Protein AF-A0A7W1TAT2-F1 (afdb_monomer)

Structure (mmCIF, N/CA/C/O backbone):
data_AF-A0A7W1TAT2-F1
#
_entry.id   AF-A0A7W1TAT2-F1
#
loop_
_atom_site.group_PDB
_atom_site.id
_atom_site.type_symbol
_atom_site.label_atom_id
_atom_site.label_alt_id
_atom_site.label_comp_id
_atom_site.label_asym_id
_atom_site.label_entity_id
_atom_site.label_seq_id
_atom_site.pdbx_PDB_ins_code
_atom_site.Cartn_x
_atom_site.Cartn_y
_atom_site.Cartn_z
_atom_site.occupancy
_atom_site.B_iso_or_equiv
_atom_site.auth_seq_id
_atom_site.auth_comp_id
_atom_site.auth_asym_id
_atom_site.auth_atom_id
_atom_site.pdbx_PDB_model_num
ATOM 1 N N . MET A 1 1 ? 82.961 26.215 -28.243 1.00 46.81 1 MET A N 1
ATOM 2 C CA . MET A 1 1 ? 81.617 26.726 -27.895 1.00 46.81 1 MET A CA 1
ATOM 3 C C . MET A 1 1 ? 80.618 25.646 -28.265 1.00 46.81 1 MET A C 1
ATOM 5 O O . MET A 1 1 ? 80.396 25.419 -29.445 1.00 46.81 1 MET A O 1
ATOM 9 N N . ASN A 1 2 ? 80.125 24.909 -27.269 1.00 43.66 2 ASN A N 1
ATOM 10 C CA . ASN A 1 2 ? 79.270 23.739 -27.467 1.00 43.66 2 ASN A CA 1
ATOM 11 C C . ASN A 1 2 ? 77.824 24.190 -27.689 1.00 43.66 2 ASN A C 1
ATOM 13 O O . ASN A 1 2 ? 77.113 24.482 -26.730 1.00 43.66 2 ASN A O 1
ATOM 17 N N . SER A 1 3 ? 77.380 24.245 -28.942 1.00 52.25 3 SER A N 1
ATOM 18 C CA . SER A 1 3 ? 75.957 24.292 -29.266 1.00 52.25 3 SER A CA 1
ATOM 19 C C . SER A 1 3 ? 75.403 22.867 -29.227 1.00 52.25 3 SER A C 1
ATOM 21 O O . SER A 1 3 ? 75.349 22.163 -30.233 1.00 52.25 3 SER A O 1
ATOM 23 N N . HIS A 1 4 ? 74.987 22.422 -28.040 1.00 51.59 4 HIS A N 1
ATOM 24 C CA . HIS A 1 4 ? 74.097 21.271 -27.934 1.00 51.59 4 HIS A CA 1
ATOM 25 C C . HIS A 1 4 ? 72.770 21.640 -28.606 1.00 51.59 4 HIS A C 1
ATOM 27 O O . HIS A 1 4 ? 71.932 22.333 -28.032 1.00 51.59 4 HIS A O 1
ATOM 33 N N . GLY A 1 5 ? 72.615 21.217 -29.861 1.00 53.75 5 GLY A N 1
ATOM 34 C CA . GLY A 1 5 ? 71.352 21.269 -30.579 1.00 53.75 5 GLY A CA 1
ATOM 35 C C . GLY A 1 5 ? 70.330 20.428 -29.828 1.00 53.75 5 GLY A C 1
ATOM 36 O O . GLY A 1 5 ? 70.405 19.202 -29.830 1.00 53.75 5 GLY A O 1
ATOM 37 N N . ALA A 1 6 ? 69.401 21.098 -29.152 1.00 59.50 6 ALA A N 1
ATOM 38 C CA . ALA A 1 6 ? 68.254 20.465 -28.532 1.00 59.50 6 ALA A CA 1
ATOM 39 C C . ALA A 1 6 ? 67.453 19.742 -29.623 1.00 59.50 6 ALA A C 1
ATOM 41 O O . ALA A 1 6 ? 66.832 20.385 -30.473 1.00 59.50 6 ALA A O 1
ATOM 42 N N . ALA A 1 7 ? 67.490 18.409 -29.616 1.00 58.31 7 ALA A N 1
ATOM 43 C CA . ALA A 1 7 ? 66.604 17.588 -30.422 1.00 58.31 7 ALA A CA 1
ATOM 44 C C . ALA A 1 7 ? 65.164 17.915 -30.004 1.00 58.31 7 ALA A C 1
ATOM 46 O O . ALA A 1 7 ? 64.683 17.480 -28.959 1.00 58.31 7 ALA A O 1
ATOM 47 N N . ARG A 1 8 ? 64.487 18.749 -30.797 1.00 57.47 8 ARG A N 1
ATOM 48 C CA . ARG A 1 8 ? 63.051 18.989 -30.668 1.00 57.47 8 ARG A CA 1
ATOM 49 C C . ARG A 1 8 ? 62.355 17.699 -31.088 1.00 57.47 8 ARG A C 1
ATOM 51 O O . ARG A 1 8 ? 62.122 17.482 -32.272 1.00 57.47 8 ARG A O 1
ATOM 58 N N . ALA A 1 9 ? 62.085 16.828 -30.120 1.00 60.72 9 ALA A N 1
ATOM 59 C CA . ALA A 1 9 ? 61.222 15.671 -30.291 1.00 60.72 9 ALA A CA 1
ATOM 60 C C . ALA A 1 9 ? 59.803 16.178 -30.587 1.00 60.72 9 ALA A C 1
ATOM 62 O O . ALA A 1 9 ? 59.032 16.494 -29.683 1.00 60.72 9 ALA A O 1
ATOM 63 N N . GLY A 1 10 ? 59.495 16.362 -31.871 1.00 59.34 10 GLY A N 1
ATOM 64 C CA . GLY A 1 10 ? 58.134 16.601 -32.323 1.00 59.34 10 GLY A CA 1
ATOM 65 C C . GLY A 1 10 ? 57.336 15.330 -32.085 1.00 59.34 10 GLY A C 1
ATOM 66 O O . GLY A 1 10 ? 57.624 14.312 -32.709 1.00 59.34 10 GLY A O 1
ATOM 67 N N . LEU A 1 11 ? 56.377 15.388 -31.162 1.00 64.25 11 LEU A N 1
ATOM 68 C CA . LEU A 1 11 ? 55.412 14.316 -30.938 1.00 64.25 11 LEU A CA 1
ATOM 69 C C . LEU A 1 11 ? 54.773 13.968 -32.286 1.00 64.25 11 LEU A C 1
ATOM 71 O O . LEU A 1 11 ? 54.294 14.858 -32.997 1.00 64.25 11 LEU A O 1
ATOM 75 N N . THR A 1 12 ? 54.823 12.700 -32.679 1.00 83.50 12 THR A N 1
ATOM 76 C CA . THR A 1 12 ? 54.305 12.308 -33.988 1.00 83.50 12 THR A CA 1
ATOM 77 C C . THR A 1 12 ? 52.782 12.428 -33.963 1.00 83.50 12 THR A C 1
ATOM 79 O O . THR A 1 12 ? 52.128 12.096 -32.976 1.00 83.50 12 THR A O 1
ATOM 82 N N . LEU A 1 13 ? 52.182 12.922 -35.048 1.00 82.19 13 LEU A N 1
ATOM 83 C CA . LEU A 1 13 ? 50.729 13.130 -35.147 1.00 82.19 13 LEU A CA 1
ATOM 84 C C . LEU A 1 13 ? 49.930 11.856 -34.795 1.00 82.19 13 LEU A C 1
ATOM 86 O O . LEU A 1 13 ? 48.841 11.938 -34.232 1.00 82.19 13 LEU A O 1
ATOM 90 N N . I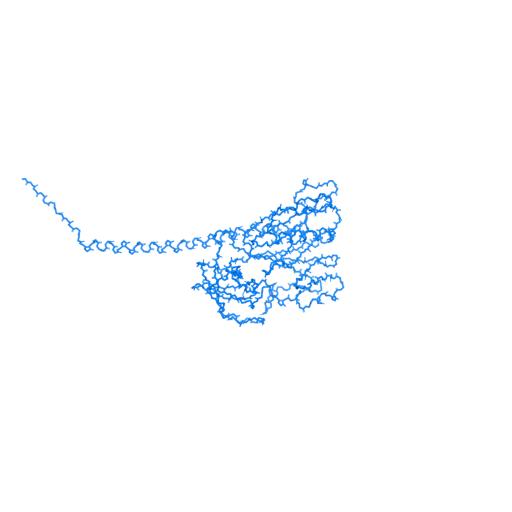LE A 1 14 ? 50.509 10.680 -35.059 1.00 87.50 14 ILE A N 1
ATOM 91 C CA . ILE A 1 14 ? 49.959 9.368 -34.701 1.00 87.50 14 ILE A CA 1
ATOM 92 C C . ILE A 1 14 ? 49.835 9.197 -33.179 1.00 87.50 14 ILE A C 1
ATOM 94 O O . ILE A 1 14 ? 48.790 8.755 -32.713 1.00 87.50 14 ILE A O 1
ATOM 98 N N . GLU A 1 15 ? 50.841 9.581 -32.391 1.00 88.31 15 GLU A N 1
ATOM 99 C CA . GLU A 1 15 ? 50.796 9.487 -30.922 1.00 88.31 15 GLU A CA 1
ATOM 100 C C . GLU A 1 15 ? 49.699 10.384 -30.333 1.00 88.31 15 GLU A C 1
ATOM 102 O O . GLU A 1 15 ? 49.003 9.981 -29.397 1.00 88.31 15 GLU A O 1
ATOM 107 N N . ILE A 1 16 ? 49.483 11.568 -30.921 1.00 90.25 16 ILE A N 1
ATOM 108 C CA . ILE A 1 16 ? 48.386 12.468 -30.532 1.00 90.25 16 ILE A CA 1
ATOM 109 C C . ILE A 1 16 ? 47.033 11.819 -30.843 1.00 90.25 16 ILE A C 1
ATOM 111 O O . ILE A 1 16 ? 46.158 11.785 -29.978 1.00 90.25 16 ILE A O 1
ATOM 115 N N . LEU A 1 17 ? 46.857 11.262 -32.045 1.00 91.75 17 LEU A N 1
ATOM 116 C CA . LEU A 1 17 ? 45.606 10.605 -32.435 1.00 91.75 17 LEU A CA 1
ATOM 117 C C . LEU A 1 17 ? 45.295 9.377 -31.572 1.00 91.75 17 LEU A C 1
ATOM 119 O O . LEU A 1 17 ? 44.155 9.210 -31.141 1.00 91.75 17 LEU A O 1
ATOM 123 N N . VAL A 1 18 ? 46.298 8.549 -31.272 1.00 94.88 18 VAL A N 1
ATOM 124 C CA . VAL A 1 18 ? 46.142 7.392 -30.379 1.00 94.88 18 VAL A CA 1
ATOM 125 C C . VAL A 1 18 ? 45.772 7.850 -28.968 1.00 94.88 18 VAL A C 1
ATOM 127 O O . VAL A 1 18 ? 44.863 7.282 -28.364 1.00 94.88 18 VAL A O 1
ATOM 130 N N . SER A 1 19 ? 46.397 8.917 -28.464 1.00 95.56 19 SER A N 1
ATOM 131 C CA . SER A 1 19 ? 46.071 9.481 -27.148 1.00 95.56 19 SER A CA 1
ATOM 132 C C . SER A 1 19 ? 44.627 9.993 -27.083 1.00 95.56 19 SER A C 1
ATOM 134 O O . SER A 1 19 ? 43.924 9.723 -26.110 1.00 95.56 19 SER A O 1
ATOM 136 N N . ILE A 1 20 ? 44.150 10.672 -28.133 1.00 95.56 20 ILE A N 1
ATOM 137 C CA . ILE A 1 20 ? 42.756 11.137 -28.233 1.00 95.56 20 ILE A CA 1
ATOM 138 C C . ILE A 1 20 ? 41.789 9.951 -28.293 1.00 95.56 20 ILE A C 1
ATOM 140 O O . ILE A 1 20 ? 40.764 9.962 -27.611 1.00 95.56 20 ILE A O 1
ATOM 144 N N . LEU A 1 21 ? 42.112 8.911 -29.067 1.00 97.25 21 LEU A N 1
ATOM 145 C CA . LEU A 1 21 ? 41.277 7.717 -29.176 1.00 97.25 21 LEU A CA 1
ATOM 146 C C . LEU A 1 21 ? 41.153 7.001 -27.825 1.00 97.25 21 LEU A C 1
ATOM 148 O O . LEU A 1 21 ? 40.035 6.729 -27.389 1.00 97.25 21 LEU A O 1
ATOM 152 N N . ILE A 1 22 ? 42.266 6.782 -27.121 1.00 96.75 22 ILE A N 1
ATOM 153 C CA . ILE A 1 22 ? 42.261 6.182 -25.779 1.00 96.75 22 ILE A CA 1
ATOM 154 C C . ILE A 1 22 ? 41.432 7.038 -24.816 1.00 96.75 22 ILE A C 1
ATOM 156 O O . ILE A 1 22 ? 40.552 6.513 -24.134 1.00 96.75 22 ILE A O 1
ATOM 160 N N . LEU A 1 23 ? 41.651 8.357 -24.801 1.00 96.44 23 LEU A N 1
ATOM 161 C CA . LEU A 1 23 ? 40.901 9.268 -23.938 1.00 96.44 23 LEU A CA 1
ATOM 162 C C . LEU A 1 23 ? 39.397 9.225 -24.239 1.00 96.44 23 LEU A C 1
ATOM 164 O O . LEU A 1 23 ? 38.592 9.220 -23.309 1.00 96.44 23 LEU A O 1
ATOM 168 N N . SER A 1 24 ? 39.004 9.154 -25.513 1.00 96.88 24 SER A N 1
ATOM 169 C CA . SER A 1 24 ? 37.595 9.100 -25.912 1.00 96.88 24 SER A CA 1
ATOM 170 C C . SER A 1 24 ? 36.910 7.814 -25.441 1.00 96.88 24 SER A C 1
ATOM 172 O O . SER A 1 24 ? 35.825 7.875 -24.864 1.00 96.88 24 SER A O 1
ATOM 174 N N . VAL A 1 25 ? 37.571 6.660 -25.588 1.00 97.44 25 VAL A N 1
ATOM 175 C CA . VAL A 1 25 ? 37.043 5.361 -25.150 1.00 97.44 25 VAL A CA 1
ATOM 176 C C . VAL A 1 25 ? 36.912 5.317 -23.632 1.00 97.44 25 VAL A C 1
ATOM 178 O O . VAL A 1 25 ? 35.864 4.924 -23.123 1.00 97.44 25 VAL A O 1
ATOM 181 N N . VAL A 1 26 ? 37.936 5.772 -22.902 1.00 97.00 26 VAL A N 1
ATOM 182 C CA . VAL A 1 26 ? 37.894 5.843 -21.433 1.00 97.00 26 VAL A CA 1
ATOM 183 C C . VAL A 1 26 ? 36.784 6.787 -20.973 1.00 97.00 26 VAL A C 1
ATOM 185 O O . VAL A 1 26 ? 36.031 6.443 -20.065 1.00 97.00 26 VAL A O 1
ATOM 188 N N . SER A 1 27 ? 36.620 7.937 -21.631 1.00 97.31 27 SER A N 1
ATOM 189 C CA . SER A 1 27 ? 35.570 8.906 -21.294 1.00 97.31 27 SER A CA 1
ATOM 190 C C . SER A 1 27 ? 34.168 8.326 -21.506 1.00 97.31 27 SER A C 1
ATOM 192 O O . SER A 1 27 ? 33.318 8.440 -20.624 1.00 97.31 27 SER A O 1
ATOM 194 N N . ILE A 1 28 ? 33.928 7.644 -22.633 1.00 96.38 28 ILE A N 1
ATOM 195 C CA . ILE A 1 28 ? 32.647 6.973 -22.916 1.00 96.38 28 ILE A CA 1
ATOM 196 C C . ILE A 1 28 ? 32.389 5.853 -21.903 1.00 96.38 28 ILE A C 1
ATOM 198 O O . ILE A 1 28 ? 31.283 5.752 -21.370 1.00 96.38 28 ILE A O 1
ATOM 202 N N . ALA A 1 29 ? 33.404 5.045 -21.588 1.00 96.69 29 ALA A N 1
ATOM 203 C CA . ALA A 1 29 ? 33.290 3.978 -20.599 1.00 96.69 29 ALA A CA 1
ATOM 204 C C . ALA A 1 29 ? 32.962 4.527 -19.199 1.00 96.69 29 ALA A C 1
ATOM 206 O O . ALA A 1 29 ? 32.062 4.010 -18.538 1.00 96.69 29 ALA A O 1
ATOM 207 N N . MET A 1 30 ? 33.627 5.604 -18.763 1.00 96.88 30 MET A N 1
ATOM 208 C CA . MET A 1 30 ? 33.340 6.251 -17.477 1.00 96.88 30 MET A CA 1
ATOM 209 C C . MET A 1 30 ? 31.914 6.802 -17.422 1.00 96.88 30 MET A C 1
ATOM 211 O O . MET A 1 30 ? 31.222 6.581 -16.430 1.00 96.88 30 MET A O 1
ATOM 215 N N . ILE A 1 31 ? 31.442 7.462 -18.485 1.00 96.00 31 ILE A N 1
ATOM 216 C CA . ILE A 1 31 ? 30.057 7.950 -18.564 1.00 96.00 31 ILE A CA 1
ATOM 217 C C . ILE A 1 31 ? 29.070 6.778 -18.471 1.00 96.00 31 ILE A C 1
ATOM 219 O O . ILE A 1 31 ? 28.114 6.850 -17.699 1.00 96.00 31 ILE A O 1
ATOM 223 N N . GLY A 1 32 ? 29.326 5.680 -19.188 1.00 93.56 32 GLY A N 1
ATOM 224 C CA . GLY A 1 32 ? 28.494 4.477 -19.132 1.00 93.56 32 GLY A CA 1
ATOM 225 C C . GLY A 1 32 ? 28.401 3.885 -17.722 1.00 93.56 32 GLY A C 1
ATOM 226 O O . GLY A 1 32 ? 27.304 3.605 -17.237 1.00 93.56 32 GLY A O 1
ATOM 227 N N . ILE A 1 33 ? 29.532 3.767 -17.021 1.00 93.94 33 ILE A N 1
ATOM 228 C CA . ILE A 1 33 ? 29.571 3.259 -15.641 1.00 93.94 33 ILE A CA 1
ATOM 229 C C . ILE A 1 33 ? 28.827 4.201 -14.686 1.00 93.94 33 ILE A C 1
ATOM 231 O O . ILE A 1 33 ? 28.075 3.731 -13.833 1.00 93.94 33 ILE A O 1
ATOM 235 N N . LEU A 1 34 ? 28.987 5.520 -14.827 1.00 94.44 34 LEU A N 1
ATOM 236 C CA . LEU A 1 34 ? 28.292 6.501 -13.987 1.00 94.44 34 LEU A CA 1
ATOM 237 C C . LEU A 1 34 ? 26.773 6.464 -14.183 1.00 94.44 34 LEU A C 1
ATOM 239 O O . LEU A 1 34 ? 26.033 6.588 -13.204 1.00 94.44 34 LEU A O 1
ATOM 243 N N . MET A 1 35 ? 26.301 6.256 -15.417 1.00 89.62 35 MET A N 1
ATOM 244 C CA . MET A 1 35 ? 24.874 6.101 -15.711 1.00 89.62 35 MET A CA 1
ATOM 245 C C . MET A 1 35 ? 24.299 4.851 -15.034 1.00 89.62 35 MET A C 1
ATOM 247 O O . MET A 1 35 ? 23.315 4.957 -14.301 1.00 89.62 35 MET A O 1
ATOM 251 N N . VAL A 1 36 ? 24.955 3.696 -15.194 1.00 88.94 36 VAL A N 1
ATOM 252 C CA . VAL A 1 36 ? 24.525 2.433 -14.567 1.00 88.94 36 VAL A CA 1
ATOM 253 C C . VAL A 1 36 ? 24.592 2.517 -13.039 1.00 88.94 36 VAL A C 1
ATOM 255 O O . VAL A 1 36 ? 23.657 2.111 -12.352 1.00 88.94 36 VAL A O 1
ATOM 258 N N . SER A 1 37 ? 25.664 3.092 -12.488 1.00 90.00 37 SER A N 1
ATOM 259 C CA . SER A 1 37 ? 25.834 3.270 -11.041 1.00 90.00 37 SER A CA 1
ATOM 260 C C . SER A 1 37 ? 24.750 4.175 -10.447 1.00 90.00 37 SER A C 1
ATOM 262 O O . SER A 1 37 ? 24.156 3.840 -9.425 1.00 90.00 37 SER A O 1
ATOM 264 N N . SER A 1 38 ? 24.413 5.277 -11.127 1.00 87.56 38 SER A N 1
ATOM 265 C CA . SER A 1 38 ? 23.339 6.184 -10.700 1.00 87.56 38 SER A CA 1
ATOM 266 C C . SER A 1 38 ? 21.972 5.499 -10.694 1.00 87.56 38 SER A C 1
ATOM 268 O O . SER A 1 38 ? 21.155 5.745 -9.805 1.00 87.56 38 SER A O 1
ATOM 270 N N . GLU A 1 39 ? 21.711 4.635 -11.674 1.00 83.00 39 GLU A N 1
ATOM 271 C CA . GLU A 1 39 ? 20.479 3.856 -11.740 1.00 83.00 39 GLU A CA 1
ATOM 272 C C . GLU A 1 39 ? 20.402 2.841 -10.595 1.00 83.00 39 GLU A C 1
ATOM 274 O O . GLU A 1 39 ? 19.410 2.818 -9.868 1.00 83.00 39 GLU A O 1
ATOM 279 N N . LEU A 1 40 ? 21.462 2.057 -10.375 1.00 85.25 40 LEU A N 1
ATOM 280 C CA . LEU A 1 40 ? 21.546 1.104 -9.264 1.00 85.25 40 LEU A CA 1
ATOM 281 C C . LEU A 1 40 ? 21.419 1.795 -7.903 1.00 85.25 40 LEU A C 1
ATOM 283 O O . LEU A 1 40 ? 20.706 1.299 -7.032 1.00 85.25 40 LEU A O 1
ATOM 287 N N . PHE A 1 41 ? 22.044 2.960 -7.736 1.00 86.62 41 PHE A N 1
ATOM 288 C CA . PHE A 1 41 ? 21.925 3.763 -6.524 1.00 86.62 41 PHE A CA 1
ATOM 289 C C . PHE A 1 41 ? 20.477 4.199 -6.279 1.00 86.62 41 PHE A C 1
ATOM 291 O O . PHE A 1 41 ? 19.946 3.983 -5.194 1.00 86.62 41 PHE A O 1
ATOM 298 N N . ARG A 1 42 ? 19.791 4.736 -7.300 1.00 80.69 42 ARG A N 1
ATOM 299 C CA . ARG A 1 42 ? 18.374 5.124 -7.185 1.00 80.69 42 ARG A CA 1
ATOM 300 C C . ARG A 1 42 ? 17.470 3.934 -6.857 1.00 80.69 42 ARG A C 1
ATOM 302 O O . ARG A 1 42 ? 16.559 4.088 -6.048 1.00 80.69 42 ARG A O 1
ATOM 309 N N . ARG A 1 43 ? 17.730 2.757 -7.442 1.00 78.25 43 ARG A N 1
ATOM 310 C CA . ARG A 1 43 ? 17.021 1.506 -7.106 1.00 78.25 43 ARG A CA 1
ATOM 311 C C . ARG A 1 43 ? 17.211 1.138 -5.633 1.00 78.25 43 ARG A C 1
ATOM 313 O O . ARG A 1 43 ? 16.240 0.809 -4.955 1.00 78.25 43 ARG A O 1
ATOM 320 N N . GLY A 1 44 ? 18.453 1.200 -5.155 1.00 83.31 44 GLY A N 1
ATOM 321 C CA . GLY A 1 44 ? 18.807 0.896 -3.770 1.00 83.31 44 GLY A CA 1
ATOM 322 C C . GLY A 1 44 ? 18.146 1.851 -2.778 1.00 83.31 44 GLY A C 1
ATOM 323 O O . GLY A 1 44 ? 17.509 1.396 -1.832 1.00 83.31 44 GLY A O 1
ATOM 324 N N . GLU A 1 45 ? 18.222 3.158 -3.034 1.00 84.56 45 GLU A N 1
ATOM 325 C CA . GLU A 1 45 ? 17.610 4.192 -2.190 1.00 84.56 45 GLU A CA 1
ATOM 326 C C . GLU A 1 45 ? 16.085 4.070 -2.134 1.00 84.56 45 GLU A C 1
ATOM 328 O O . GLU A 1 45 ? 15.509 4.130 -1.052 1.00 84.56 45 GLU A O 1
ATOM 333 N N . PHE A 1 46 ? 15.425 3.821 -3.271 1.00 82.12 46 PHE A N 1
ATOM 334 C CA . PHE A 1 46 ? 13.984 3.557 -3.301 1.00 82.12 46 PHE A CA 1
ATOM 335 C C . PHE A 1 46 ? 13.612 2.353 -2.428 1.00 82.12 46 PHE A C 1
ATOM 337 O O . PHE A 1 46 ? 12.721 2.447 -1.586 1.00 82.12 46 PHE A O 1
ATOM 344 N N . SER A 1 47 ? 14.313 1.226 -2.600 1.00 81.81 47 SER A N 1
ATOM 345 C CA . SER A 1 47 ? 14.015 0.005 -1.847 1.00 81.81 47 SER A CA 1
ATOM 346 C C . SER A 1 47 ? 14.268 0.176 -0.353 1.00 81.81 47 SER A C 1
ATOM 348 O O . SER A 1 47 ? 13.531 -0.388 0.452 1.00 81.81 47 SER A O 1
ATOM 350 N N . ARG A 1 48 ? 15.312 0.922 0.018 1.00 86.25 48 ARG A N 1
ATOM 351 C CA . ARG A 1 48 ? 15.628 1.222 1.413 1.00 86.25 48 ARG A CA 1
ATOM 352 C C . ARG A 1 48 ? 14.569 2.128 2.033 1.00 86.25 48 ARG A C 1
ATOM 354 O O . ARG A 1 48 ? 14.012 1.761 3.058 1.00 86.25 48 ARG A O 1
ATOM 361 N N . SER A 1 49 ? 14.236 3.236 1.369 1.00 85.31 49 SER A N 1
ATOM 362 C CA . SER A 1 49 ? 13.195 4.173 1.812 1.00 85.31 49 SER A CA 1
ATOM 363 C C . SER A 1 49 ? 11.852 3.464 2.002 1.00 85.31 49 SER A C 1
ATOM 365 O O . SER A 1 49 ? 11.211 3.620 3.035 1.00 85.31 49 SER A O 1
ATOM 367 N N . ALA A 1 50 ? 11.464 2.596 1.057 1.00 84.50 50 ALA A N 1
ATOM 368 C CA . ALA A 1 50 ? 10.248 1.791 1.165 1.00 84.50 50 ALA A CA 1
ATOM 369 C C . ALA A 1 50 ? 10.245 0.820 2.339 1.00 84.50 50 ALA A C 1
ATOM 371 O O . ALA A 1 50 ? 9.189 0.595 2.925 1.00 84.50 50 ALA A O 1
ATOM 372 N N . ASN A 1 51 ? 11.394 0.244 2.680 1.00 89.69 51 ASN A N 1
ATOM 373 C CA . ASN A 1 51 ? 11.499 -0.675 3.804 1.00 89.69 51 ASN A CA 1
ATOM 374 C C . ASN A 1 51 ? 11.468 0.076 5.142 1.00 89.69 51 ASN A C 1
ATOM 376 O O . ASN A 1 51 ? 10.699 -0.290 6.024 1.00 89.69 51 ASN A O 1
ATOM 380 N N . ASP A 1 52 ? 12.225 1.169 5.261 1.00 90.44 52 ASP A N 1
ATOM 381 C CA . ASP A 1 52 ? 12.244 2.005 6.466 1.00 90.44 52 ASP A CA 1
ATOM 382 C C . ASP A 1 52 ? 10.839 2.577 6.754 1.00 90.44 52 ASP A C 1
ATOM 384 O O . ASP A 1 52 ? 10.354 2.514 7.887 1.00 90.44 52 ASP A O 1
ATOM 388 N N . GLU A 1 53 ? 10.138 3.040 5.712 1.00 90.94 53 GLU A N 1
ATOM 389 C CA . GLU A 1 53 ? 8.742 3.481 5.791 1.00 90.94 53 GLU A CA 1
ATOM 390 C C . GLU A 1 53 ? 7.804 2.330 6.191 1.00 90.94 53 GLU A C 1
ATOM 392 O O . GLU A 1 53 ? 6.976 2.481 7.091 1.00 90.94 53 GLU A O 1
ATOM 397 N N . ALA A 1 54 ? 7.963 1.150 5.582 1.00 92.06 54 ALA A N 1
ATOM 398 C CA . ALA A 1 54 ? 7.164 -0.023 5.922 1.00 92.06 54 ALA A CA 1
ATOM 399 C C . ALA A 1 54 ? 7.337 -0.445 7.383 1.00 92.06 54 ALA A C 1
ATOM 401 O O . ALA A 1 54 ? 6.350 -0.781 8.031 1.00 92.06 54 ALA A O 1
ATOM 402 N N . ILE A 1 55 ? 8.559 -0.417 7.920 1.00 94.19 55 ILE A N 1
ATOM 403 C CA . ILE A 1 55 ? 8.827 -0.757 9.322 1.00 94.19 55 ILE A CA 1
ATOM 404 C C . ILE A 1 55 ? 8.111 0.226 10.252 1.00 94.19 55 ILE A C 1
ATOM 406 O O . ILE A 1 55 ? 7.460 -0.211 11.203 1.00 94.19 55 ILE A O 1
ATOM 410 N N . ALA A 1 56 ? 8.180 1.528 9.966 1.00 94.00 56 ALA A N 1
ATOM 411 C CA . ALA A 1 56 ? 7.505 2.549 10.764 1.00 94.00 56 ALA A CA 1
ATOM 412 C C . ALA A 1 56 ? 5.975 2.387 10.728 1.00 94.00 56 ALA A C 1
ATOM 414 O O . ALA A 1 56 ? 5.328 2.352 11.777 1.00 94.00 56 ALA A O 1
ATOM 415 N N . VAL A 1 57 ? 5.402 2.214 9.532 1.00 94.81 57 VAL A N 1
ATOM 416 C CA . VAL A 1 57 ? 3.959 2.002 9.329 1.00 94.81 57 VAL A CA 1
ATOM 417 C C . VAL A 1 57 ? 3.482 0.730 10.023 1.00 94.81 57 VAL A C 1
ATOM 419 O O . VAL A 1 57 ? 2.482 0.751 10.739 1.00 94.81 57 VAL A O 1
ATOM 422 N N . MET A 1 58 ? 4.198 -0.380 9.835 1.00 95.88 58 MET A N 1
ATOM 423 C CA . MET A 1 58 ? 3.836 -1.656 10.445 1.00 95.88 58 MET A CA 1
ATOM 424 C C . MET A 1 58 ? 3.989 -1.626 11.958 1.00 95.88 58 MET A C 1
ATOM 426 O O . MET A 1 58 ? 3.165 -2.228 12.632 1.00 95.88 58 MET A O 1
ATOM 430 N N . GLY A 1 59 ? 4.988 -0.920 12.495 1.00 96.38 59 GLY A N 1
ATOM 431 C CA . GLY A 1 59 ? 5.138 -0.713 13.934 1.00 96.38 59 GLY A CA 1
ATOM 432 C C . GLY A 1 59 ? 3.954 0.048 14.528 1.00 96.38 59 GLY A C 1
ATOM 433 O O . GLY A 1 59 ? 3.355 -0.418 15.492 1.00 96.38 59 GLY A O 1
ATOM 434 N N . ALA A 1 60 ? 3.552 1.158 13.903 1.00 95.44 60 ALA A N 1
ATOM 435 C CA . ALA A 1 60 ? 2.410 1.950 14.358 1.00 95.44 60 ALA A CA 1
ATOM 436 C C . ALA A 1 60 ? 1.081 1.173 14.279 1.00 95.44 60 ALA A C 1
ATOM 438 O O . ALA A 1 60 ? 0.287 1.204 15.219 1.00 95.44 60 ALA A O 1
ATOM 439 N N . LEU A 1 61 ? 0.852 0.434 13.187 1.00 95.62 61 LEU A N 1
ATOM 440 C CA . LEU A 1 61 ? -0.307 -0.455 13.055 1.00 95.62 61 LEU A CA 1
ATOM 441 C C . LEU A 1 61 ? -0.284 -1.574 14.098 1.00 95.62 61 LEU A C 1
ATOM 443 O O . LEU A 1 61 ? -1.310 -1.893 14.688 1.00 95.62 61 LEU A O 1
ATOM 447 N N . ASP A 1 62 ? 0.876 -2.185 14.321 1.00 96.19 62 ASP A N 1
ATOM 448 C CA . ASP A 1 62 ? 1.041 -3.263 15.288 1.00 96.19 62 ASP A CA 1
ATOM 449 C C . ASP A 1 62 ? 0.758 -2.803 16.723 1.00 96.19 62 ASP A C 1
ATOM 451 O O . ASP A 1 62 ? 0.109 -3.520 17.485 1.00 96.19 62 ASP A O 1
ATOM 455 N N . ASP A 1 63 ? 1.197 -1.598 17.080 1.00 95.69 63 ASP A N 1
ATOM 456 C CA . ASP A 1 63 ? 0.956 -1.015 18.398 1.00 95.69 63 ASP A CA 1
ATOM 457 C C . ASP A 1 63 ? -0.532 -0.768 18.667 1.00 95.69 63 ASP A C 1
ATOM 459 O O . ASP A 1 63 ? -0.997 -1.060 19.771 1.00 95.69 63 ASP A O 1
ATOM 463 N N . ASP A 1 64 ? -1.293 -0.306 17.671 1.00 95.38 64 ASP A N 1
ATOM 464 C CA . ASP A 1 64 ? -2.748 -0.166 17.788 1.00 95.38 64 ASP A CA 1
ATOM 465 C C . ASP A 1 64 ? -3.444 -1.534 17.834 1.00 95.38 64 ASP A C 1
ATOM 467 O O . ASP A 1 64 ? -4.287 -1.779 18.697 1.00 95.38 64 ASP A O 1
ATOM 471 N N . VAL A 1 65 ? -3.062 -2.465 16.953 1.00 93.75 65 VAL A N 1
ATOM 472 C CA . VAL A 1 65 ? -3.696 -3.790 16.853 1.00 93.75 65 VAL A CA 1
ATOM 473 C C . VAL A 1 65 ? -3.497 -4.620 18.121 1.00 93.75 65 VAL A C 1
ATOM 475 O O . VAL A 1 65 ? -4.422 -5.293 18.574 1.00 93.75 65 VAL A O 1
ATOM 478 N N . LYS A 1 66 ? -2.314 -4.560 18.741 1.00 94.31 66 LYS A N 1
ATOM 479 C CA . LYS A 1 66 ? -2.051 -5.223 20.032 1.00 94.31 66 LYS A CA 1
ATOM 480 C C . LYS A 1 66 ? -2.906 -4.680 21.170 1.00 94.31 66 LYS A C 1
ATOM 482 O O . LYS A 1 66 ? -3.079 -5.361 22.177 1.00 94.31 66 LYS A O 1
ATOM 487 N N . ARG A 1 67 ? -3.388 -3.449 21.029 1.00 94.38 67 ARG A N 1
ATOM 488 C CA . ARG A 1 67 ? -4.179 -2.7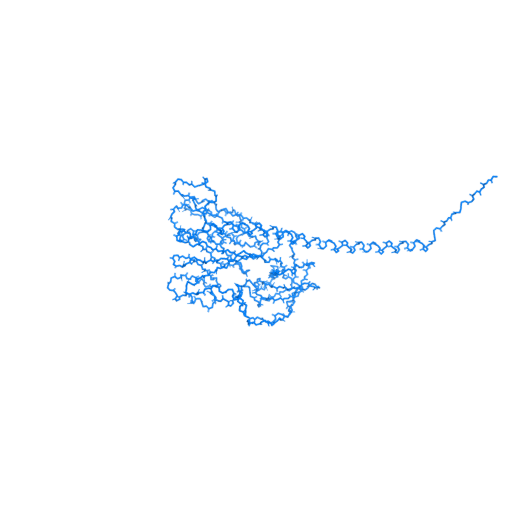36 22.028 1.00 94.38 67 ARG A CA 1
ATOM 489 C C . ARG A 1 67 ? -5.674 -2.816 21.749 1.00 94.38 67 ARG A C 1
ATOM 491 O O . ARG A 1 67 ? -6.428 -2.129 22.423 1.00 94.38 67 ARG A O 1
ATOM 498 N N . ILE A 1 68 ? -6.124 -3.626 20.793 1.00 91.31 68 ILE A N 1
ATOM 499 C CA . ILE A 1 68 ? -7.559 -3.785 20.546 1.00 91.31 68 ILE A CA 1
ATOM 500 C C . ILE A 1 68 ? -8.244 -4.301 21.813 1.00 91.31 68 ILE A C 1
ATOM 502 O O . ILE A 1 68 ? -7.795 -5.263 22.434 1.00 91.31 68 ILE A O 1
ATOM 506 N N . ILE A 1 69 ? -9.352 -3.664 22.179 1.00 87.81 69 ILE A N 1
ATOM 507 C CA . ILE A 1 69 ? -10.214 -4.117 23.268 1.00 87.81 69 ILE A CA 1
ATOM 508 C C . ILE A 1 69 ? -11.168 -5.186 22.716 1.00 87.81 69 ILE A C 1
ATOM 510 O O . ILE A 1 69 ? -11.818 -4.933 21.696 1.00 87.81 69 ILE A O 1
ATOM 514 N N . PRO A 1 70 ? -11.298 -6.356 23.366 1.00 85.00 70 PRO A N 1
ATOM 515 C CA . PRO A 1 70 ? -12.289 -7.348 22.985 1.00 85.00 70 PRO A CA 1
ATOM 516 C C . PRO A 1 70 ? -13.725 -6.838 23.069 1.00 85.00 70 PRO A C 1
ATOM 518 O O . PRO A 1 70 ? -14.063 -6.029 23.933 1.00 85.00 70 PRO A O 1
ATOM 521 N N . VAL A 1 71 ? -14.611 -7.349 22.210 1.00 75.38 71 VAL A N 1
ATOM 522 C CA . VAL A 1 71 ? -16.037 -6.962 22.221 1.00 75.38 71 VAL A CA 1
ATOM 523 C C . VAL A 1 71 ? -16.692 -7.272 23.576 1.00 75.38 71 VAL A C 1
ATOM 525 O O . VAL A 1 71 ? -17.503 -6.482 24.054 1.00 75.38 71 VAL A O 1
ATOM 528 N N . VAL A 1 72 ? -16.289 -8.366 24.238 1.00 78.56 72 VAL A N 1
ATOM 529 C CA . VAL A 1 72 ? -16.768 -8.741 25.586 1.00 78.56 72 VAL A CA 1
ATOM 530 C C . VAL A 1 72 ? -16.422 -7.704 26.659 1.00 78.56 72 VAL A C 1
ATOM 532 O O . VAL A 1 72 ? -17.185 -7.528 27.604 1.00 78.56 72 VAL A O 1
ATOM 535 N N . ASP A 1 73 ? -15.338 -6.950 26.461 1.00 82.31 73 ASP A N 1
ATOM 536 C CA . ASP A 1 73 ? -14.893 -5.871 27.347 1.00 82.31 73 ASP A CA 1
ATOM 537 C C . ASP A 1 73 ? -15.442 -4.498 26.908 1.00 82.31 73 ASP A C 1
ATOM 539 O O . ASP A 1 73 ? -14.994 -3.440 27.366 1.00 82.31 73 ASP A O 1
ATOM 543 N N . GLY A 1 74 ? -16.420 -4.481 25.998 1.00 74.94 74 GLY A N 1
ATOM 544 C CA . GLY A 1 74 ? -16.985 -3.268 25.405 1.00 74.94 74 GLY A CA 1
ATOM 545 C C . GLY A 1 74 ? -16.068 -2.622 24.365 1.00 74.94 74 GLY A C 1
ATOM 546 O O . GLY A 1 74 ? -16.075 -1.398 24.214 1.00 74.94 74 GLY A O 1
ATOM 547 N N . GLY A 1 75 ? -15.224 -3.421 23.717 1.00 76.81 75 GLY A N 1
ATOM 548 C CA . GLY A 1 75 ? -14.449 -3.025 22.552 1.00 76.81 75 GLY A CA 1
ATOM 549 C C . GLY A 1 75 ? -15.260 -3.042 21.257 1.00 76.81 75 GLY A C 1
ATOM 550 O O . GLY A 1 75 ? -16.433 -3.411 21.230 1.00 76.81 75 GLY A O 1
ATOM 551 N N . TRP A 1 76 ? -14.616 -2.620 20.173 1.00 79.06 76 TRP A N 1
ATOM 552 C CA . TRP A 1 76 ? -15.229 -2.458 18.858 1.00 79.06 76 TRP A CA 1
ATOM 553 C C . TRP A 1 76 ? -14.194 -2.716 17.767 1.00 79.06 76 TRP A C 1
ATOM 555 O O . TRP A 1 76 ? -13.028 -2.341 17.920 1.00 79.06 76 TRP A O 1
ATOM 565 N N . LEU A 1 77 ? -14.624 -3.341 16.671 1.00 78.56 77 LEU A N 1
ATOM 566 C CA . LEU A 1 77 ? -13.811 -3.597 15.487 1.00 78.56 77 LEU A CA 1
ATOM 567 C C . LEU A 1 77 ? -14.674 -3.429 14.235 1.00 78.56 77 LEU A C 1
ATOM 569 O O . LEU A 1 77 ? -15.747 -4.019 14.113 1.00 78.56 77 LEU A O 1
ATOM 573 N N . TYR A 1 78 ? -14.160 -2.665 13.283 1.00 76.00 78 TYR A N 1
ATOM 574 C CA . TYR A 1 78 ? -14.799 -2.359 12.016 1.00 76.00 78 TYR A CA 1
ATOM 575 C C . TYR A 1 78 ? -13.818 -2.561 10.870 1.00 76.00 78 TYR A C 1
ATOM 577 O O . TYR A 1 78 ? -12.697 -2.059 10.904 1.00 76.00 78 TYR A O 1
ATOM 585 N N . ALA A 1 79 ? -14.250 -3.270 9.834 1.00 76.12 79 ALA A N 1
ATOM 586 C CA . ALA A 1 79 ? -13.510 -3.394 8.590 1.00 76.12 79 ALA A CA 1
ATOM 587 C C . ALA A 1 79 ? -14.491 -3.249 7.426 1.00 76.12 79 ALA A C 1
ATOM 589 O O . ALA A 1 79 ? -15.390 -4.072 7.249 1.00 76.12 79 ALA A O 1
ATOM 590 N N . GLY A 1 80 ? -14.322 -2.194 6.636 1.00 67.88 80 GLY A N 1
ATOM 591 C CA . GLY A 1 80 ? -15.205 -1.873 5.518 1.00 67.88 80 GLY A CA 1
ATOM 592 C C . GLY A 1 80 ? -14.422 -1.542 4.258 1.00 67.88 80 GLY A C 1
ATOM 593 O O . GLY A 1 80 ? -13.252 -1.170 4.326 1.00 67.88 80 GLY A O 1
ATOM 594 N N . LEU A 1 81 ? -15.066 -1.676 3.102 1.00 66.19 81 LEU A N 1
ATOM 595 C CA . LEU A 1 81 ? -14.532 -1.142 1.853 1.00 66.19 81 LEU A CA 1
ATOM 596 C C . LEU A 1 81 ? -14.646 0.386 1.869 1.00 66.19 81 LEU A C 1
ATOM 598 O O . LEU A 1 81 ? -15.673 0.931 2.269 1.00 66.19 81 LEU A O 1
ATOM 602 N N . SER A 1 82 ? -13.591 1.068 1.431 1.00 66.81 82 SER A N 1
ATOM 603 C CA . SER A 1 82 ? -13.671 2.488 1.101 1.00 66.81 82 SER A CA 1
ATOM 604 C C . SER A 1 82 ? -14.548 2.653 -0.140 1.00 66.81 82 SER A C 1
ATOM 606 O O . SER A 1 82 ? -14.575 1.792 -1.018 1.00 66.81 82 SER A O 1
ATOM 608 N N . THR A 1 83 ? -15.228 3.790 -0.245 1.00 63.09 83 THR A N 1
ATOM 609 C CA . THR A 1 83 ? -15.966 4.190 -1.451 1.00 63.09 83 THR A CA 1
ATOM 610 C C . THR A 1 83 ? -15.046 4.466 -2.648 1.00 63.09 83 THR A C 1
ATOM 612 O O . THR A 1 83 ? -15.522 4.621 -3.772 1.00 63.09 83 THR A O 1
ATOM 615 N N . THR A 1 84 ? -13.726 4.507 -2.438 1.00 63.59 84 THR A N 1
ATOM 616 C CA . THR A 1 84 ? -12.746 4.689 -3.511 1.00 63.59 84 THR A CA 1
ATOM 617 C C . THR A 1 84 ? -12.593 3.420 -4.368 1.00 63.59 84 THR A C 1
ATOM 619 O O . THR A 1 84 ? -12.497 2.311 -3.839 1.00 63.59 84 THR A O 1
ATOM 622 N N . PRO A 1 85 ? -12.486 3.545 -5.706 1.00 60.19 85 PRO A N 1
ATOM 623 C CA . PRO A 1 85 ? -12.426 2.402 -6.627 1.00 60.19 85 PRO A CA 1
ATOM 624 C C . PRO A 1 85 ? -11.111 1.599 -6.564 1.00 60.19 85 PRO A C 1
ATOM 626 O O . PRO A 1 85 ? -10.931 0.650 -7.322 1.00 60.19 85 PRO A O 1
ATOM 629 N N . ASN A 1 86 ? -10.190 1.944 -5.659 1.00 69.56 86 ASN A N 1
ATOM 630 C CA . ASN A 1 86 ? -8.830 1.396 -5.614 1.00 69.56 86 ASN A CA 1
ATOM 631 C C . ASN A 1 86 ? -8.711 0.101 -4.793 1.00 69.56 86 ASN A C 1
ATOM 633 O O . ASN A 1 86 ? -7.604 -0.408 -4.613 1.00 69.56 86 ASN A O 1
ATOM 637 N N . GLY A 1 87 ? -9.829 -0.413 -4.270 1.00 70.62 87 GLY A N 1
ATOM 638 C CA . GLY A 1 87 ? -9.852 -1.585 -3.390 1.00 70.62 87 GLY A CA 1
ATOM 639 C C . GLY A 1 87 ? -9.375 -1.300 -1.962 1.00 70.62 87 GLY A C 1
ATOM 640 O O . GLY A 1 87 ? -9.170 -2.239 -1.191 1.00 70.62 87 GLY A O 1
ATOM 641 N N . ASN A 1 88 ? -9.201 -0.023 -1.608 1.00 81.12 88 ASN A N 1
ATOM 642 C CA . ASN A 1 88 ? -8.844 0.400 -0.261 1.00 81.12 88 ASN A CA 1
ATOM 643 C C . ASN A 1 88 ? -9.952 0.057 0.732 1.00 81.12 88 ASN A C 1
ATOM 645 O O . ASN A 1 88 ? -11.140 0.084 0.414 1.00 81.12 88 ASN A O 1
ATOM 649 N N . CYS A 1 89 ? -9.551 -0.211 1.964 1.00 83.19 89 CYS A N 1
ATOM 650 C CA . CYS A 1 89 ? -10.457 -0.447 3.072 1.00 83.19 89 CYS A CA 1
ATOM 651 C C . CYS A 1 89 ? -10.271 0.606 4.166 1.00 83.19 89 CYS A C 1
ATOM 653 O O . CYS A 1 89 ? -9.278 1.331 4.209 1.00 83.19 89 CYS A O 1
ATOM 655 N N . ILE A 1 90 ? -11.220 0.618 5.090 1.00 80.12 90 ILE A N 1
ATOM 656 C CA . ILE A 1 90 ? -11.155 1.331 6.358 1.00 80.12 90 ILE A CA 1
ATOM 657 C C . ILE A 1 90 ? -11.082 0.275 7.462 1.00 80.12 90 ILE A C 1
ATOM 659 O O . ILE A 1 90 ? -11.835 -0.700 7.438 1.00 80.12 90 ILE A O 1
ATOM 663 N N . LEU A 1 91 ? -10.181 0.469 8.421 1.00 85.44 91 LEU A N 1
ATOM 664 C CA . LEU A 1 91 ? -10.074 -0.332 9.637 1.00 85.44 91 LEU A CA 1
ATOM 665 C C . LEU A 1 91 ? -10.330 0.570 10.841 1.00 85.44 91 LEU A C 1
ATOM 667 O O . LEU A 1 91 ? -9.529 1.456 11.104 1.00 85.44 91 LEU A O 1
ATOM 671 N N . GLY A 1 92 ? -11.414 0.339 11.569 1.00 84.38 92 GLY A N 1
ATOM 672 C CA . GLY A 1 92 ? -11.727 1.012 12.825 1.00 84.38 92 GLY A CA 1
ATOM 673 C C . GLY A 1 92 ? -11.591 0.054 14.003 1.00 84.38 92 GLY A C 1
ATOM 674 O O . GLY A 1 92 ? -11.932 -1.119 13.881 1.00 84.38 92 GLY A O 1
ATOM 675 N N . MET A 1 93 ? -11.095 0.521 15.144 1.00 86.38 93 MET A N 1
ATOM 676 C CA . MET A 1 93 ? -11.029 -0.285 16.364 1.00 86.38 93 MET A CA 1
ATOM 677 C C . MET A 1 93 ? -11.046 0.580 17.625 1.00 86.38 93 MET A C 1
ATOM 679 O O . MET A 1 93 ? -10.610 1.731 17.606 1.00 86.38 93 MET A O 1
ATOM 683 N N . ALA A 1 94 ? -11.524 0.015 18.733 1.00 86.62 94 ALA A N 1
ATOM 684 C CA . ALA A 1 94 ? -11.382 0.615 20.055 1.00 86.62 94 ALA A CA 1
ATOM 685 C C . ALA A 1 94 ? -10.097 0.126 20.739 1.00 86.62 94 ALA A C 1
ATOM 687 O O . ALA A 1 94 ? -9.845 -1.079 20.801 1.00 86.62 94 ALA A O 1
ATOM 688 N N . ILE A 1 95 ? -9.324 1.059 21.295 1.00 92.25 95 ILE A N 1
ATOM 689 C CA . ILE A 1 95 ? -8.090 0.797 22.046 1.00 92.25 95 ILE A CA 1
ATOM 690 C C . ILE A 1 95 ? -8.107 1.537 23.396 1.00 92.25 95 ILE A C 1
ATOM 692 O O . ILE A 1 95 ? -8.796 2.553 23.527 1.00 92.25 95 ILE A O 1
ATOM 696 N N . PRO A 1 96 ? -7.358 1.092 24.422 1.00 91.44 96 PRO A N 1
ATOM 697 C CA . PRO A 1 96 ? -7.078 1.906 25.595 1.00 91.44 96 PRO A CA 1
ATOM 698 C C . PRO A 1 96 ? -6.340 3.182 25.199 1.00 91.44 96 PRO A C 1
ATOM 700 O O . PRO A 1 96 ? -5.514 3.169 24.282 1.00 91.44 96 PRO A O 1
ATOM 703 N N . ASN A 1 97 ? -6.598 4.272 25.915 1.00 90.44 97 ASN A N 1
ATOM 704 C CA . ASN A 1 97 ? -5.852 5.504 25.702 1.00 90.44 97 ASN A CA 1
ATOM 705 C C . ASN A 1 97 ? -4.364 5.285 26.048 1.00 90.44 97 ASN A C 1
ATOM 707 O O . ASN A 1 97 ? -4.062 4.894 27.179 1.00 90.44 97 ASN A O 1
ATOM 711 N N . PRO A 1 98 ? -3.427 5.483 25.096 1.00 89.25 98 PRO A N 1
ATOM 712 C CA . PRO A 1 98 ? -1.999 5.338 25.352 1.00 89.25 98 PRO A CA 1
ATOM 713 C C . PRO A 1 98 ? -1.466 6.371 26.351 1.00 89.25 98 PRO A C 1
ATOM 715 O O . PRO A 1 98 ? -0.430 6.108 26.960 1.00 89.25 98 PRO A O 1
ATOM 718 N N . ASP A 1 99 ? -2.143 7.512 26.511 1.00 88.81 99 ASP A N 1
ATOM 719 C CA . ASP A 1 99 ? -1.787 8.553 27.467 1.00 88.81 99 ASP A CA 1
ATOM 720 C C . ASP A 1 99 ? -2.662 8.453 28.732 1.00 88.81 99 ASP A C 1
ATOM 722 O O . ASP A 1 99 ? -3.824 8.875 28.729 1.00 88.81 99 ASP A O 1
ATOM 726 N N . PRO A 1 100 ? -2.126 7.920 29.847 1.00 84.44 100 PRO A N 1
ATOM 727 C CA . PRO A 1 100 ? -2.882 7.796 31.085 1.00 84.44 100 PRO A CA 1
ATOM 728 C C . PRO A 1 100 ? -3.167 9.149 31.749 1.00 84.44 100 PRO A C 1
ATOM 730 O O . PRO A 1 100 ? -4.046 9.219 32.605 1.00 84.44 100 PRO A O 1
ATOM 733 N N . SER A 1 101 ? -2.452 10.221 31.382 1.00 87.56 101 SER A N 1
ATOM 734 C CA . SER A 1 101 ? -2.621 11.537 32.008 1.00 87.56 101 SER A CA 1
ATOM 735 C C . SER A 1 101 ? -3.956 12.200 31.658 1.00 87.56 101 SER A C 1
ATOM 737 O O . SER A 1 101 ? -4.476 12.989 32.447 1.00 87.56 101 SER A O 1
ATOM 739 N N . GLY A 1 102 ? -4.547 11.834 30.515 1.00 80.94 102 GLY A N 1
ATOM 740 C CA . GLY A 1 102 ? -5.862 12.307 30.082 1.00 80.94 102 GLY A CA 1
ATOM 741 C C . GLY A 1 102 ? -7.043 11.563 30.713 1.00 80.94 102 GLY A C 1
ATOM 742 O O . GLY A 1 102 ? -8.188 11.955 30.490 1.00 80.94 102 GLY A O 1
ATOM 743 N N . ILE A 1 103 ? -6.800 10.494 31.482 1.00 84.25 103 ILE A N 1
ATOM 744 C CA . ILE A 1 103 ? -7.862 9.668 32.065 1.00 84.25 103 ILE A CA 1
ATOM 745 C C . ILE A 1 103 ? -8.408 10.349 33.321 1.00 84.25 103 ILE A C 1
ATOM 747 O O . ILE A 1 103 ? -7.718 10.527 34.323 1.00 84.25 103 ILE A O 1
ATOM 751 N N . THR A 1 104 ? -9.685 10.716 33.277 1.00 83.75 104 THR A N 1
ATOM 752 C CA . THR A 1 104 ? -10.366 11.346 34.419 1.00 83.75 104 THR A CA 1
ATOM 753 C C . THR A 1 104 ? -10.650 10.340 35.541 1.00 83.75 104 THR A C 1
ATOM 755 O O . THR A 1 104 ? -10.684 9.129 35.320 1.00 83.75 104 THR A O 1
ATOM 758 N N . SER A 1 105 ? -10.957 10.833 36.746 1.00 81.94 105 SER A N 1
ATOM 759 C CA . SER A 1 105 ? -11.326 9.993 37.900 1.00 81.94 105 SER A CA 1
ATOM 760 C C . SER A 1 105 ? -12.564 9.115 37.673 1.00 81.94 105 SER A C 1
ATOM 762 O O . SER A 1 105 ? -12.746 8.124 38.374 1.00 81.94 105 SER A O 1
ATOM 764 N N . THR A 1 106 ? -13.405 9.449 36.691 1.00 80.25 106 THR A N 1
ATOM 765 C CA . THR A 1 106 ? -14.583 8.663 36.297 1.00 80.25 106 THR A CA 1
ATOM 766 C C . THR A 1 106 ? -14.287 7.643 35.192 1.00 80.25 106 THR A C 1
ATOM 768 O O . THR A 1 106 ? -15.202 6.974 34.721 1.00 80.25 106 THR A O 1
ATOM 771 N N . GLY A 1 107 ? -13.030 7.517 34.750 1.00 76.62 107 GLY A N 1
ATOM 772 C CA . GLY A 1 107 ? -12.626 6.635 33.649 1.00 76.62 107 GLY A CA 1
ATOM 773 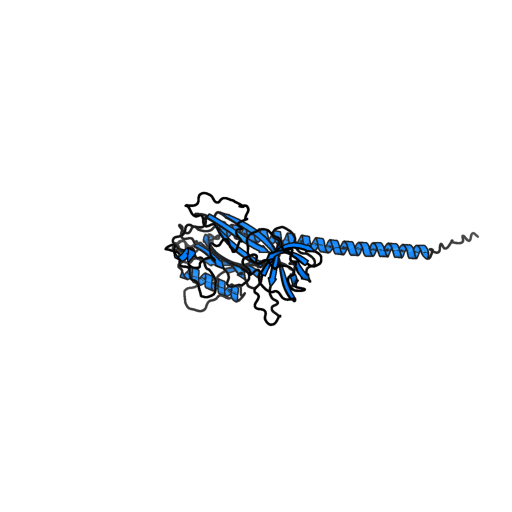C C . GLY A 1 107 ? -12.919 7.190 32.250 1.00 76.62 107 GLY A C 1
ATOM 774 O O . GLY A 1 107 ? -12.653 6.514 31.253 1.00 76.62 107 GLY A O 1
ATOM 775 N N . THR A 1 108 ? -13.441 8.419 32.147 1.00 79.81 108 THR A N 1
ATOM 776 C CA . THR A 1 108 ? -13.581 9.132 30.862 1.00 79.81 108 THR A CA 1
ATOM 777 C C . THR A 1 108 ? -12.211 9.286 30.215 1.00 79.81 108 THR A C 1
ATOM 779 O O . THR A 1 108 ? -11.225 9.476 30.933 1.00 79.81 108 THR A O 1
ATOM 782 N N . ASN A 1 109 ? -12.153 9.192 28.884 1.00 79.00 109 ASN A N 1
ATOM 783 C CA . ASN A 1 109 ? -10.918 9.167 28.096 1.00 79.00 109 ASN A CA 1
ATOM 784 C C . ASN A 1 109 ? -10.005 7.966 28.382 1.00 79.00 109 ASN A C 1
ATOM 786 O O . ASN A 1 109 ? -8.873 7.942 27.914 1.00 79.00 109 ASN A O 1
ATOM 790 N N . GLY A 1 110 ? -10.482 6.931 29.083 1.00 82.94 110 GLY A N 1
ATOM 791 C CA . GLY A 1 110 ? -9.753 5.665 29.222 1.00 82.94 110 GLY A CA 1
ATOM 792 C C . GLY A 1 110 ? -9.665 4.856 27.922 1.00 82.94 110 GLY A C 1
ATOM 793 O O . GLY A 1 110 ? -8.855 3.935 27.821 1.00 82.94 110 GLY A O 1
ATOM 794 N N . ARG A 1 111 ? -10.488 5.189 26.920 1.00 85.94 111 ARG A N 1
ATOM 795 C CA . ARG A 1 111 ? -10.570 4.504 25.625 1.00 85.94 111 ARG A CA 1
ATOM 796 C C . ARG A 1 111 ? -10.566 5.513 24.483 1.00 85.94 111 ARG A C 1
ATOM 798 O O . ARG A 1 111 ? -11.138 6.596 24.608 1.00 85.94 111 ARG A O 1
ATOM 805 N N . LEU A 1 112 ? -9.967 5.115 23.369 1.00 85.31 112 LEU A N 1
ATOM 806 C CA . LEU A 1 112 ? -9.984 5.826 22.099 1.00 85.31 112 LEU A CA 1
ATOM 807 C C . LEU A 1 112 ? -10.592 4.928 21.026 1.00 85.31 112 LEU A C 1
ATOM 809 O O . LEU A 1 112 ? -10.440 3.706 21.067 1.00 85.31 112 LEU A O 1
ATOM 813 N N . VAL A 1 113 ? -11.220 5.545 20.033 1.00 83.94 113 VAL A N 1
ATOM 814 C CA . VAL A 1 113 ? -11.480 4.890 18.753 1.00 83.94 113 VAL A CA 1
ATOM 815 C C . VAL A 1 113 ? -10.438 5.374 17.768 1.00 83.94 113 VAL A C 1
ATOM 817 O O . VAL A 1 113 ? -10.221 6.580 17.633 1.00 83.94 113 VAL A O 1
ATOM 820 N N . VAL A 1 114 ? -9.793 4.433 17.093 1.00 89.19 114 VAL A N 1
ATOM 821 C CA . VAL A 1 114 ? -8.812 4.711 16.051 1.00 89.19 114 VAL A CA 1
ATOM 822 C C . VAL A 1 114 ? -9.298 4.148 14.730 1.00 89.19 114 VAL A C 1
ATOM 824 O O . VAL A 1 114 ? -9.917 3.085 14.688 1.00 89.19 114 VAL A O 1
ATOM 827 N N . ALA A 1 115 ? -9.026 4.870 13.652 1.00 88.56 115 ALA A N 1
ATOM 828 C CA . ALA A 1 115 ? -9.354 4.460 12.303 1.00 88.56 115 ALA A CA 1
ATOM 829 C C . ALA A 1 115 ? -8.161 4.645 11.370 1.00 88.56 115 ALA A C 1
ATOM 831 O O . ALA A 1 115 ? -7.457 5.650 11.429 1.00 88.56 115 ALA A O 1
ATOM 832 N N . TRP A 1 116 ? -7.972 3.672 10.491 1.00 92.75 116 TRP A N 1
ATOM 833 C CA . TRP A 1 116 ? -6.911 3.616 9.502 1.00 92.75 116 TRP A CA 1
ATOM 834 C C . TRP A 1 116 ? -7.518 3.494 8.114 1.00 92.75 116 TRP A C 1
ATOM 836 O O . TRP A 1 116 ? -8.366 2.630 7.879 1.00 92.75 116 TRP A O 1
ATOM 846 N N . PHE A 1 117 ? -7.081 4.348 7.198 1.00 89.06 117 PHE A N 1
ATOM 847 C CA . PHE A 1 117 ? -7.522 4.333 5.807 1.00 89.06 117 PHE A CA 1
ATOM 848 C C . PHE A 1 117 ? -6.513 5.053 4.913 1.00 89.06 117 PHE A C 1
ATOM 850 O O . PHE A 1 117 ? -5.607 5.735 5.392 1.00 89.06 117 PHE A O 1
ATOM 857 N N . VAL A 1 118 ? -6.676 4.892 3.602 1.00 88.81 118 VAL A N 1
ATOM 858 C CA . VAL A 1 118 ? -5.913 5.635 2.596 1.00 88.81 118 VAL A CA 1
ATOM 859 C C . VAL A 1 118 ? -6.794 6.742 2.029 1.00 88.81 118 VAL A C 1
ATOM 861 O O . VAL A 1 118 ? -7.924 6.470 1.620 1.00 88.81 118 VAL A O 1
ATOM 864 N N . ASP A 1 119 ? -6.295 7.976 2.040 1.00 86.06 119 ASP A N 1
ATOM 865 C CA . ASP A 1 119 ? -6.999 9.133 1.481 1.00 86.06 119 ASP A CA 1
ATOM 866 C C . ASP A 1 119 ? -6.873 9.215 -0.056 1.00 86.06 119 ASP A C 1
ATOM 868 O O . ASP A 1 119 ? -6.216 8.396 -0.707 1.00 86.06 119 ASP A O 1
ATOM 872 N N . ALA A 1 120 ? -7.513 10.217 -0.664 1.00 82.62 120 ALA A N 1
ATOM 873 C CA . ALA A 1 120 ? -7.478 10.429 -2.112 1.00 82.62 120 ALA A CA 1
ATOM 874 C C . ALA A 1 120 ? -6.085 10.816 -2.652 1.00 82.62 120 ALA A C 1
ATOM 876 O O . ALA A 1 120 ? -5.838 10.729 -3.857 1.00 82.62 120 ALA A O 1
ATOM 877 N N . GLN A 1 121 ? -5.172 11.251 -1.782 1.00 85.44 121 GLN A N 1
ATOM 878 C CA . GLN A 1 121 ? -3.800 11.632 -2.110 1.00 85.44 121 GLN A CA 1
ATOM 879 C C . GLN A 1 121 ? -2.810 10.473 -1.910 1.00 85.44 121 GLN A C 1
ATOM 881 O O . GLN A 1 121 ? -1.600 10.672 -2.043 1.00 85.44 121 GLN A O 1
ATOM 886 N N . ASP A 1 122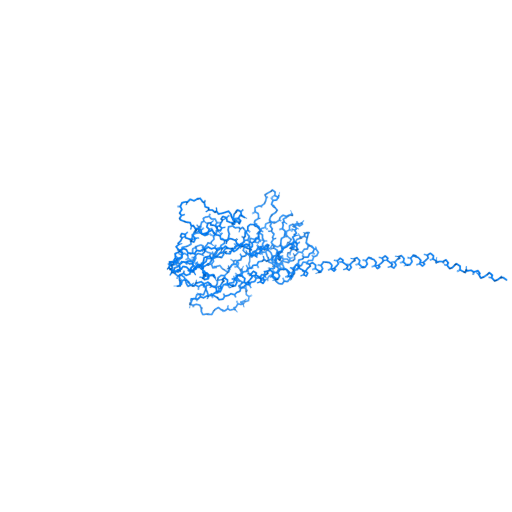 ? -3.312 9.262 -1.655 1.00 89.00 122 ASP A N 1
ATOM 887 C CA . ASP A 1 122 ? -2.527 8.070 -1.343 1.00 89.00 122 ASP A CA 1
ATOM 888 C C . ASP A 1 122 ? -1.698 8.219 -0.057 1.00 89.00 122 ASP A C 1
ATOM 890 O O . ASP A 1 122 ? -0.598 7.675 0.055 1.00 89.00 122 ASP A O 1
ATOM 894 N N . ASN A 1 123 ? -2.193 8.961 0.931 1.00 91.00 123 ASN A N 1
ATOM 895 C CA . ASN A 1 123 ? -1.615 8.972 2.268 1.00 91.00 123 ASN A CA 1
ATOM 896 C C . ASN A 1 123 ? -2.299 7.919 3.132 1.00 91.00 123 ASN A C 1
ATOM 898 O O . ASN A 1 123 ? -3.524 7.819 3.151 1.00 91.00 123 ASN A O 1
ATOM 902 N N . LEU A 1 124 ? -1.509 7.162 3.896 1.00 92.81 124 LEU A N 1
ATOM 903 C CA . LEU A 1 124 ? -2.056 6.357 4.982 1.00 92.81 124 LEU A CA 1
ATOM 904 C C . LEU A 1 124 ? -2.317 7.283 6.165 1.00 92.81 124 LEU A C 1
ATOM 906 O O . LEU A 1 124 ? -1.380 7.843 6.744 1.00 92.81 124 LEU A O 1
ATOM 910 N N . VAL A 1 125 ? -3.586 7.427 6.517 1.00 92.12 125 VAL A N 1
ATOM 911 C CA . VAL A 1 125 ? -4.038 8.298 7.593 1.00 92.12 125 VAL A CA 1
ATOM 912 C C . VAL A 1 125 ? -4.484 7.444 8.767 1.00 92.12 125 VAL A C 1
ATOM 914 O O . VAL A 1 125 ? -5.203 6.455 8.612 1.00 92.12 125 VAL A O 1
ATOM 917 N N . ARG A 1 126 ? -4.054 7.860 9.955 1.00 92.81 126 ARG A N 1
ATOM 918 C CA . ARG A 1 126 ? -4.552 7.377 11.235 1.00 92.81 126 ARG A CA 1
ATOM 919 C C . ARG A 1 126 ? -5.353 8.494 11.880 1.00 92.81 126 ARG A C 1
ATOM 921 O O . ARG A 1 126 ? -4.830 9.577 12.128 1.00 92.81 126 ARG A O 1
ATOM 928 N N . VAL A 1 127 ? -6.613 8.225 12.167 1.00 88.50 127 VAL A N 1
ATOM 929 C CA . VAL A 1 127 ? -7.507 9.136 12.873 1.00 88.50 127 VAL A CA 1
ATOM 930 C C . VAL A 1 127 ? -7.776 8.579 14.258 1.00 88.50 127 VAL A C 1
ATOM 932 O O . VAL A 1 127 ? -7.999 7.380 14.395 1.00 88.50 127 VAL A O 1
ATOM 935 N N . GLN A 1 128 ? -7.771 9.431 15.280 1.00 87.31 128 GLN A N 1
ATOM 936 C CA . GLN A 1 128 ? -8.170 9.039 16.628 1.00 87.31 128 GLN A CA 1
ATOM 937 C C . GLN A 1 128 ? -9.197 9.995 17.228 1.00 87.31 128 GLN A C 1
ATOM 939 O O . GLN A 1 128 ? -9.169 11.204 16.973 1.00 87.31 128 GLN A O 1
ATOM 944 N N . ARG A 1 129 ? -10.089 9.436 18.047 1.00 81.44 129 ARG A N 1
ATOM 945 C CA . ARG A 1 129 ? -11.129 10.167 18.770 1.00 81.44 129 ARG A CA 1
ATOM 946 C C . ARG A 1 129 ? -11.304 9.614 20.180 1.00 81.44 129 ARG A C 1
ATOM 948 O O . ARG A 1 129 ? -11.305 8.402 20.390 1.00 81.44 129 ARG A O 1
ATOM 955 N N . GLU A 1 130 ? -11.465 10.518 21.138 1.00 78.06 130 GLU A N 1
ATOM 956 C CA . GLU A 1 130 ? -11.708 10.179 22.540 1.00 78.06 130 GLU A CA 1
ATOM 957 C C . GLU A 1 130 ? -13.131 9.655 22.756 1.00 78.06 130 GLU A C 1
ATOM 959 O O . GLU A 1 130 ? -14.095 10.197 22.203 1.00 78.06 130 GLU A O 1
ATOM 964 N N . LEU A 1 131 ? -13.273 8.615 23.586 1.00 68.88 131 LEU A N 1
ATOM 965 C CA . LEU A 1 131 ? -14.581 8.147 24.036 1.00 68.88 131 LEU A CA 1
ATOM 966 C C . LEU A 1 131 ? -14.985 8.891 25.317 1.00 68.88 131 LEU A C 1
ATOM 968 O O . LEU A 1 131 ? -14.428 8.667 26.395 1.00 68.88 131 LEU A O 1
ATOM 972 N N . THR A 1 132 ? -15.983 9.767 25.203 1.00 61.88 132 THR A N 1
ATOM 973 C CA . THR A 1 132 ? -16.437 10.641 26.300 1.00 61.88 132 THR A CA 1
ATOM 974 C C . THR A 1 132 ? -17.324 9.941 27.331 1.00 61.88 132 THR A C 1
ATOM 976 O O . THR A 1 132 ? -17.658 10.537 28.350 1.00 61.88 132 THR A O 1
ATOM 979 N N . THR A 1 133 ? -17.722 8.684 27.112 1.00 59.09 133 THR A N 1
ATOM 980 C CA . THR A 1 133 ? -18.574 7.936 28.051 1.00 59.09 133 THR A CA 1
ATOM 981 C C . THR A 1 133 ? -17.846 6.695 28.556 1.00 59.09 133 THR A C 1
ATOM 983 O O . THR A 1 133 ? -17.573 5.766 27.798 1.00 59.09 133 THR A O 1
ATOM 986 N N . ALA A 1 134 ? -17.517 6.676 29.849 1.00 54.72 134 ALA A N 1
ATOM 987 C CA . ALA A 1 134 ? -16.897 5.525 30.492 1.00 54.72 134 ALA A CA 1
ATOM 988 C C . ALA A 1 134 ? -17.872 4.333 30.532 1.00 54.72 134 ALA A C 1
ATOM 990 O O . ALA A 1 134 ? -19.030 4.477 30.921 1.00 54.72 134 ALA A O 1
ATOM 991 N N . GLY A 1 135 ? -17.407 3.145 30.134 1.00 50.88 135 GLY A N 1
ATOM 992 C CA . GLY A 1 135 ? -18.106 1.875 30.375 1.00 50.88 135 GLY A CA 1
ATOM 993 C C . GLY A 1 135 ? -19.338 1.578 29.513 1.00 50.88 135 GLY A C 1
ATOM 994 O O . GLY A 1 135 ? -19.902 0.498 29.648 1.00 50.88 135 GLY A O 1
ATOM 995 N N . THR A 1 136 ? -19.743 2.473 28.608 1.00 51.19 136 THR A N 1
ATOM 996 C CA . THR A 1 136 ? -20.737 2.136 27.576 1.00 51.19 136 THR A CA 1
ATOM 997 C C . THR A 1 136 ? -19.968 1.778 26.304 1.00 51.19 136 THR A C 1
ATOM 999 O O . THR A 1 136 ? -19.097 2.564 25.918 1.00 51.19 136 THR A O 1
ATOM 1002 N N . PRO A 1 137 ? -20.229 0.626 25.651 1.00 54.47 137 PRO A N 1
ATOM 1003 C CA . PRO A 1 137 ? -19.751 0.403 24.289 1.00 54.47 137 PRO A CA 1
ATOM 1004 C C . PRO A 1 137 ? -20.081 1.642 23.450 1.00 54.47 137 PRO A C 1
ATOM 1006 O O . PRO A 1 137 ? -21.124 2.256 23.715 1.00 54.47 137 PRO A O 1
ATOM 1009 N N . PRO A 1 138 ? -19.230 2.055 22.494 1.00 53.28 138 PRO A N 1
ATOM 1010 C CA . PRO A 1 138 ? -19.590 3.140 21.595 1.00 53.28 138 PRO A CA 1
ATOM 1011 C C . PRO A 1 138 ? -20.995 2.858 21.057 1.00 53.28 138 PRO A C 1
ATOM 1013 O O . PRO A 1 138 ? -21.252 1.836 20.433 1.00 53.28 138 PRO A O 1
ATOM 1016 N N . GLY A 1 139 ? -21.958 3.711 21.410 1.00 50.97 139 GLY A N 1
ATOM 1017 C CA . GLY A 1 139 ? -23.282 3.602 20.820 1.00 50.97 139 GLY A CA 1
ATOM 1018 C C . GLY A 1 139 ? -23.143 3.816 19.316 1.00 50.97 139 GLY A C 1
ATOM 1019 O O . GLY A 1 139 ? -22.239 4.534 18.878 1.00 50.97 139 GLY A O 1
ATOM 1020 N N . PHE A 1 140 ? -24.071 3.267 18.530 1.00 51.47 140 PHE A N 1
ATOM 1021 C CA . PHE A 1 140 ? -24.132 3.461 17.074 1.00 51.47 140 PHE A CA 1
ATOM 1022 C C . PHE A 1 140 ? -23.931 4.925 16.632 1.00 51.47 140 PHE A C 1
ATOM 1024 O O . PHE A 1 140 ? -23.474 5.177 15.524 1.00 51.47 140 PHE A O 1
ATOM 1031 N N . THR A 1 141 ? -24.240 5.900 17.491 1.00 56.56 141 THR A N 1
ATOM 1032 C CA . THR A 1 141 ? -24.039 7.332 17.247 1.00 56.56 141 THR A CA 1
ATOM 1033 C C . THR A 1 141 ? -22.571 7.749 17.141 1.00 56.56 141 THR A C 1
ATOM 1035 O O . THR A 1 141 ? -22.242 8.515 16.241 1.00 56.56 141 THR A O 1
ATOM 1038 N N . VAL A 1 142 ? -21.679 7.259 18.009 1.00 59.66 142 VAL A N 1
ATOM 1039 C CA . VAL A 1 142 ? -20.246 7.613 17.962 1.00 59.66 142 VAL A CA 1
ATOM 1040 C C . VAL A 1 142 ? -19.573 6.935 16.771 1.00 59.66 142 VAL A C 1
ATOM 1042 O O . VAL A 1 142 ? -18.769 7.558 16.083 1.00 59.66 142 VAL A O 1
ATOM 1045 N N . GLU A 1 143 ? -19.956 5.690 16.485 1.00 58.72 143 GLU A N 1
ATOM 1046 C CA . GLU A 1 143 ? -19.457 4.923 15.339 1.00 58.72 143 GLU A CA 1
ATOM 1047 C C . GLU A 1 143 ? -19.891 5.550 14.011 1.00 58.72 143 GLU A C 1
ATOM 1049 O O . GLU A 1 143 ? -19.054 5.808 13.150 1.00 58.72 143 GLU A O 1
ATOM 1054 N N . ALA A 1 144 ? -21.182 5.868 13.862 1.00 62.03 144 ALA A N 1
ATOM 1055 C CA . ALA A 1 144 ? -21.702 6.525 12.667 1.00 62.03 144 ALA A CA 1
ATOM 1056 C C . ALA A 1 144 ? -21.066 7.904 12.460 1.00 62.03 144 ALA A C 1
ATOM 1058 O O . ALA A 1 144 ? -20.767 8.281 11.332 1.00 62.03 144 ALA A O 1
ATOM 1059 N N . GLN A 1 145 ? -20.817 8.651 13.538 1.00 63.81 145 GLN A N 1
ATOM 1060 C CA . GLN A 1 145 ? -20.173 9.955 13.433 1.00 63.81 145 GLN A CA 1
ATOM 1061 C C . GLN A 1 145 ? -18.694 9.835 13.054 1.00 63.81 145 GLN A C 1
ATOM 1063 O O . GLN A 1 145 ? -18.236 10.617 12.233 1.00 63.81 145 GLN A O 1
ATOM 1068 N N . LEU A 1 146 ? -17.965 8.839 13.572 1.00 66.44 146 LEU A N 1
ATOM 1069 C CA . LEU A 1 146 ? -16.595 8.567 13.134 1.00 66.44 146 LEU A CA 1
ATOM 1070 C C . LEU A 1 146 ? -16.548 8.148 11.661 1.00 66.44 146 LEU A C 1
ATOM 1072 O O . LEU A 1 146 ? -15.675 8.607 10.936 1.00 66.44 146 LEU A O 1
ATOM 1076 N N . LEU A 1 147 ? -17.477 7.307 11.204 1.00 66.50 147 LEU A N 1
ATOM 1077 C CA . LEU A 1 147 ? -17.563 6.932 9.791 1.00 66.50 147 LEU A CA 1
ATOM 1078 C C . LEU A 1 147 ? -17.878 8.143 8.905 1.00 66.50 147 LEU A C 1
ATOM 1080 O O . LEU A 1 147 ? -17.223 8.317 7.885 1.00 66.50 147 LEU A O 1
ATOM 1084 N N . ASN A 1 148 ? -18.774 9.033 9.340 1.00 68.75 148 ASN A N 1
ATOM 1085 C CA . ASN A 1 148 ? -19.034 10.298 8.647 1.00 68.75 148 ASN A CA 1
ATOM 1086 C C . ASN A 1 148 ? -17.795 11.211 8.620 1.00 68.75 148 ASN A C 1
ATOM 1088 O O . ASN A 1 148 ? -17.520 11.841 7.600 1.00 68.75 148 ASN A O 1
ATOM 1092 N N . ASP A 1 149 ? -17.037 11.280 9.720 1.00 65.50 149 ASP A N 1
ATOM 1093 C CA . ASP A 1 149 ? -15.784 12.039 9.790 1.00 65.50 149 ASP A CA 1
ATOM 1094 C C . ASP A 1 149 ? -14.735 11.443 8.832 1.00 65.50 149 ASP A C 1
ATOM 1096 O O . ASP A 1 149 ? -14.053 12.179 8.120 1.00 65.50 149 ASP A O 1
ATOM 1100 N N . ILE A 1 150 ? -14.627 10.111 8.769 1.00 67.00 150 ILE A N 1
ATOM 1101 C CA . ILE A 1 150 ? -13.736 9.398 7.843 1.00 67.00 150 ILE A CA 1
ATOM 1102 C C . ILE A 1 150 ? -14.143 9.667 6.394 1.00 67.00 150 ILE A C 1
ATOM 1104 O O . ILE A 1 150 ? -13.289 10.044 5.596 1.00 67.00 150 ILE A O 1
ATOM 1108 N N . ASP A 1 151 ? -15.425 9.537 6.054 1.00 66.25 151 ASP A N 1
ATOM 1109 C CA . ASP A 1 151 ? -15.931 9.805 4.705 1.00 66.25 151 ASP A CA 1
ATOM 1110 C C . ASP A 1 151 ? -15.673 11.258 4.289 1.00 66.25 151 ASP A C 1
ATOM 1112 O O . ASP A 1 151 ? -15.279 11.523 3.147 1.00 66.25 151 ASP A O 1
ATOM 1116 N N . ALA A 1 152 ? -15.812 12.203 5.224 1.00 64.69 152 ALA A N 1
ATOM 1117 C CA . ALA A 1 152 ? -15.463 13.597 4.997 1.00 64.69 152 ALA A CA 1
ATOM 1118 C C . ALA A 1 152 ? -13.963 13.773 4.710 1.00 64.69 152 ALA A C 1
ATOM 1120 O O . ALA A 1 152 ? -13.616 14.478 3.760 1.00 64.69 152 ALA A O 1
ATOM 1121 N N . VAL A 1 153 ? -13.067 13.118 5.459 1.00 61.88 153 VAL A N 1
ATOM 1122 C CA . VAL A 1 153 ? -11.612 13.184 5.210 1.00 61.88 153 VAL A CA 1
ATOM 1123 C C . VAL A 1 153 ? -11.240 12.515 3.884 1.00 61.88 153 VAL A C 1
ATOM 1125 O O . VAL A 1 153 ? -10.487 13.100 3.107 1.00 61.88 153 VAL A O 1
ATOM 1128 N N . ILE A 1 154 ? -11.803 11.341 3.581 1.00 63.47 154 ILE A N 1
ATOM 1129 C CA . ILE A 1 154 ? -11.574 10.621 2.317 1.00 63.47 154 ILE A CA 1
ATOM 1130 C C . ILE A 1 154 ? -11.989 11.485 1.121 1.00 63.47 154 ILE A C 1
ATOM 1132 O O . ILE A 1 154 ? -11.248 11.574 0.144 1.00 63.47 154 ILE A O 1
ATOM 1136 N N . THR A 1 155 ? -13.157 12.131 1.198 1.00 63.94 155 THR A N 1
ATOM 1137 C CA . THR A 1 155 ? -13.727 12.893 0.076 1.00 63.94 155 THR A CA 1
ATOM 1138 C C . THR A 1 155 ? -13.068 14.261 -0.094 1.00 63.94 155 THR A C 1
ATOM 1140 O O . THR A 1 155 ? -12.850 14.706 -1.219 1.00 63.94 155 THR A O 1
ATOM 1143 N N . SER A 1 156 ? -12.760 14.951 1.007 1.00 56.97 156 SER A N 1
ATOM 1144 C CA . SER A 1 156 ? -12.234 16.321 0.958 1.00 56.97 156 SER A CA 1
ATOM 1145 C C . SER A 1 156 ? -10.709 16.399 0.863 1.00 56.97 156 SER A C 1
ATOM 1147 O O . SER A 1 156 ? -10.188 17.437 0.456 1.00 56.97 156 SER A O 1
ATOM 1149 N N . GLY A 1 157 ? -9.977 15.352 1.272 1.00 52.66 157 GLY A N 1
ATOM 1150 C CA . GLY A 1 157 ? -8.521 15.410 1.465 1.00 52.66 157 GLY A CA 1
ATOM 1151 C C . GLY A 1 157 ? -8.079 16.445 2.514 1.00 52.66 157 GLY A C 1
ATOM 1152 O O . GLY A 1 157 ? -6.887 16.719 2.653 1.00 52.66 157 GLY A O 1
ATOM 1153 N N . ALA A 1 158 ? -9.022 17.059 3.239 1.00 49.84 158 ALA A N 1
ATOM 1154 C CA . ALA A 1 158 ? -8.756 18.119 4.196 1.00 49.84 158 ALA A CA 1
ATOM 1155 C C . ALA A 1 158 ? -8.511 17.515 5.581 1.00 49.84 158 ALA A C 1
ATOM 1157 O O . ALA A 1 158 ? -9.423 17.260 6.367 1.00 49.84 158 ALA A O 1
ATOM 1158 N N . ILE A 1 159 ? -7.237 17.307 5.892 1.00 49.62 159 ILE A N 1
ATOM 1159 C CA . ILE A 1 159 ? -6.781 16.964 7.237 1.00 49.62 159 ILE A CA 1
ATOM 1160 C C . ILE A 1 159 ? -6.819 18.251 8.073 1.00 49.62 159 ILE A C 1
ATOM 1162 O O . ILE A 1 159 ? -5.952 19.110 7.935 1.00 49.62 159 ILE A O 1
ATOM 1166 N N . GLY A 1 160 ? -7.838 18.406 8.924 1.00 41.41 160 GLY A N 1
ATOM 1167 C CA . GLY A 1 160 ? -7.853 19.442 9.967 1.00 41.41 160 GLY A CA 1
ATOM 1168 C C . GLY A 1 160 ? -8.924 20.533 9.870 1.00 41.41 160 GLY A C 1
ATOM 1169 O O . GLY A 1 160 ? -8.926 21.429 10.711 1.00 41.41 160 GLY A O 1
ATOM 1170 N N . THR A 1 161 ? -9.872 20.476 8.933 1.00 40.12 161 THR A N 1
ATOM 1171 C CA . THR A 1 161 ? -11.087 21.303 9.048 1.00 40.12 161 THR A CA 1
ATOM 1172 C C . THR A 1 161 ? -12.103 20.571 9.910 1.00 40.12 161 THR A C 1
ATOM 1174 O O . THR A 1 161 ? -12.766 19.645 9.448 1.00 40.12 161 THR A O 1
ATOM 1177 N N . SER A 1 162 ? -12.194 20.963 11.181 1.00 38.78 162 SER A N 1
ATOM 1178 C CA . SER A 1 162 ? -13.230 20.494 12.095 1.00 38.78 162 SER A CA 1
ATOM 1179 C C . SER A 1 162 ? -14.605 20.610 11.432 1.00 38.78 162 SER A C 1
ATOM 1181 O O . SER A 1 162 ? -15.076 21.706 11.122 1.00 38.78 162 SER A O 1
ATOM 1183 N N . MET A 1 163 ? -15.286 19.482 11.227 1.00 37.44 163 MET A N 1
ATOM 1184 C CA . MET A 1 163 ? -16.721 19.498 10.957 1.00 37.44 163 MET A CA 1
ATOM 1185 C C . MET A 1 163 ? -17.449 19.846 12.256 1.00 37.44 163 MET A C 1
ATOM 1187 O O . MET A 1 163 ? -18.000 18.998 12.947 1.00 37.44 163 MET A O 1
ATOM 1191 N N . ALA A 1 164 ? -17.412 21.124 12.617 1.00 43.25 164 ALA A N 1
ATOM 1192 C CA . ALA A 1 164 ? -18.195 21.690 13.695 1.00 43.25 164 ALA A CA 1
ATOM 1193 C C . ALA A 1 164 ? -19.214 22.658 13.099 1.00 43.25 164 ALA A C 1
ATOM 1195 O O . ALA A 1 164 ? -19.011 23.863 13.121 1.00 43.25 164 ALA A O 1
ATOM 1196 N N . THR A 1 165 ? -20.328 22.139 12.583 1.00 38.34 165 THR A N 1
ATOM 1197 C CA . THR A 1 165 ? -21.583 22.903 12.529 1.00 38.34 165 THR A CA 1
ATOM 1198 C C . THR A 1 165 ? -22.762 21.947 12.688 1.00 38.34 165 THR A C 1
ATOM 1200 O O . THR A 1 165 ? -23.302 21.438 11.716 1.00 38.34 165 THR A O 1
ATOM 1203 N N . ASN A 1 166 ? -23.120 21.640 13.940 1.00 36.56 166 ASN A N 1
ATOM 1204 C CA . ASN A 1 166 ? -24.480 21.830 14.468 1.00 36.56 166 ASN A CA 1
ATOM 1205 C C . ASN A 1 166 ? -24.647 21.162 15.848 1.00 36.56 166 ASN A C 1
ATOM 1207 O O . ASN A 1 166 ? -24.855 19.961 15.968 1.00 36.56 166 ASN A O 1
ATOM 1211 N N . ALA A 1 167 ? -24.584 22.002 16.886 1.00 41.28 167 ALA A N 1
ATOM 1212 C CA . ALA A 1 167 ? -25.324 21.895 18.148 1.00 41.28 167 ALA A CA 1
ATOM 1213 C C . ALA A 1 167 ? -25.350 20.537 18.886 1.00 41.28 167 ALA A C 1
ATOM 1215 O O . ALA A 1 167 ? -26.408 19.943 19.079 1.00 41.28 167 ALA A O 1
ATOM 1216 N N . THR A 1 168 ? -24.211 20.076 19.402 1.00 39.09 168 THR A N 1
ATOM 1217 C CA . THR A 1 168 ? -24.143 19.146 20.555 1.00 39.09 168 THR A CA 1
ATOM 1218 C C . THR A 1 168 ? -22.760 19.288 21.237 1.00 39.09 168 THR A C 1
ATOM 1220 O O . THR A 1 168 ? -21.897 19.933 20.640 1.00 39.09 168 THR A O 1
ATOM 1223 N N . PRO A 1 169 ? -22.568 18.850 22.507 1.00 40.00 169 PRO A N 1
ATOM 1224 C CA . PRO A 1 169 ? -21.507 19.326 23.420 1.00 40.00 169 PRO A CA 1
ATOM 1225 C C . PRO A 1 169 ? -20.090 19.123 22.854 1.00 40.00 169 PRO A C 1
ATOM 1227 O O . PRO A 1 169 ? -19.939 18.339 21.920 1.00 40.00 169 PRO A O 1
ATOM 1230 N N . PRO A 1 170 ? -19.057 19.821 23.380 1.00 42.50 170 PRO A N 1
ATOM 1231 C CA . PRO A 1 170 ? -17.771 19.965 22.705 1.00 42.50 170 PRO A CA 1
ATOM 1232 C C . PRO A 1 170 ? -17.130 18.596 22.506 1.00 42.50 170 PRO A C 1
ATOM 1234 O O . PRO A 1 170 ? -16.627 17.978 23.440 1.00 42.50 170 PRO A O 1
ATOM 1237 N N . VAL A 1 171 ? -17.182 18.112 21.272 1.00 47.62 171 VAL A N 1
ATOM 1238 C CA . VAL A 1 171 ? -16.443 16.932 20.857 1.00 47.62 171 VAL A CA 1
ATOM 1239 C C . VAL A 1 171 ? -14.997 17.382 20.670 1.00 47.62 171 VAL A C 1
ATOM 1241 O O . VAL A 1 171 ? -14.737 18.289 19.876 1.00 47.62 171 VAL A O 1
ATOM 1244 N N . THR A 1 172 ? -14.066 16.791 21.422 1.00 54.06 172 THR A N 1
ATOM 1245 C CA . THR A 1 172 ? -12.621 17.002 21.252 1.00 54.06 172 THR A CA 1
ATOM 1246 C C . THR A 1 172 ? -12.250 16.771 19.779 1.00 54.06 172 THR A C 1
ATOM 1248 O O . THR A 1 172 ? -12.729 15.792 19.197 1.00 54.06 172 THR A O 1
ATOM 1251 N N . PRO A 1 173 ? -11.456 17.654 19.139 1.00 53.19 173 PRO A N 1
ATOM 1252 C CA . PRO A 1 173 ? -11.185 17.563 17.711 1.00 53.19 173 PRO A CA 1
ATOM 1253 C C . PRO A 1 173 ? -10.565 16.214 17.348 1.00 53.19 173 PRO A C 1
ATOM 1255 O O . PRO A 1 173 ? -9.578 15.783 17.940 1.00 53.19 173 PRO A O 1
ATOM 1258 N N . THR A 1 174 ? -11.149 15.577 16.339 1.00 64.31 174 THR A N 1
ATOM 1259 C CA . THR A 1 174 ? -10.615 14.401 15.662 1.00 64.31 174 THR A CA 1
ATOM 1260 C C . THR A 1 174 ? -9.177 14.681 15.217 1.00 64.31 174 THR A C 1
ATOM 1262 O O . THR A 1 174 ? -8.941 15.521 14.346 1.00 64.31 174 THR A O 1
ATOM 1265 N N . GLN A 1 175 ? -8.200 14.006 15.828 1.00 75.31 175 GLN A N 1
ATOM 1266 C CA . GLN A 1 175 ? -6.796 14.171 15.464 1.00 75.31 175 GLN A CA 1
ATOM 1267 C C . GLN A 1 175 ? -6.487 13.217 14.312 1.00 75.31 175 GLN A C 1
ATOM 1269 O O . GLN A 1 175 ? -6.395 12.004 14.499 1.00 75.31 175 GLN A O 1
ATOM 1274 N N . ALA A 1 176 ? -6.351 13.776 13.114 1.00 81.81 176 ALA A N 1
ATOM 1275 C CA . ALA A 1 176 ? -5.906 13.056 11.933 1.00 81.81 176 ALA A CA 1
ATOM 1276 C C . ALA A 1 176 ? -4.389 13.220 11.770 1.00 81.81 176 ALA A C 1
ATOM 1278 O O . ALA A 1 176 ? -3.868 14.335 11.752 1.00 81.81 176 ALA A O 1
ATOM 1279 N N . GLN A 1 177 ? -3.682 12.100 11.659 1.00 89.94 177 GLN A N 1
ATOM 1280 C CA . GLN A 1 177 ? -2.241 12.038 11.470 1.00 89.94 177 GLN A CA 1
ATOM 1281 C C . GLN A 1 177 ? -1.935 11.312 10.162 1.00 89.94 177 GLN A C 1
ATOM 1283 O O . GLN A 1 177 ? -2.330 10.160 9.973 1.00 89.94 177 GLN A O 1
ATOM 1288 N N . ILE A 1 178 ? -1.177 11.964 9.280 1.00 90.62 178 ILE A N 1
ATOM 1289 C CA . ILE A 1 178 ? -0.542 11.274 8.156 1.00 90.62 178 ILE A CA 1
ATOM 1290 C C . ILE A 1 178 ? 0.559 10.394 8.737 1.00 90.62 178 ILE A C 1
ATOM 1292 O O . ILE A 1 178 ? 1.531 10.898 9.301 1.00 90.62 178 ILE A O 1
ATOM 1296 N N . VAL A 1 179 ? 0.397 9.082 8.613 1.00 93.00 179 VAL A N 1
ATOM 1297 C CA . VAL A 1 179 ? 1.427 8.120 9.016 1.00 93.00 179 VAL A CA 1
ATOM 1298 C C . VAL A 1 179 ? 2.481 8.017 7.929 1.00 93.00 179 VAL A C 1
ATOM 1300 O O . VAL A 1 179 ? 3.668 7.947 8.224 1.00 93.00 179 VAL A O 1
ATOM 1303 N N . THR A 1 180 ? 2.039 8.025 6.671 1.00 93.06 180 THR A N 1
ATOM 1304 C CA . THR A 1 180 ? 2.904 7.772 5.523 1.00 93.06 180 THR A CA 1
ATOM 1305 C C . THR A 1 180 ? 2.308 8.349 4.250 1.00 93.06 180 THR A C 1
ATOM 1307 O O . THR A 1 180 ? 1.085 8.421 4.117 1.00 93.06 180 THR A O 1
ATOM 1310 N N . THR A 1 181 ? 3.157 8.717 3.294 1.00 91.81 181 THR A N 1
ATOM 1311 C CA . THR A 1 181 ? 2.727 9.239 1.987 1.00 91.81 181 THR A CA 1
ATOM 1312 C C . THR A 1 181 ? 3.043 8.230 0.894 1.00 91.81 181 THR A C 1
ATOM 1314 O O . THR A 1 181 ? 4.106 7.620 0.906 1.00 91.81 181 THR A O 1
ATOM 1317 N N . GLY A 1 182 ? 2.168 8.069 -0.096 1.00 89.69 182 GLY A N 1
ATOM 1318 C CA . GLY A 1 182 ? 2.372 7.074 -1.149 1.00 89.69 182 GLY A CA 1
ATOM 1319 C C . GLY A 1 182 ? 2.082 5.640 -0.691 1.00 89.69 182 GLY A C 1
ATOM 1320 O O . GLY A 1 182 ? 2.730 4.699 -1.161 1.00 89.69 182 GLY A O 1
ATOM 1321 N N . CYS A 1 183 ? 1.108 5.480 0.205 1.00 92.56 183 CYS A N 1
ATOM 1322 C CA . CYS A 1 183 ? 0.420 4.225 0.458 1.00 92.56 183 CYS A CA 1
ATOM 1323 C C . CYS A 1 183 ? -0.677 4.062 -0.589 1.00 92.56 183 CYS A C 1
ATOM 1325 O O . CYS A 1 183 ? -1.729 4.686 -0.522 1.00 92.56 183 CYS A O 1
ATOM 1327 N N . LEU A 1 184 ? -0.410 3.237 -1.592 1.00 91.56 184 LEU A N 1
ATOM 1328 C CA . LEU A 1 184 ? -1.317 3.057 -2.718 1.00 91.56 184 LEU A CA 1
ATOM 1329 C C . LEU A 1 184 ? -2.498 2.142 -2.383 1.00 91.56 184 LEU A C 1
ATOM 1331 O O . LEU A 1 184 ? -3.532 2.231 -3.046 1.00 91.56 184 LEU A O 1
ATOM 1335 N N . HIS A 1 185 ? -2.312 1.234 -1.419 1.00 91.75 185 HIS A N 1
ATOM 1336 C CA . HIS A 1 185 ? -3.306 0.246 -1.001 1.00 91.75 185 HIS A CA 1
ATOM 1337 C C . HIS A 1 185 ? -3.255 0.015 0.504 1.00 91.75 185 HIS A C 1
ATOM 1339 O O . HIS A 1 185 ? -2.168 -0.200 1.042 1.00 91.75 185 HIS A O 1
ATOM 1345 N N . PHE A 1 186 ? -4.415 -0.078 1.148 1.00 92.00 186 PHE A N 1
ATOM 1346 C CA . PHE A 1 186 ? -4.565 -0.567 2.519 1.00 92.00 186 PHE A CA 1
ATOM 1347 C C . PHE A 1 186 ? -5.767 -1.509 2.614 1.00 92.00 186 PHE A C 1
ATOM 1349 O O . PHE A 1 186 ? -6.878 -1.143 2.240 1.00 92.00 186 PHE A O 1
ATOM 1356 N N . SER A 1 187 ? -5.568 -2.720 3.141 1.00 87.62 187 SER A N 1
ATOM 1357 C CA . SER A 1 187 ? -6.668 -3.660 3.392 1.00 87.62 187 SER A CA 1
ATOM 1358 C C . SER A 1 187 ? -6.423 -4.540 4.620 1.00 87.62 187 SER A C 1
ATOM 1360 O O . SER A 1 187 ? -5.437 -5.290 4.624 1.00 87.62 187 SER A O 1
ATOM 1362 N N . PRO A 1 188 ? -7.323 -4.536 5.616 1.00 85.94 188 PRO A N 1
ATOM 1363 C CA . PRO A 1 188 ? -7.405 -5.575 6.626 1.00 85.94 188 PRO A CA 1
ATOM 1364 C C . PRO A 1 188 ? -8.181 -6.790 6.092 1.00 85.94 188 PRO A C 1
ATOM 1366 O O . PRO A 1 188 ? -9.149 -6.665 5.341 1.00 85.94 188 PRO A O 1
ATOM 1369 N N . TRP A 1 189 ? -7.770 -7.974 6.526 1.00 82.38 189 TRP A N 1
ATOM 1370 C CA . TRP A 1 189 ? -8.443 -9.245 6.297 1.00 82.38 189 TRP A CA 1
ATOM 1371 C C . TRP A 1 189 ? -8.623 -9.937 7.641 1.00 82.38 189 TRP A C 1
ATOM 1373 O O . TRP A 1 189 ? -7.653 -10.108 8.379 1.00 82.38 189 TRP A O 1
ATOM 1383 N N . LEU A 1 190 ? -9.851 -10.324 7.967 1.00 78.38 190 LEU A N 1
ATOM 1384 C CA . LEU A 1 190 ? -10.193 -10.921 9.255 1.00 78.38 190 LEU A CA 1
ATOM 1385 C C . LEU A 1 190 ? -10.325 -12.438 9.103 1.00 78.38 190 LEU A C 1
ATOM 1387 O O . LEU A 1 190 ? -10.991 -12.916 8.188 1.00 78.38 190 LEU A O 1
ATOM 1391 N N . SER A 1 191 ? -9.692 -13.190 10.002 1.00 75.31 191 SER A N 1
ATOM 1392 C CA . SER A 1 191 ? -9.953 -14.618 10.170 1.00 75.31 191 SER A CA 1
ATOM 1393 C C . SER A 1 191 ? -11.153 -14.791 11.093 1.00 75.31 191 SER A C 1
ATOM 1395 O O . SER A 1 191 ? -11.072 -14.548 12.300 1.00 75.31 191 SER A O 1
ATOM 1397 N N . LEU A 1 192 ? -12.269 -15.212 10.511 1.00 64.44 192 LEU A N 1
ATOM 1398 C CA . LEU A 1 192 ? -13.428 -15.667 11.259 1.00 64.44 192 LEU A CA 1
ATOM 1399 C C . LEU A 1 192 ? -13.193 -17.146 11.592 1.00 64.44 192 LEU A C 1
ATOM 1401 O O . LEU A 1 192 ? -13.385 -18.017 10.744 1.00 64.44 192 LEU A O 1
ATOM 1405 N N . ASP A 1 193 ? -12.715 -17.428 12.805 1.00 54.78 193 ASP A N 1
ATOM 1406 C CA . ASP A 1 193 ? -12.714 -18.797 13.324 1.00 54.78 193 ASP A CA 1
ATOM 1407 C C . ASP A 1 193 ? -14.174 -19.229 13.505 1.00 54.78 193 ASP A C 1
ATOM 1409 O O . ASP A 1 193 ? -14.896 -18.689 14.342 1.00 54.78 193 ASP A O 1
ATOM 1413 N N . ASP A 1 194 ? -14.604 -20.224 12.737 1.00 47.31 194 ASP A N 1
ATOM 1414 C CA . ASP A 1 194 ? -15.796 -20.998 13.060 1.00 47.31 194 ASP A CA 1
ATOM 1415 C C . ASP A 1 194 ? -15.408 -21.995 14.169 1.00 47.31 194 ASP A C 1
ATOM 1417 O O . ASP A 1 194 ? -14.592 -22.886 13.912 1.00 47.31 194 ASP A O 1
ATOM 1421 N N . PRO A 1 195 ? -15.948 -21.885 15.399 1.00 40.50 195 PRO A N 1
ATOM 1422 C CA . PRO A 1 195 ? -15.609 -22.793 16.496 1.00 40.50 195 PRO A CA 1
ATOM 1423 C C . PRO A 1 195 ? -16.002 -24.255 16.218 1.00 40.50 195 PRO A C 1
ATOM 1425 O O . PRO A 1 195 ? -15.564 -25.146 16.944 1.00 40.50 195 PRO A O 1
ATOM 1428 N N . THR A 1 196 ? -16.788 -24.531 15.169 1.00 39.28 196 THR A N 1
ATOM 1429 C CA . THR A 1 196 ? -17.113 -25.893 14.715 1.00 39.28 196 THR A CA 1
ATOM 1430 C C . THR A 1 196 ? -16.135 -26.450 13.679 1.00 39.28 196 THR A C 1
ATOM 1432 O O . THR A 1 196 ? -16.186 -27.643 13.373 1.00 39.28 196 THR A O 1
ATOM 1435 N N . ARG A 1 197 ? -15.214 -25.631 13.149 1.00 37.75 197 ARG A N 1
ATOM 1436 C CA . ARG A 1 197 ? -14.208 -26.065 12.175 1.00 37.75 197 ARG A CA 1
ATOM 1437 C C . ARG A 1 197 ? -12.896 -26.366 12.894 1.00 37.75 197 ARG A C 1
ATOM 1439 O O . ARG A 1 197 ? -12.170 -25.447 13.276 1.00 37.75 197 ARG A O 1
ATOM 1446 N N . PRO A 1 198 ? -12.555 -27.652 13.090 1.00 28.97 198 PRO A N 1
ATOM 1447 C CA . PRO A 1 198 ? -11.295 -28.011 13.703 1.00 28.97 198 PRO A CA 1
ATOM 1448 C C . PRO A 1 198 ? -10.176 -27.583 12.760 1.00 28.97 198 PRO A C 1
ATOM 1450 O O . PRO A 1 198 ? -10.116 -28.010 11.609 1.00 28.97 198 PRO A O 1
ATOM 1453 N N . THR A 1 199 ? -9.265 -26.775 13.290 1.00 30.88 199 THR A N 1
ATOM 1454 C CA . THR A 1 199 ? -8.009 -26.339 12.675 1.00 30.88 199 THR A CA 1
ATOM 1455 C C . THR A 1 199 ? -8.162 -25.426 11.457 1.00 30.88 199 THR A C 1
ATOM 1457 O O . THR A 1 199 ? -8.596 -25.834 10.382 1.00 30.88 199 THR A O 1
ATOM 1460 N N . PHE A 1 200 ? -7.647 -24.200 11.591 1.00 33.53 200 PHE A N 1
ATOM 1461 C CA . PHE A 1 200 ? -7.044 -23.477 10.476 1.00 33.53 200 PHE A CA 1
ATOM 1462 C C . PHE A 1 200 ? -5.962 -24.378 9.873 1.00 33.53 200 PHE A C 1
ATOM 1464 O O . PHE A 1 200 ? -4.788 -24.331 10.249 1.00 33.53 200 PHE A O 1
ATOM 1471 N N . LYS A 1 201 ? -6.349 -25.262 8.951 1.00 27.30 201 LYS A N 1
ATOM 1472 C CA . LYS A 1 201 ? -5.379 -25.879 8.069 1.00 27.30 201 LYS A CA 1
ATOM 1473 C C . LYS A 1 201 ? -4.769 -24.722 7.291 1.00 27.30 201 LYS A C 1
ATOM 1475 O O . LYS A 1 201 ? -5.413 -24.118 6.439 1.00 27.30 201 LYS A O 1
ATOM 1480 N N . ARG A 1 202 ? -3.489 -24.451 7.562 1.00 31.22 202 ARG A N 1
ATOM 1481 C CA . ARG A 1 202 ? -2.538 -23.991 6.544 1.00 31.22 202 ARG A CA 1
ATOM 1482 C C . ARG A 1 202 ? -2.504 -25.039 5.426 1.00 31.22 202 ARG A C 1
ATOM 1484 O O . ARG A 1 202 ? -1.512 -25.730 5.237 1.00 31.22 202 ARG A O 1
ATOM 1491 N N . THR A 1 203 ? -3.602 -25.228 4.719 1.00 29.67 203 THR A N 1
ATOM 1492 C CA . THR A 1 203 ? -3.581 -25.872 3.423 1.00 29.67 203 THR A CA 1
ATOM 1493 C C . THR A 1 203 ? -3.503 -24.731 2.436 1.00 29.67 203 THR A C 1
ATOM 1495 O O . THR A 1 203 ? -4.513 -24.157 2.056 1.00 29.67 203 THR A O 1
ATOM 1498 N N . HIS A 1 204 ? -2.272 -24.435 2.012 1.00 33.56 204 HIS A N 1
ATOM 1499 C CA . HIS A 1 204 ? -2.037 -24.467 0.575 1.00 33.56 204 HIS A CA 1
ATOM 1500 C C . HIS A 1 204 ? -2.599 -25.811 0.097 1.00 33.56 204 HIS A C 1
ATOM 1502 O O . HIS A 1 204 ? -1.924 -26.836 0.165 1.00 33.56 204 HIS A O 1
ATOM 1508 N N . ASP A 1 205 ? -3.884 -25.857 -0.234 1.00 33.66 205 ASP A N 1
ATOM 1509 C CA . ASP A 1 205 ? -4.368 -26.907 -1.102 1.00 33.66 205 ASP A CA 1
ATOM 1510 C C . ASP A 1 205 ? -3.739 -26.677 -2.481 1.00 33.66 205 ASP A C 1
ATOM 1512 O O . ASP A 1 205 ? -3.242 -25.590 -2.790 1.00 33.66 205 ASP A O 1
ATOM 1516 N N . ALA A 1 206 ? -3.713 -27.709 -3.320 1.00 38.72 206 ALA A N 1
ATOM 1517 C CA . ALA A 1 206 ? -3.136 -27.640 -4.665 1.00 38.72 206 ALA A CA 1
ATOM 1518 C C . ALA A 1 206 ? -3.774 -26.548 -5.562 1.00 38.72 206 ALA A C 1
ATOM 1520 O O . ALA A 1 206 ? -3.275 -26.293 -6.655 1.00 38.72 206 ALA A O 1
ATOM 1521 N N . ASN A 1 207 ? -4.835 -25.889 -5.073 1.00 39.56 207 ASN A N 1
ATOM 1522 C CA . ASN A 1 207 ? -5.588 -24.826 -5.726 1.00 39.56 207 ASN A CA 1
ATOM 1523 C C . ASN A 1 207 ? -5.357 -23.426 -5.115 1.00 39.56 207 ASN A C 1
ATOM 1525 O O . ASN A 1 207 ? -5.837 -22.450 -5.681 1.00 39.56 207 ASN A O 1
ATOM 1529 N N . GLY A 1 208 ? -4.591 -23.298 -4.023 1.00 37.09 208 GLY A N 1
ATOM 1530 C CA . GLY A 1 208 ? -4.057 -22.025 -3.539 1.00 37.09 208 GLY A CA 1
ATOM 1531 C C . GLY A 1 208 ? -5.106 -20.991 -3.129 1.00 37.09 208 GLY A C 1
ATOM 1532 O O . GLY A 1 208 ? -5.074 -19.877 -3.653 1.00 37.09 208 GLY A O 1
ATOM 1533 N N . ILE A 1 209 ? -5.990 -21.320 -2.176 1.00 38.75 209 ILE A N 1
ATOM 1534 C CA . ILE A 1 209 ? -6.898 -20.324 -1.578 1.00 38.75 209 ILE A CA 1
ATOM 1535 C C . ILE A 1 209 ? -6.065 -19.224 -0.906 1.00 38.75 209 ILE A C 1
ATOM 1537 O O . ILE A 1 209 ? -5.554 -19.356 0.208 1.00 38.75 209 ILE A O 1
ATOM 1541 N N . ASN A 1 210 ? -5.909 -18.118 -1.623 1.00 45.19 210 ASN A N 1
ATOM 1542 C CA . ASN A 1 210 ? -5.249 -16.923 -1.141 1.00 45.19 210 ASN A CA 1
ATOM 1543 C C . ASN A 1 210 ? -6.253 -16.133 -0.309 1.00 45.19 210 ASN A C 1
ATOM 1545 O O . ASN A 1 210 ? -7.393 -15.963 -0.724 1.00 45.19 210 ASN A O 1
ATOM 1549 N N . TRP A 1 211 ? -5.799 -15.527 0.791 1.00 41.97 211 TRP A N 1
ATOM 1550 C CA . TRP A 1 211 ? -6.558 -14.492 1.512 1.00 41.97 211 TRP A CA 1
ATOM 1551 C C . TRP A 1 211 ? -7.104 -13.392 0.588 1.00 41.97 211 TRP A C 1
ATOM 1553 O O . TRP A 1 211 ? -7.952 -12.629 1.001 1.00 41.97 211 TRP A O 1
ATOM 1563 N N . GLU A 1 212 ? -6.575 -13.280 -0.629 1.00 42.38 212 GLU A N 1
ATOM 1564 C CA . GLU A 1 212 ? -6.840 -12.242 -1.618 1.00 42.38 212 GLU A CA 1
ATOM 1565 C C . GLU A 1 212 ? -7.664 -12.736 -2.813 1.00 42.38 212 GLU A C 1
ATOM 1567 O O . GLU A 1 212 ? -7.805 -11.996 -3.789 1.00 42.38 212 GLU A O 1
ATOM 1572 N N . ASP A 1 213 ? -8.137 -13.984 -2.786 1.00 38.75 213 ASP A N 1
ATOM 1573 C CA . ASP A 1 213 ? -8.941 -14.538 -3.866 1.00 38.75 213 ASP A CA 1
ATOM 1574 C C . ASP A 1 213 ? -10.335 -13.882 -3.851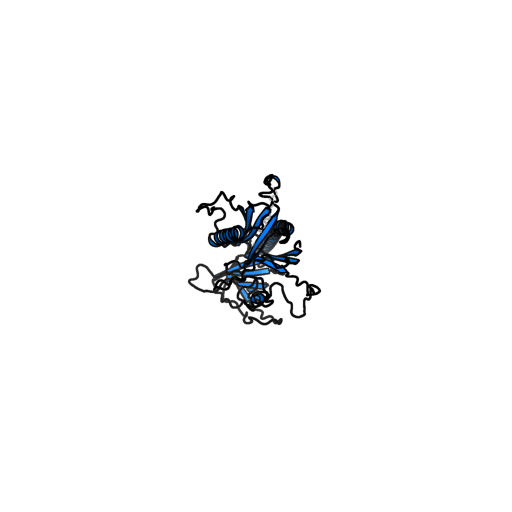 1.00 38.75 213 ASP A C 1
ATOM 1576 O O . ASP A 1 213 ? -11.071 -14.041 -2.879 1.00 38.75 213 ASP A O 1
ATOM 1580 N N . PRO A 1 214 ? -10.750 -13.136 -4.888 1.00 38.34 214 PRO A N 1
ATOM 1581 C CA . PRO A 1 214 ? -12.108 -12.597 -4.946 1.00 38.34 214 PRO A CA 1
ATOM 1582 C C . PRO A 1 214 ? -13.187 -13.696 -4.958 1.00 38.34 214 PRO A C 1
ATOM 1584 O O . PRO A 1 214 ? -14.343 -13.386 -4.692 1.00 38.34 214 PRO A O 1
ATOM 1587 N N . SER A 1 215 ? -12.816 -14.954 -5.239 1.00 34.53 215 SER A N 1
ATOM 1588 C CA . SER A 1 215 ? -13.685 -16.133 -5.166 1.00 34.53 215 SER A CA 1
ATOM 1589 C C . SER A 1 215 ? -13.673 -16.855 -3.812 1.00 34.53 215 SER A C 1
ATOM 1591 O O . SER A 1 215 ? -14.485 -17.761 -3.614 1.00 34.53 215 SER A O 1
ATOM 1593 N N . CYS A 1 216 ? -12.812 -16.465 -2.852 1.00 35.47 216 CYS A N 1
ATOM 1594 C CA . CYS A 1 216 ? -12.954 -16.912 -1.460 1.00 35.47 216 CYS A CA 1
ATOM 1595 C C . CYS A 1 216 ? -14.072 -16.101 -0.803 1.00 35.47 216 CYS A C 1
ATOM 1597 O O . CYS A 1 216 ? -13.910 -15.101 -0.104 1.00 35.47 216 CYS A O 1
ATOM 1599 N N . ASP A 1 217 ? -15.259 -16.531 -1.187 1.00 35.78 217 ASP A N 1
ATOM 1600 C CA . ASP A 1 217 ? -16.460 -15.750 -1.185 1.00 35.78 217 ASP A CA 1
ATOM 1601 C C . ASP A 1 217 ? -17.178 -15.821 0.161 1.00 35.78 217 ASP A C 1
ATOM 1603 O O . ASP A 1 217 ? -18.255 -16.395 0.305 1.00 35.78 217 ASP A O 1
ATOM 1607 N N . PHE A 1 218 ? -16.543 -15.268 1.192 1.00 38.75 218 PHE A N 1
ATOM 1608 C CA . PHE A 1 218 ? -17.207 -15.058 2.477 1.00 38.75 218 PHE A CA 1
ATOM 1609 C C . PHE A 1 218 ? -18.099 -13.802 2.470 1.00 38.75 218 PHE A C 1
ATOM 1611 O O . PHE A 1 218 ? -18.869 -13.621 3.407 1.00 38.75 218 PHE A O 1
ATOM 1618 N N . LEU A 1 219 ? -18.030 -12.936 1.443 1.00 37.03 219 LEU A N 1
ATOM 1619 C CA . LEU A 1 219 ? -18.722 -11.632 1.430 1.00 37.03 219 LEU A CA 1
ATOM 1620 C C . LEU A 1 219 ? -19.333 -11.178 0.081 1.00 37.03 219 LEU A C 1
ATOM 1622 O O . LEU A 1 219 ? -20.053 -10.184 0.081 1.00 37.03 219 LEU A O 1
ATOM 1626 N N . ASN A 1 220 ? -19.104 -11.855 -1.047 1.00 33.53 220 ASN A N 1
ATOM 1627 C CA . ASN A 1 220 ? -19.509 -11.420 -2.400 1.00 33.53 220 ASN A CA 1
ATOM 1628 C C . ASN A 1 220 ? -20.417 -12.399 -3.193 1.00 33.53 220 ASN A C 1
ATOM 1630 O O . ASN A 1 220 ? -20.883 -12.037 -4.272 1.00 33.53 220 ASN A O 1
ATOM 1634 N N . GLY A 1 221 ? -20.742 -13.586 -2.673 1.00 28.62 221 GLY A N 1
ATOM 1635 C CA . GLY A 1 221 ? -21.373 -14.660 -3.463 1.00 28.62 221 GLY A CA 1
ATOM 1636 C C . GLY A 1 221 ? -22.860 -14.797 -3.257 1.00 28.62 221 GLY A C 1
ATOM 1637 O O . GLY A 1 221 ? -23.565 -15.453 -4.020 1.00 28.62 221 GLY A O 1
ATOM 1638 N N . ASN A 1 222 ? -23.352 -14.156 -2.212 1.00 31.80 222 ASN A N 1
ATOM 1639 C CA . ASN A 1 222 ? -24.757 -13.948 -1.991 1.00 31.80 222 ASN A CA 1
ATOM 1640 C C . ASN A 1 222 ? -24.858 -12.805 -0.976 1.00 31.80 222 ASN A C 1
ATOM 1642 O O . ASN A 1 222 ? -24.494 -13.023 0.182 1.00 31.80 222 ASN A O 1
ATOM 1646 N N . PRO A 1 223 ? -25.381 -11.616 -1.325 1.00 35.94 223 PRO A N 1
ATOM 1647 C CA . PRO A 1 223 ? -25.789 -10.645 -0.307 1.00 35.94 223 PRO A CA 1
ATOM 1648 C C . PRO A 1 223 ? -26.779 -11.258 0.709 1.00 35.94 223 PRO A C 1
ATOM 1650 O O . PRO A 1 223 ? -26.952 -10.716 1.796 1.00 35.94 223 PRO A O 1
ATOM 1653 N N . ASN A 1 224 ? -27.353 -12.435 0.404 1.00 30.67 224 ASN A N 1
ATOM 1654 C CA . ASN A 1 224 ? -28.188 -13.227 1.302 1.00 30.67 224 ASN A CA 1
ATOM 1655 C C . ASN A 1 224 ? -27.485 -14.420 1.996 1.00 30.67 224 ASN A C 1
ATOM 1657 O O . ASN A 1 224 ? -28.131 -15.135 2.755 1.00 30.67 224 ASN A O 1
ATOM 1661 N N . GLY A 1 225 ? -26.190 -14.672 1.766 1.00 30.25 225 GLY A N 1
ATOM 1662 C CA . GLY A 1 225 ? -25.480 -15.858 2.285 1.00 30.25 225 GLY A CA 1
ATOM 1663 C C . GLY A 1 225 ? -25.150 -15.787 3.778 1.00 30.25 225 GLY A C 1
ATOM 1664 O O . GLY A 1 225 ? -25.113 -16.810 4.453 1.00 30.25 225 GLY A O 1
ATOM 1665 N N . PHE A 1 226 ? -24.999 -14.571 4.305 1.00 33.41 226 PHE A N 1
ATOM 1666 C CA . PHE A 1 226 ? -25.034 -14.301 5.745 1.00 33.41 226 PHE A CA 1
ATOM 1667 C C . PHE A 1 226 ? -26.423 -13.860 6.234 1.00 33.41 226 PHE A C 1
ATOM 1669 O O . PHE A 1 226 ? -26.674 -13.897 7.435 1.00 33.41 226 PHE A O 1
ATOM 1676 N N . ALA A 1 227 ? -27.351 -13.510 5.331 1.00 27.55 227 ALA A N 1
ATOM 1677 C CA . ALA A 1 227 ? -28.688 -13.030 5.697 1.00 27.55 227 ALA A CA 1
ATOM 1678 C C . ALA A 1 227 ? -29.609 -14.119 6.276 1.00 27.55 227 ALA A C 1
ATOM 1680 O O . ALA A 1 227 ? -30.662 -13.799 6.818 1.00 27.55 227 ALA A O 1
ATOM 1681 N N . THR A 1 228 ? -29.232 -15.399 6.197 1.00 30.19 228 THR A N 1
ATOM 1682 C CA . THR A 1 228 ? -29.974 -16.488 6.855 1.00 30.19 228 THR A CA 1
ATOM 1683 C C . THR A 1 228 ? -29.373 -16.921 8.191 1.00 30.19 228 THR A C 1
ATOM 1685 O O . THR A 1 228 ? -29.948 -17.785 8.848 1.00 30.19 228 THR A O 1
ATOM 1688 N N . SER A 1 229 ? -28.251 -16.331 8.626 1.00 28.94 229 SER A N 1
ATOM 1689 C CA . SER A 1 229 ? -27.826 -16.433 10.024 1.00 28.94 229 SER A CA 1
ATOM 1690 C C . SER A 1 229 ? -28.556 -15.347 10.820 1.00 28.94 229 SER A C 1
ATOM 1692 O O . SER A 1 229 ? -28.364 -14.160 10.538 1.00 28.94 229 SER A O 1
ATOM 1694 N N . PRO A 1 230 ? -29.425 -15.699 11.782 1.00 26.30 230 PRO A N 1
ATOM 1695 C CA . PRO A 1 230 ? -30.162 -14.712 12.554 1.00 26.30 230 PRO A CA 1
ATOM 1696 C C . PRO A 1 230 ? -29.179 -13.900 13.411 1.00 26.30 230 PRO A C 1
ATOM 1698 O O . PRO A 1 230 ? -28.688 -14.393 14.421 1.00 26.30 230 PRO A O 1
ATOM 1701 N N . GLY A 1 231 ? -28.880 -12.659 13.008 1.00 28.70 231 GLY A N 1
ATOM 1702 C CA . GLY A 1 231 ? -28.146 -11.712 13.857 1.00 28.70 231 GLY A CA 1
ATOM 1703 C C . GLY A 1 231 ? -27.206 -10.716 13.175 1.00 28.70 231 GLY A C 1
ATOM 1704 O O . GLY A 1 231 ? -26.692 -9.850 13.876 1.00 28.70 231 GLY A O 1
ATOM 1705 N N . ILE A 1 232 ? -26.971 -10.786 11.858 1.00 35.72 232 ILE A N 1
ATOM 1706 C CA . ILE A 1 232 ? -26.039 -9.864 11.180 1.00 35.72 232 ILE A CA 1
ATOM 1707 C C . ILE A 1 232 ? -26.819 -8.891 10.287 1.00 35.72 232 ILE A C 1
ATOM 1709 O O . ILE A 1 232 ? -27.238 -9.277 9.195 1.00 35.72 232 ILE A O 1
ATOM 1713 N N . PRO A 1 233 ? -27.032 -7.633 10.709 1.00 32.00 233 PRO A N 1
ATOM 1714 C CA . PRO A 1 233 ? -27.610 -6.624 9.836 1.00 32.00 233 PRO A CA 1
ATOM 1715 C C . PRO A 1 233 ? -26.585 -6.222 8.766 1.00 32.00 233 PRO A C 1
ATOM 1717 O O . PRO A 1 233 ? -25.693 -5.412 9.009 1.00 32.00 233 PRO A O 1
ATOM 1720 N N . THR A 1 234 ? -26.711 -6.777 7.561 1.00 36.28 234 THR A N 1
ATOM 1721 C CA . THR A 1 234 ? -26.080 -6.213 6.365 1.00 36.28 234 THR A CA 1
ATOM 1722 C C . THR A 1 234 ? -26.948 -5.057 5.870 1.00 36.28 234 THR A C 1
ATOM 1724 O O . THR A 1 234 ? -28.125 -5.226 5.560 1.00 36.28 234 THR A O 1
ATOM 1727 N N . THR A 1 235 ? -26.391 -3.849 5.799 1.00 32.81 235 THR A N 1
ATOM 1728 C CA . THR A 1 235 ? -27.037 -2.743 5.082 1.00 32.81 235 THR A CA 1
ATOM 1729 C C . THR A 1 235 ? -26.444 -2.686 3.682 1.00 32.81 235 THR A C 1
ATOM 1731 O O . THR A 1 235 ? -25.396 -2.097 3.446 1.00 32.81 235 THR A O 1
ATOM 1734 N N . SER A 1 236 ? -27.093 -3.350 2.726 1.00 31.70 236 SER A N 1
ATOM 1735 C CA . SER A 1 236 ? -26.778 -3.144 1.316 1.00 31.70 236 SER A CA 1
ATOM 1736 C C . SER A 1 236 ? -27.392 -1.815 0.876 1.00 31.70 236 SER A C 1
ATOM 1738 O O . SER A 1 236 ? -28.575 -1.755 0.532 1.00 31.70 236 SER A O 1
ATOM 1740 N N . ALA A 1 237 ? -26.612 -0.735 0.887 1.00 31.25 237 ALA A N 1
ATOM 1741 C CA . ALA A 1 237 ? -26.965 0.428 0.084 1.00 31.25 237 ALA A CA 1
ATOM 1742 C C . ALA A 1 237 ? -26.889 0.011 -1.394 1.00 31.25 237 ALA A C 1
ATOM 1744 O O . ALA A 1 237 ? -25.921 -0.627 -1.820 1.00 31.25 237 ALA A O 1
ATOM 1745 N N . ALA A 1 238 ? -27.937 0.309 -2.163 1.00 28.83 238 ALA A N 1
ATOM 1746 C CA . ALA A 1 238 ? -28.003 0.030 -3.594 1.00 28.83 238 ALA A CA 1
ATOM 1747 C C . ALA A 1 238 ? -26.796 0.680 -4.299 1.00 28.83 238 ALA A C 1
ATOM 1749 O O . ALA A 1 238 ? -26.766 1.893 -4.481 1.00 28.83 238 ALA A O 1
ATOM 1750 N N . GLY A 1 239 ? -25.769 -0.118 -4.616 1.00 32.31 239 GLY A N 1
ATOM 1751 C CA . GLY A 1 239 ? -24.478 0.400 -5.090 1.00 32.31 239 GLY A CA 1
ATOM 1752 C C . GLY A 1 239 ? -23.231 -0.444 -4.785 1.00 32.31 239 GLY A C 1
ATOM 1753 O O . GLY A 1 239 ? -22.154 -0.075 -5.235 1.00 32.31 239 GLY A O 1
ATOM 1754 N N . GLY A 1 240 ? -23.339 -1.581 -4.087 1.00 32.34 240 GLY A N 1
ATOM 1755 C CA . GLY A 1 240 ? -22.275 -2.604 -4.078 1.00 32.34 240 GLY A CA 1
ATOM 1756 C C . GLY A 1 240 ? -21.108 -2.384 -3.105 1.00 32.34 240 GLY A C 1
ATOM 1757 O O . GLY A 1 240 ? -20.048 -2.974 -3.297 1.00 32.34 240 GLY A O 1
ATOM 1758 N N . VAL A 1 241 ? -21.286 -1.584 -2.051 1.00 36.50 241 VAL A N 1
ATOM 1759 C CA . VAL A 1 241 ? -20.327 -1.505 -0.936 1.00 36.50 241 VAL A CA 1
ATOM 1760 C C . VAL A 1 241 ? -20.814 -2.425 0.186 1.00 36.50 241 VAL A C 1
ATOM 1762 O O . VAL A 1 241 ? -21.772 -2.108 0.887 1.00 36.50 241 VAL A O 1
ATOM 1765 N N . THR A 1 242 ? -20.190 -3.596 0.329 1.00 43.16 242 THR A N 1
ATOM 1766 C CA . THR A 1 242 ? -20.493 -4.537 1.417 1.00 43.16 242 THR A CA 1
ATOM 1767 C C . THR A 1 242 ? -19.744 -4.111 2.679 1.00 43.16 242 THR A C 1
ATOM 1769 O O . THR A 1 242 ? -18.525 -4.267 2.775 1.00 43.16 242 THR A O 1
ATOM 1772 N N . THR A 1 243 ? -20.472 -3.575 3.656 1.00 41.72 243 THR A N 1
ATOM 1773 C CA . THR A 1 243 ? -19.939 -3.185 4.969 1.00 41.72 243 THR A CA 1
ATOM 1774 C C . THR A 1 243 ? -20.186 -4.301 5.984 1.00 41.72 243 THR A C 1
ATOM 1776 O O . THR A 1 243 ? -21.302 -4.808 6.076 1.00 41.72 243 THR A O 1
ATOM 1779 N N . THR A 1 244 ? -19.164 -4.697 6.752 1.00 46.59 244 THR A N 1
ATOM 1780 C CA . THR A 1 244 ? -19.313 -5.677 7.843 1.00 46.59 244 THR A CA 1
ATOM 1781 C C . THR A 1 244 ? -19.025 -4.998 9.175 1.00 46.59 244 THR A C 1
ATOM 1783 O O . THR A 1 244 ? -17.871 -4.741 9.515 1.00 46.59 244 THR A O 1
ATOM 1786 N N . THR A 1 245 ? -20.076 -4.717 9.940 1.00 44.75 245 THR A N 1
ATOM 1787 C CA . THR A 1 245 ? -19.954 -4.214 11.313 1.00 44.75 245 THR A CA 1
ATOM 1788 C C . THR A 1 245 ? -20.176 -5.379 12.273 1.00 44.75 245 THR A C 1
ATOM 1790 O O . THR A 1 245 ? -21.238 -5.999 12.269 1.00 44.75 245 THR A O 1
ATOM 1793 N N . LEU A 1 246 ? -19.168 -5.710 13.082 1.00 47.31 246 LEU A N 1
ATOM 1794 C CA . LEU A 1 246 ? -19.263 -6.755 14.102 1.00 47.31 246 LEU A CA 1
ATOM 1795 C C . LEU A 1 246 ? -19.880 -6.150 15.371 1.00 47.31 246 LEU A C 1
ATOM 1797 O O . LEU A 1 246 ? -19.160 -5.660 16.236 1.00 47.31 246 LEU A O 1
ATOM 1801 N N . THR A 1 247 ? -21.210 -6.165 15.486 1.00 43.59 247 THR A N 1
ATOM 1802 C CA . THR A 1 247 ? -21.915 -5.748 16.710 1.00 43.59 247 THR A CA 1
ATOM 1803 C C . THR A 1 247 ? -22.563 -6.942 17.414 1.00 43.59 247 THR A C 1
ATOM 1805 O O . THR A 1 247 ? -23.270 -7.752 16.820 1.00 43.59 247 THR A O 1
ATOM 1808 N N . GLY A 1 248 ? -22.301 -7.063 18.716 1.00 43.41 248 GLY A N 1
ATOM 1809 C CA . GLY A 1 248 ? -23.184 -7.700 19.700 1.00 43.41 248 GLY A CA 1
ATOM 1810 C C . GLY A 1 248 ? -23.346 -9.227 19.729 1.00 43.41 248 GLY A C 1
ATOM 1811 O O . GLY A 1 248 ? -23.757 -9.719 20.774 1.00 43.41 248 GLY A O 1
ATOM 1812 N N . VAL A 1 249 ? -23.057 -9.994 18.666 1.00 44.53 249 VAL A N 1
ATOM 1813 C CA . VAL A 1 249 ? -23.373 -11.451 18.658 1.00 44.53 249 VAL A CA 1
ATOM 1814 C C . VAL A 1 249 ? -22.292 -12.345 18.032 1.00 44.53 249 VAL A C 1
ATOM 1816 O O . VAL A 1 249 ? -22.287 -13.554 18.256 1.00 44.53 249 VAL A O 1
ATOM 1819 N N . MET A 1 250 ? -21.342 -11.793 17.274 1.00 53.56 250 MET A N 1
ATOM 1820 C CA . MET A 1 250 ? -20.297 -12.601 16.634 1.00 53.56 250 MET A CA 1
ATOM 1821 C C . MET A 1 250 ? -19.042 -12.722 17.508 1.00 53.56 250 MET A C 1
ATOM 1823 O O . MET A 1 250 ? -18.641 -11.731 18.126 1.00 53.56 250 MET A O 1
ATOM 1827 N N . PRO A 1 251 ? -18.391 -13.902 17.546 1.00 66.31 251 PRO A N 1
ATOM 1828 C CA . PRO A 1 251 ? -17.098 -14.032 18.197 1.00 66.31 251 PRO A CA 1
ATOM 1829 C C . PRO A 1 251 ? -16.100 -13.088 17.525 1.00 66.31 251 PRO A C 1
ATOM 1831 O O . PRO A 1 251 ? -16.081 -12.944 16.299 1.00 66.31 251 PRO A O 1
ATOM 1834 N N . MET A 1 252 ? -15.270 -12.440 18.338 1.00 71.56 252 MET A N 1
ATOM 1835 C CA . MET A 1 252 ? -14.175 -11.622 17.835 1.00 71.56 252 MET A CA 1
ATOM 1836 C C . MET A 1 252 ? -13.291 -12.460 16.893 1.00 71.56 252 MET A C 1
ATOM 1838 O O . MET A 1 252 ? -12.992 -13.612 17.230 1.0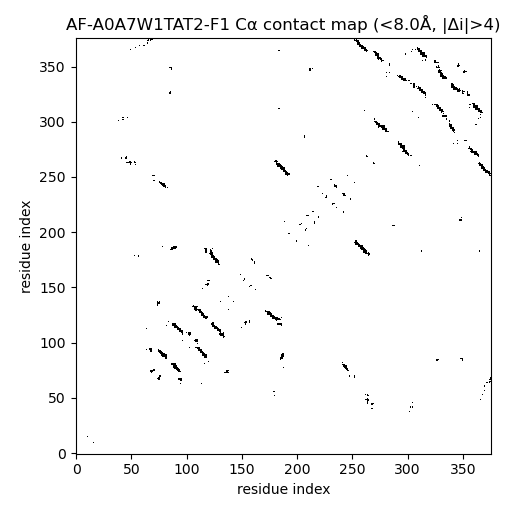0 71.56 252 MET A O 1
ATOM 1842 N N . PRO A 1 253 ? -12.878 -11.927 15.723 1.00 76.56 253 PRO A N 1
ATOM 1843 C CA . PRO A 1 253 ? -12.020 -12.662 14.802 1.00 76.56 253 PRO A CA 1
ATOM 1844 C C . PRO A 1 253 ? -10.761 -13.155 15.515 1.00 76.56 253 PRO A C 1
ATOM 1846 O O . PRO A 1 253 ? -10.216 -12.475 16.378 1.00 76.56 253 PRO A O 1
ATOM 1849 N N . ALA A 1 254 ? -10.271 -14.336 15.156 1.00 78.94 254 ALA A N 1
ATOM 1850 C CA . ALA A 1 254 ? -9.125 -14.939 15.833 1.00 78.94 254 ALA A CA 1
ATOM 1851 C C . ALA A 1 254 ? -7.803 -14.263 15.476 1.00 78.94 254 ALA A C 1
ATOM 1853 O O . ALA A 1 254 ? -6.866 -14.206 16.275 1.00 78.94 254 ALA A O 1
ATOM 1854 N N . ALA A 1 255 ? -7.720 -13.790 14.238 1.00 83.19 255 ALA A N 1
ATOM 1855 C CA . ALA A 1 255 ? -6.546 -13.154 13.690 1.00 83.19 255 ALA A CA 1
ATOM 1856 C C . ALA A 1 255 ? -6.943 -12.134 12.627 1.00 83.19 255 ALA A C 1
ATOM 1858 O O . ALA A 1 255 ? -8.023 -12.194 12.040 1.00 83.19 255 ALA A O 1
ATOM 1859 N N . MET A 1 256 ? -6.026 -11.222 12.347 1.00 84.50 256 MET A N 1
ATOM 1860 C CA . MET A 1 256 ? -6.132 -10.244 11.285 1.00 84.50 256 MET A CA 1
ATOM 1861 C C . MET A 1 256 ? -4.832 -10.215 10.485 1.00 84.50 256 MET A C 1
ATOM 1863 O O . MET A 1 256 ? -3.736 -10.238 11.050 1.00 84.50 256 MET A O 1
ATOM 1867 N N . ARG A 1 257 ? -4.955 -10.137 9.160 1.00 86.81 257 ARG A N 1
ATOM 1868 C CA . ARG A 1 257 ? -3.870 -9.788 8.246 1.00 86.81 257 ARG A CA 1
ATOM 1869 C C . ARG A 1 257 ? -4.116 -8.388 7.704 1.00 86.81 257 ARG A C 1
ATOM 1871 O O . ARG A 1 257 ? -5.071 -8.177 6.970 1.00 86.81 257 ARG A O 1
ATOM 1878 N N . ILE A 1 258 ? -3.237 -7.446 7.998 1.00 89.56 258 ILE A N 1
ATOM 1879 C CA . ILE A 1 258 ? -3.238 -6.123 7.373 1.00 89.56 258 ILE A CA 1
ATOM 1880 C C . ILE A 1 258 ? -2.248 -6.150 6.220 1.00 89.56 258 ILE A C 1
ATOM 1882 O O . ILE A 1 258 ? -1.128 -6.628 6.370 1.00 89.56 258 ILE A O 1
ATOM 1886 N N . THR A 1 259 ? -2.667 -5.665 5.058 1.00 91.56 259 THR A N 1
ATOM 1887 C CA . THR A 1 259 ? -1.824 -5.548 3.869 1.00 91.56 259 THR A CA 1
ATOM 1888 C C . THR A 1 259 ? -1.751 -4.095 3.445 1.00 91.56 259 THR A C 1
ATOM 1890 O O . THR A 1 259 ? -2.789 -3.450 3.310 1.00 91.56 259 THR A O 1
ATOM 1893 N N . VAL A 1 260 ? -0.538 -3.609 3.196 1.00 93.31 260 VAL A N 1
ATOM 1894 C CA . VAL A 1 260 ? -0.289 -2.270 2.652 1.00 93.31 260 VAL A CA 1
ATOM 1895 C C . VAL A 1 260 ? 0.584 -2.370 1.410 1.00 93.31 260 VAL A C 1
ATOM 1897 O O . VAL A 1 260 ? 1.423 -3.267 1.318 1.00 93.31 260 VAL A O 1
ATOM 1900 N N . VAL A 1 261 ? 0.395 -1.467 0.452 1.00 93.25 261 VAL A N 1
ATOM 1901 C CA . VAL A 1 261 ? 1.283 -1.336 -0.709 1.00 93.25 261 VAL A CA 1
ATOM 1902 C C . VAL A 1 261 ? 1.918 0.043 -0.675 1.00 93.25 261 VAL A C 1
ATOM 1904 O O . VAL A 1 261 ? 1.231 1.047 -0.854 1.00 93.25 261 VAL A O 1
ATOM 1907 N N . LEU A 1 262 ? 3.229 0.086 -0.446 1.00 92.75 262 LEU A N 1
ATOM 1908 C CA . LEU A 1 262 ? 3.969 1.332 -0.260 1.00 92.75 262 LEU A CA 1
ATOM 1909 C C . LEU A 1 262 ? 4.858 1.615 -1.464 1.00 92.75 262 LEU A C 1
ATOM 1911 O O . LEU A 1 262 ? 5.489 0.714 -2.023 1.00 92.75 262 LEU A O 1
ATOM 1915 N N . THR A 1 263 ? 4.919 2.890 -1.833 1.00 90.75 263 THR A N 1
ATOM 1916 C CA . THR A 1 263 ? 5.848 3.409 -2.845 1.00 90.75 263 THR A CA 1
ATOM 1917 C C . THR A 1 263 ? 7.18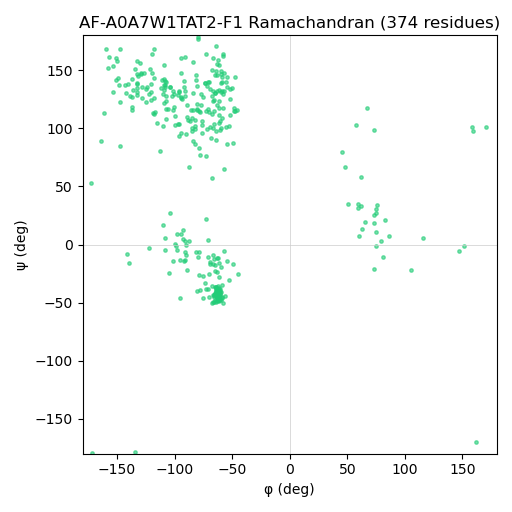3 3.868 -2.255 1.00 90.75 263 THR A C 1
ATOM 1919 O O . THR A 1 263 ? 8.030 4.349 -2.994 1.00 90.75 263 THR A O 1
ATOM 1922 N N . GLY A 1 264 ? 7.390 3.780 -0.940 1.00 80.38 264 GLY A N 1
ATOM 1923 C CA . GLY A 1 264 ? 8.602 4.284 -0.291 1.00 80.38 264 GLY A CA 1
ATOM 1924 C C . GLY A 1 264 ? 8.716 5.794 -0.183 1.00 80.38 264 GLY A C 1
ATOM 1925 O O . GLY A 1 264 ? 9.840 6.294 -0.116 1.00 80.38 264 GLY A O 1
ATOM 1926 N N . GLY A 1 265 ? 7.566 6.477 -0.184 1.00 68.88 265 GLY A N 1
ATOM 1927 C CA . GLY A 1 265 ? 7.389 7.846 0.286 1.00 68.88 265 GLY A CA 1
ATOM 1928 C C . GLY A 1 265 ? 8.463 8.817 -0.186 1.00 68.88 265 GLY A C 1
ATOM 1929 O O . GLY A 1 265 ? 9.378 9.160 0.555 1.00 68.88 265 GLY A O 1
ATOM 1930 N N . GLY A 1 266 ? 8.375 9.298 -1.428 1.00 71.50 266 GLY A N 1
ATOM 1931 C CA . GLY A 1 266 ? 9.247 10.390 -1.858 1.00 71.50 266 GLY A CA 1
ATOM 1932 C C . GLY A 1 266 ? 9.380 10.586 -3.361 1.00 71.50 266 GLY A C 1
ATOM 1933 O O . GLY A 1 266 ? 8.701 9.967 -4.177 1.00 71.50 266 GLY A O 1
ATOM 1934 N N . ARG A 1 267 ? 10.335 11.447 -3.733 1.00 74.62 267 ARG A N 1
ATOM 1935 C CA . ARG A 1 267 ? 10.693 11.769 -5.131 1.00 74.62 267 ARG A CA 1
ATOM 1936 C C . ARG A 1 267 ? 11.216 10.579 -5.943 1.00 74.62 267 ARG A C 1
ATOM 1938 O O . ARG A 1 267 ? 11.396 10.702 -7.149 1.00 74.62 267 ARG A O 1
ATOM 1945 N N . PHE A 1 268 ? 11.520 9.468 -5.275 1.00 74.81 268 PHE A N 1
ATOM 1946 C CA . PHE A 1 268 ? 12.066 8.262 -5.890 1.00 74.81 268 PHE A CA 1
ATOM 1947 C C . PHE A 1 268 ? 11.003 7.199 -6.176 1.00 74.81 268 PHE A C 1
ATOM 1949 O O . PHE A 1 268 ? 11.335 6.196 -6.801 1.00 74.81 268 PHE A O 1
ATOM 1956 N N . ALA A 1 269 ? 9.747 7.418 -5.767 1.00 84.19 269 ALA A N 1
ATOM 1957 C CA . ALA A 1 269 ? 8.639 6.541 -6.118 1.00 84.19 269 ALA A CA 1
ATOM 1958 C C . ALA A 1 269 ? 8.506 6.454 -7.653 1.00 84.19 269 ALA A C 1
ATOM 1960 O O . ALA A 1 269 ? 8.257 7.484 -8.292 1.00 84.19 269 ALA A O 1
ATOM 1961 N N . PRO A 1 270 ? 8.676 5.268 -8.270 1.00 84.94 270 PRO A N 1
ATOM 1962 C CA . PRO A 1 270 ? 8.600 5.132 -9.707 1.00 84.94 270 PRO A CA 1
ATOM 1963 C C . PRO A 1 270 ? 7.171 5.415 -10.156 1.00 84.94 270 PRO A C 1
ATOM 1965 O O . PRO A 1 270 ? 6.210 4.786 -9.708 1.00 84.94 270 PRO A O 1
ATOM 1968 N N . LYS A 1 271 ? 7.058 6.389 -11.053 1.00 90.69 271 LYS A N 1
ATOM 1969 C CA . LYS A 1 271 ? 5.821 6.766 -11.726 1.00 90.69 271 LYS A CA 1
ATOM 1970 C C . LYS A 1 271 ? 6.072 6.709 -13.219 1.00 90.69 271 LYS A C 1
ATOM 1972 O O . LYS A 1 271 ? 7.097 7.190 -13.700 1.00 90.69 271 LYS A O 1
ATOM 1977 N N . GLY A 1 272 ? 5.145 6.097 -13.931 1.00 93.88 272 GLY A N 1
ATOM 1978 C CA . GLY A 1 272 ? 5.191 5.950 -15.371 1.00 93.88 272 GLY A CA 1
ATOM 1979 C C . GLY A 1 272 ? 3.867 6.267 -16.012 1.00 93.88 272 GLY A C 1
ATOM 1980 O O . GLY A 1 272 ? 2.895 6.594 -15.343 1.00 93.88 272 GLY A O 1
ATOM 1981 N N . ILE A 1 273 ? 3.840 6.116 -17.323 1.00 95.31 273 ILE A N 1
ATOM 1982 C CA . ILE A 1 273 ? 2.621 6.180 -18.116 1.00 95.31 273 ILE A CA 1
ATOM 1983 C C . ILE A 1 273 ? 2.540 4.953 -19.007 1.00 95.31 273 ILE A C 1
ATOM 1985 O O . ILE A 1 273 ? 3.567 4.449 -19.482 1.00 95.31 273 ILE A O 1
ATOM 1989 N N . LEU A 1 274 ? 1.327 4.484 -19.268 1.00 95.12 274 LEU A N 1
ATOM 1990 C CA . LEU A 1 274 ? 1.107 3.469 -20.282 1.00 95.12 274 LEU A CA 1
ATOM 1991 C C . LEU A 1 274 ? 1.451 4.021 -21.663 1.00 95.12 274 LEU A C 1
ATOM 1993 O O . LEU A 1 274 ? 0.993 5.087 -22.071 1.00 95.12 274 LEU A O 1
ATOM 1997 N N . THR A 1 275 ? 2.248 3.270 -22.417 1.00 95.31 275 THR A N 1
ATOM 1998 C CA . THR A 1 275 ? 2.617 3.627 -23.800 1.00 95.31 275 THR A CA 1
ATOM 1999 C C . THR A 1 275 ? 1.664 3.054 -24.843 1.00 95.31 275 THR A C 1
ATOM 2001 O O . THR A 1 275 ? 1.673 3.496 -25.993 1.00 95.31 275 THR A O 1
ATOM 2004 N N . GLY A 1 276 ? 0.819 2.110 -24.439 1.00 92.06 276 GLY A N 1
ATOM 2005 C CA . GLY A 1 276 ? -0.164 1.430 -25.270 1.00 92.06 276 GLY A CA 1
ATOM 2006 C C . GLY A 1 276 ? -1.082 0.549 -24.418 1.00 92.06 276 GLY A C 1
ATOM 2007 O O . GLY A 1 276 ? -0.910 0.501 -23.197 1.00 92.06 276 GLY A O 1
ATOM 2008 N N . PRO A 1 277 ? -2.043 -0.149 -25.046 1.00 88.94 277 PRO A N 1
ATOM 2009 C CA . PRO A 1 277 ? -2.937 -1.055 -24.337 1.00 88.94 277 PRO A CA 1
ATOM 2010 C C . PRO A 1 277 ? -2.159 -2.209 -23.695 1.00 88.94 277 PRO A C 1
ATOM 2012 O O . PRO A 1 277 ? -1.084 -2.593 -24.163 1.00 88.94 277 PRO A O 1
ATOM 2015 N N . ILE A 1 278 ? -2.733 -2.798 -22.646 1.00 89.38 278 ILE A N 1
ATOM 2016 C CA . ILE A 1 278 ? -2.205 -4.023 -22.038 1.00 89.38 278 ILE A CA 1
ATOM 2017 C C . ILE A 1 278 ? -2.228 -5.148 -23.080 1.00 89.38 278 ILE A C 1
ATOM 2019 O O . ILE A 1 278 ? -3.271 -5.475 -23.647 1.00 89.38 278 ILE A O 1
ATOM 2023 N N . ILE A 1 279 ? -1.068 -5.752 -23.332 1.00 84.12 279 ILE A N 1
ATOM 2024 C CA . ILE A 1 279 ? -0.880 -6.767 -24.371 1.00 84.12 279 ILE A CA 1
ATOM 2025 C C . ILE A 1 279 ? -1.071 -8.146 -23.734 1.00 84.12 279 ILE A C 1
ATOM 2027 O O . ILE A 1 279 ? -0.373 -8.469 -22.785 1.00 84.12 279 ILE A O 1
ATOM 2031 N N . GLY A 1 280 ? -1.967 -8.990 -24.253 1.00 73.25 280 GLY A N 1
ATOM 2032 C CA . GLY A 1 280 ? -1.981 -10.425 -23.917 1.00 73.25 280 GLY A CA 1
ATOM 2033 C C . GLY A 1 280 ? -2.517 -10.825 -22.530 1.00 73.25 280 GLY A C 1
ATOM 2034 O O . GLY A 1 280 ? -2.091 -11.841 -21.997 1.00 73.25 280 GLY A O 1
ATOM 2035 N N . GLY A 1 281 ? -3.459 -10.076 -21.949 1.00 62.53 281 GLY A N 1
ATOM 2036 C CA . GLY A 1 281 ? -4.077 -10.372 -20.640 1.00 62.53 281 GLY A CA 1
ATOM 2037 C C . GLY A 1 28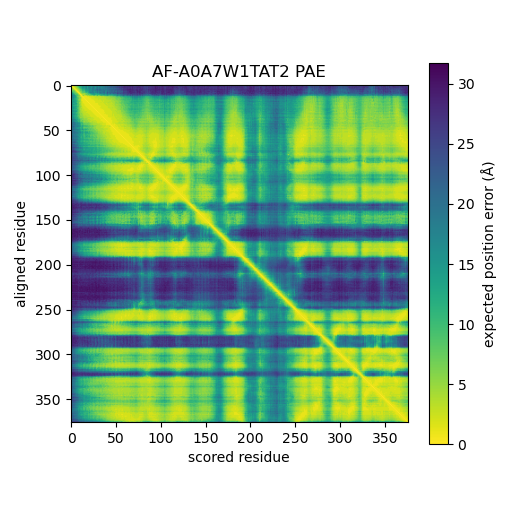1 ? -5.496 -10.958 -20.699 1.00 62.53 281 GLY A C 1
ATOM 2038 O O . GLY A 1 281 ? -6.292 -10.708 -19.795 1.00 62.53 281 GLY A O 1
ATOM 2039 N N . GLY A 1 282 ? -5.850 -11.653 -21.785 1.00 48.00 282 GLY A N 1
ATOM 2040 C CA . GLY A 1 282 ? -7.176 -12.245 -21.988 1.00 48.00 282 GLY A CA 1
ATOM 2041 C C . GLY A 1 282 ? -7.332 -13.552 -21.217 1.00 48.00 282 GLY A C 1
ATOM 2042 O O . GLY A 1 282 ? -7.123 -14.622 -21.771 1.00 48.00 282 GLY A O 1
ATOM 2043 N N . GLY A 1 283 ? -7.664 -13.461 -19.936 1.00 48.81 283 GLY A N 1
ATOM 2044 C CA . GLY A 1 283 ? -7.899 -14.627 -19.088 1.00 48.81 283 GLY A CA 1
ATOM 2045 C C . GLY A 1 283 ? -8.442 -14.214 -17.732 1.00 48.81 283 GLY A C 1
ATOM 2046 O O . GLY A 1 283 ? -7.856 -14.526 -16.701 1.00 48.81 283 GLY A O 1
ATOM 2047 N N . GLY A 1 284 ? -9.518 -13.429 -17.738 1.00 47.53 284 GLY A N 1
ATOM 2048 C CA . GLY A 1 284 ? -10.306 -13.223 -16.535 1.00 47.53 284 GLY A CA 1
ATOM 2049 C C . GLY A 1 284 ? -10.916 -14.550 -16.090 1.00 47.53 284 GLY A C 1
ATOM 2050 O O . GLY A 1 284 ? -11.511 -15.249 -16.901 1.00 47.53 284 GLY A O 1
ATOM 2051 N N . GLY A 1 285 ? -10.779 -14.849 -14.800 1.00 49.03 285 GLY A N 1
ATOM 2052 C CA . GLY A 1 285 ? -11.693 -15.716 -14.062 1.00 49.03 285 GLY A CA 1
ATOM 2053 C C . GLY A 1 285 ? -11.604 -17.209 -14.371 1.00 49.03 285 GLY A C 1
ATOM 2054 O O . GLY A 1 285 ? -12.252 -17.713 -15.279 1.00 49.03 285 GLY A O 1
ATOM 2055 N N . GLY A 1 286 ? -10.890 -17.941 -13.523 1.00 45.47 286 GLY A N 1
ATOM 2056 C CA . GLY A 1 286 ? -11.021 -19.392 -13.435 1.00 45.47 286 GLY A CA 1
ATOM 2057 C C . GLY A 1 286 ? -9.791 -19.996 -12.791 1.00 45.47 286 GLY A C 1
ATOM 2058 O O . GLY A 1 286 ? -8.779 -20.161 -13.460 1.00 45.47 286 GLY A O 1
ATOM 2059 N N . GLY A 1 287 ? -9.868 -20.269 -11.486 1.00 49.62 287 GLY A N 1
ATOM 2060 C CA . GLY A 1 287 ? -8.791 -20.873 -10.705 1.00 49.62 287 GLY A CA 1
ATOM 2061 C C . GLY A 1 287 ? -8.161 -22.065 -11.429 1.00 49.62 287 GLY A C 1
ATOM 2062 O O . GLY A 1 287 ? -8.820 -23.063 -11.699 1.00 49.62 287 GLY A O 1
ATOM 2063 N N . GLY A 1 288 ? -6.885 -21.935 -11.777 1.00 46.31 288 GLY A N 1
ATOM 2064 C CA . GLY A 1 288 ? -6.137 -22.964 -12.489 1.00 46.31 288 GLY A CA 1
ATOM 2065 C C . GLY A 1 288 ? -4.934 -22.352 -13.188 1.00 46.31 288 GLY A C 1
ATOM 2066 O O . GLY A 1 288 ? -5.072 -21.714 -14.225 1.00 46.31 288 GLY A O 1
ATOM 2067 N N . GLY A 1 289 ? -3.754 -22.507 -12.586 1.00 47.72 289 GLY A N 1
ATOM 2068 C CA . GLY A 1 289 ? -2.492 -21.937 -13.054 1.00 47.72 289 GLY A CA 1
ATOM 2069 C C . GLY A 1 289 ? -2.238 -22.159 -14.548 1.00 47.72 289 GLY A C 1
ATOM 2070 O O . GLY A 1 289 ? -2.028 -23.282 -14.995 1.00 47.72 289 GLY A O 1
ATOM 2071 N N . GLY A 1 290 ? -2.215 -21.069 -15.312 1.00 46.72 290 GLY A N 1
ATOM 2072 C CA . GLY A 1 290 ? -1.915 -21.073 -16.741 1.00 46.72 290 GLY A CA 1
ATOM 2073 C C . GLY A 1 290 ? -1.581 -19.664 -17.212 1.00 46.72 290 GLY A C 1
ATOM 2074 O O . GLY A 1 290 ? -2.465 -18.898 -17.577 1.00 46.72 290 GLY A O 1
ATOM 2075 N N . GLY A 1 291 ? -0.298 -19.305 -17.137 1.00 50.50 291 GLY A N 1
ATOM 2076 C CA . GLY A 1 291 ? 0.213 -17.963 -17.396 1.00 50.50 291 GLY A CA 1
ATOM 2077 C C . GLY A 1 291 ? 0.067 -17.519 -18.850 1.00 50.50 291 GLY A C 1
ATOM 2078 O O . GLY A 1 291 ? 0.918 -17.811 -19.689 1.00 50.50 291 GLY A O 1
ATOM 2079 N N . GLY A 1 292 ? -0.957 -16.718 -19.129 1.00 53.25 292 GLY A N 1
ATOM 2080 C CA . GLY A 1 292 ? -0.897 -15.773 -20.235 1.00 53.25 292 GLY A CA 1
ATOM 2081 C C . GLY A 1 292 ? 0.112 -14.685 -19.877 1.00 53.25 292 GLY A C 1
ATOM 2082 O O . GLY A 1 292 ? -0.202 -13.810 -19.075 1.00 53.25 292 GLY A O 1
ATOM 2083 N N . GLY A 1 293 ? 1.329 -14.773 -20.427 1.00 69.75 293 GLY A N 1
ATOM 2084 C CA . GLY A 1 293 ? 2.438 -13.826 -20.245 1.00 69.75 293 GLY A CA 1
ATOM 2085 C C . GLY A 1 293 ? 2.167 -12.458 -20.870 1.00 69.75 293 GLY A C 1
ATOM 2086 O O . GLY A 1 293 ? 2.907 -12.007 -21.746 1.00 69.75 293 GLY A O 1
ATOM 2087 N N . GLY A 1 294 ? 1.080 -11.817 -20.447 1.00 88.00 294 GLY A N 1
ATOM 2088 C CA . GLY A 1 294 ? 0.729 -10.477 -20.864 1.00 88.00 294 GLY A CA 1
ATOM 2089 C C . GLY A 1 294 ? 1.792 -9.471 -20.437 1.00 88.00 294 GLY A C 1
ATOM 2090 O O . GLY A 1 294 ? 2.592 -9.711 -19.531 1.00 88.00 294 GLY A O 1
ATOM 2091 N N . GLN A 1 295 ? 1.822 -8.332 -21.111 1.00 93.44 295 GLN A N 1
ATOM 2092 C CA . GLN A 1 295 ? 2.786 -7.274 -20.873 1.00 93.44 295 GLN A CA 1
ATOM 2093 C C . GLN A 1 295 ? 2.073 -5.940 -20.687 1.00 93.44 295 GLN A C 1
ATOM 2095 O O . GLN A 1 295 ? 1.184 -5.583 -21.461 1.00 93.44 295 GLN A O 1
ATOM 2100 N N . VAL A 1 296 ? 2.511 -5.182 -19.685 1.00 94.38 296 VAL A N 1
ATOM 2101 C CA . VAL A 1 296 ? 2.118 -3.786 -19.479 1.00 94.38 296 VAL A CA 1
ATOM 2102 C C . VAL A 1 296 ? 3.242 -2.904 -20.024 1.00 94.38 296 VAL A C 1
ATOM 2104 O O . VAL A 1 296 ? 4.336 -2.922 -19.453 1.00 94.38 296 VAL A O 1
ATOM 2107 N N . PRO A 1 297 ? 3.038 -2.179 -21.138 1.00 95.81 297 PRO A N 1
ATOM 2108 C CA . PRO A 1 297 ? 4.084 -1.358 -21.731 1.00 95.81 297 PRO A CA 1
ATOM 2109 C C . PRO A 1 297 ? 4.124 0.030 -21.066 1.00 95.81 297 PRO A C 1
ATOM 2111 O O . PRO A 1 297 ? 3.191 0.823 -21.183 1.00 95.81 297 PRO A O 1
ATOM 2114 N N . ILE A 1 298 ? 5.224 0.342 -20.383 1.00 96.12 298 ILE A N 1
ATOM 2115 C CA . ILE A 1 298 ? 5.380 1.489 -19.478 1.00 96.12 298 ILE A CA 1
ATOM 2116 C C . ILE A 1 298 ? 6.525 2.386 -19.966 1.00 96.12 298 ILE A C 1
ATOM 2118 O O . ILE A 1 298 ? 7.590 1.909 -20.352 1.00 96.12 298 ILE A O 1
ATOM 2122 N N . SER A 1 299 ? 6.320 3.700 -19.910 1.00 95.31 299 SER A N 1
ATOM 2123 C CA . SER A 1 299 ? 7.365 4.719 -20.087 1.00 95.31 299 SER A CA 1
ATOM 2124 C C . SER A 1 299 ? 7.496 5.577 -18.832 1.00 95.31 299 SER A C 1
ATOM 2126 O O . SER A 1 299 ? 6.632 5.553 -17.961 1.00 95.31 299 SER A O 1
ATOM 2128 N N . GLY A 1 300 ? 8.597 6.320 -18.716 1.00 90.62 300 GLY A N 1
ATOM 2129 C CA . GLY A 1 300 ? 8.901 7.175 -17.563 1.00 90.62 300 GLY A CA 1
ATOM 2130 C C . GLY A 1 300 ? 9.480 6.426 -16.362 1.00 90.62 300 GLY A C 1
ATOM 2131 O O . GLY A 1 300 ? 10.027 7.051 -15.458 1.00 90.62 300 GLY A O 1
ATOM 2132 N N . VAL A 1 301 ? 9.452 5.091 -16.384 1.00 89.25 301 VAL A N 1
ATOM 2133 C CA . VAL A 1 301 ? 10.031 4.252 -15.337 1.00 89.25 301 VAL A CA 1
ATOM 2134 C C . VAL A 1 301 ? 11.302 3.599 -15.850 1.00 89.25 301 VAL A C 1
ATOM 2136 O O . VAL A 1 301 ? 11.263 2.674 -16.659 1.00 89.25 301 VAL A O 1
ATOM 2139 N N . ALA A 1 302 ? 12.448 4.062 -15.358 1.00 81.19 302 ALA A N 1
ATOM 2140 C CA . ALA A 1 302 ? 13.718 3.405 -15.652 1.00 81.19 302 ALA A CA 1
ATOM 2141 C C . ALA A 1 302 ? 13.747 1.983 -15.069 1.00 81.19 302 ALA A C 1
ATOM 2143 O O . ALA A 1 302 ? 14.269 1.061 -15.690 1.00 81.19 302 ALA A O 1
ATOM 2144 N N . VAL A 1 303 ? 13.146 1.796 -13.886 1.00 81.62 303 VAL A N 1
ATOM 2145 C CA . VAL A 1 303 ? 13.241 0.552 -13.121 1.00 81.62 303 VAL A CA 1
ATOM 2146 C C . VAL A 1 303 ? 11.984 0.277 -12.320 1.00 81.62 303 VAL A C 1
ATOM 2148 O O . VAL A 1 303 ? 11.493 1.159 -11.619 1.00 81.62 303 VAL A O 1
ATOM 2151 N N . LEU A 1 304 ? 11.556 -0.982 -12.344 1.00 86.94 304 LEU A N 1
ATOM 2152 C CA . LEU A 1 304 ? 10.596 -1.534 -11.403 1.00 86.94 304 LEU A CA 1
ATOM 2153 C C . LEU A 1 304 ? 11.273 -2.496 -10.410 1.00 86.94 304 LEU A C 1
ATOM 2155 O O . LEU A 1 304 ? 12.136 -3.274 -10.830 1.00 86.94 304 LEU A O 1
ATOM 2159 N N . PRO A 1 305 ? 10.902 -2.480 -9.117 1.00 84.44 305 PRO A N 1
ATOM 2160 C CA . PRO A 1 305 ? 11.243 -3.562 -8.206 1.00 84.44 305 PRO A CA 1
ATOM 2161 C C . PRO A 1 305 ? 10.638 -4.868 -8.732 1.00 84.44 305 PRO A C 1
ATOM 2163 O O . PRO A 1 305 ? 9.474 -4.925 -9.095 1.00 84.44 305 PRO A O 1
ATOM 2166 N N . THR A 1 306 ? 11.429 -5.932 -8.800 1.00 83.94 306 THR A N 1
ATOM 2167 C CA . THR A 1 306 ? 10.945 -7.275 -9.173 1.00 83.94 306 THR A CA 1
ATOM 2168 C C . THR A 1 306 ? 10.967 -8.224 -7.981 1.00 83.94 306 THR A C 1
ATOM 2170 O O . THR A 1 306 ? 10.914 -9.443 -8.133 1.00 83.94 306 THR A O 1
ATOM 2173 N N . THR A 1 307 ? 11.064 -7.674 -6.768 1.00 82.62 307 THR A N 1
ATOM 2174 C CA . THR A 1 307 ? 10.955 -8.456 -5.541 1.00 82.62 307 THR A CA 1
ATOM 2175 C C . THR A 1 307 ? 9.557 -9.074 -5.446 1.00 82.62 307 THR A C 1
ATOM 2177 O O . THR A 1 307 ? 8.582 -8.453 -5.887 1.00 82.62 307 THR A O 1
ATOM 2180 N N . PRO A 1 308 ? 9.416 -10.282 -4.873 1.00 80.81 308 PRO A N 1
ATOM 2181 C CA . PRO A 1 308 ? 8.106 -10.879 -4.634 1.00 80.81 308 PRO A CA 1
ATOM 2182 C C . PRO A 1 308 ? 7.157 -9.904 -3.922 1.00 80.81 308 PRO A C 1
ATOM 2184 O O . PRO A 1 308 ? 7.555 -9.237 -2.967 1.00 80.81 308 PRO A O 1
ATOM 2187 N N . GLY A 1 309 ? 5.913 -9.808 -4.398 1.00 79.75 309 GLY A N 1
ATOM 2188 C CA . GLY A 1 309 ? 4.919 -8.858 -3.885 1.00 79.75 309 GLY A CA 1
ATOM 2189 C C . GLY A 1 309 ? 4.963 -7.461 -4.519 1.00 79.75 309 GLY A C 1
ATOM 2190 O O . GLY A 1 309 ? 4.252 -6.569 -4.046 1.00 79.75 309 GLY A O 1
ATOM 2191 N N . SER A 1 310 ? 5.767 -7.256 -5.567 1.00 89.19 310 SER A N 1
ATOM 2192 C CA . SER A 1 310 ? 5.753 -6.026 -6.367 1.00 89.19 310 SER A CA 1
ATOM 2193 C C . SER A 1 310 ? 4.467 -5.913 -7.188 1.00 89.19 310 SER A C 1
ATOM 2195 O O . SER A 1 310 ? 4.029 -6.864 -7.834 1.00 89.19 310 SER A O 1
ATOM 2197 N N . MET A 1 311 ? 3.858 -4.730 -7.153 1.00 92.62 311 MET A N 1
ATOM 2198 C CA . MET A 1 311 ? 2.541 -4.463 -7.729 1.00 92.62 311 MET A CA 1
ATOM 2199 C C . MET A 1 311 ? 2.562 -3.191 -8.576 1.00 92.62 311 MET A C 1
ATOM 2201 O O . MET A 1 311 ? 3.253 -2.224 -8.247 1.00 92.62 311 MET A O 1
ATOM 2205 N N . LEU A 1 312 ? 1.781 -3.192 -9.652 1.00 94.81 312 LEU A N 1
ATOM 2206 C CA . LEU A 1 312 ? 1.438 -2.011 -10.435 1.00 94.81 312 LEU A CA 1
ATOM 2207 C C . LEU A 1 312 ? 0.013 -1.594 -10.103 1.00 94.81 312 LEU A C 1
ATOM 2209 O O . LEU A 1 312 ? -0.876 -2.443 -10.083 1.00 94.81 312 LEU A O 1
ATOM 2213 N N . ARG A 1 313 ? -0.205 -0.297 -9.905 1.00 93.81 313 ARG A N 1
ATOM 2214 C CA . ARG A 1 313 ? -1.530 0.316 -9.977 1.00 93.81 313 ARG A CA 1
ATOM 2215 C C . ARG A 1 313 ? -1.596 1.133 -11.253 1.00 93.81 313 ARG A C 1
ATOM 2217 O O . ARG A 1 313 ? -0.745 1.998 -11.458 1.00 93.81 313 ARG A O 1
ATOM 2224 N N . ILE A 1 314 ? -2.566 0.843 -12.104 1.00 93.56 314 ILE A N 1
ATOM 2225 C CA . ILE A 1 314 ? -2.858 1.653 -13.282 1.00 93.56 314 ILE A CA 1
ATOM 2226 C C . ILE A 1 314 ? -4.068 2.507 -12.935 1.00 93.56 314 ILE A C 1
ATOM 2228 O O . ILE A 1 314 ? -5.134 1.966 -12.649 1.00 93.56 314 ILE A O 1
ATOM 2232 N N . ASP A 1 315 ? -3.862 3.818 -12.911 1.00 90.81 315 ASP A N 1
ATOM 2233 C CA . ASP A 1 315 ? -4.897 4.814 -12.672 1.00 90.81 315 ASP A CA 1
ATOM 2234 C C . ASP A 1 315 ? -5.269 5.476 -14.008 1.00 90.81 315 ASP A C 1
ATOM 2236 O O . ASP A 1 315 ? -4.359 5.850 -14.758 1.00 90.81 315 ASP A O 1
ATOM 2240 N N . PRO A 1 316 ? -6.566 5.666 -14.304 1.00 88.06 316 PRO A N 1
ATOM 2241 C CA . PRO A 1 316 ? -6.984 6.388 -15.500 1.00 88.06 316 PRO A CA 1
ATOM 2242 C C . PRO A 1 316 ? -6.413 7.813 -15.501 1.00 88.06 316 PRO A C 1
ATOM 2244 O O . PRO A 1 316 ? -6.364 8.472 -14.457 1.00 88.06 316 PRO A O 1
ATOM 2247 N N . ASP A 1 317 ? -5.975 8.293 -16.667 1.00 82.44 317 ASP A N 1
ATOM 2248 C CA . ASP A 1 317 ? -5.492 9.668 -16.819 1.00 82.44 317 ASP A CA 1
ATOM 2249 C C . ASP A 1 317 ? -6.619 10.670 -16.485 1.00 82.44 317 ASP A C 1
ATOM 2251 O O . ASP A 1 317 ? -7.627 10.715 -17.197 1.00 82.44 317 ASP A O 1
ATOM 2255 N N . PRO A 1 318 ? -6.467 11.519 -15.446 1.00 70.25 318 PRO A N 1
ATOM 2256 C CA . PRO A 1 318 ? -7.498 12.485 -15.069 1.00 70.25 318 PRO A CA 1
ATOM 2257 C C . PRO A 1 318 ? -7.744 13.557 -16.142 1.00 70.25 318 PRO A C 1
ATOM 2259 O O . PRO A 1 318 ? -8.765 14.241 -16.096 1.00 70.25 318 PRO A O 1
ATOM 2262 N N . SER A 1 319 ? -6.817 13.734 -17.091 1.00 74.38 319 SER A N 1
ATOM 2263 C CA . SER A 1 319 ? -6.936 14.683 -18.203 1.00 74.38 319 SER A CA 1
ATOM 2264 C C . SER A 1 319 ? -7.552 14.078 -19.471 1.00 74.38 319 SER A C 1
ATOM 2266 O O . SER A 1 319 ? -7.987 14.815 -20.361 1.00 74.38 319 SER A O 1
ATOM 2268 N N . GLY A 1 320 ? -7.636 12.747 -19.550 1.00 62.34 320 GLY A N 1
ATOM 2269 C CA . GLY A 1 320 ? -8.244 12.027 -20.660 1.00 62.34 320 GLY A CA 1
ATOM 2270 C C . GLY A 1 320 ? -9.765 12.096 -20.571 1.00 62.34 320 GLY A C 1
ATOM 2271 O O . GLY A 1 320 ? -10.375 11.445 -19.728 1.00 62.34 320 GLY A O 1
ATOM 2272 N N . GLY A 1 321 ? -10.395 12.896 -21.435 1.00 52.16 321 GLY A N 1
ATOM 2273 C CA . GLY A 1 321 ? -11.851 13.015 -21.513 1.00 52.16 321 GLY A CA 1
ATOM 2274 C C . GLY A 1 321 ? -12.533 11.651 -21.670 1.00 52.16 321 GLY A C 1
ATOM 2275 O O . GLY A 1 321 ? -12.561 11.100 -22.762 1.00 52.16 321 GLY A O 1
ATOM 2276 N N . ALA A 1 322 ? -13.089 11.159 -20.562 1.00 49.97 322 ALA A N 1
ATOM 2277 C CA . ALA A 1 322 ? -13.903 9.956 -20.401 1.00 49.97 322 ALA A CA 1
ATOM 2278 C C . ALA A 1 322 ? -13.279 8.617 -20.848 1.00 49.97 322 ALA A C 1
ATOM 2280 O O . ALA A 1 322 ? -13.415 8.220 -22.001 1.00 49.97 322 ALA A O 1
ATOM 2281 N N . VAL A 1 323 ? -12.812 7.816 -19.878 1.00 45.62 323 VAL A N 1
ATOM 2282 C CA . VAL A 1 323 ? -13.084 6.365 -19.866 1.00 45.62 323 VAL A CA 1
ATOM 2283 C C . VAL A 1 323 ? -13.401 5.911 -18.437 1.00 45.62 323 VAL A C 1
ATOM 2285 O O . VAL A 1 323 ? -12.665 6.179 -17.495 1.00 45.62 323 VAL A O 1
ATOM 2288 N N . ALA A 1 324 ? -14.532 5.220 -18.295 1.00 50.06 324 ALA A N 1
ATOM 2289 C CA . ALA A 1 324 ? -15.142 4.722 -17.060 1.00 50.06 324 ALA A CA 1
ATOM 2290 C C . ALA A 1 324 ? -14.411 3.524 -16.407 1.00 50.06 324 ALA A C 1
ATOM 2292 O O . ALA A 1 324 ? -15.019 2.741 -15.676 1.00 50.06 324 ALA A O 1
ATOM 2293 N N . SER A 1 325 ? -13.127 3.328 -16.693 1.00 59.09 325 SER A N 1
ATOM 2294 C CA . SER A 1 325 ? -12.326 2.243 -16.134 1.00 59.09 325 SER A CA 1
ATOM 2295 C C . SER A 1 325 ? -11.708 2.698 -14.816 1.00 59.09 325 SER A C 1
ATOM 2297 O O . SER A 1 325 ? -10.795 3.518 -14.803 1.00 59.09 325 SER A O 1
ATOM 2299 N N . GLY A 1 326 ? -12.224 2.182 -13.698 1.00 77.25 326 GLY A N 1
ATOM 2300 C CA . GLY A 1 326 ? -11.586 2.358 -12.391 1.00 77.25 326 GLY A CA 1
ATOM 2301 C C . GLY A 1 326 ? -10.151 1.821 -12.379 1.00 77.25 326 GLY A C 1
ATOM 2302 O O . GLY A 1 326 ? -9.757 1.055 -13.262 1.00 77.25 326 GLY A O 1
ATOM 2303 N N . SER A 1 327 ? -9.376 2.217 -11.369 1.00 87.06 327 SER A N 1
ATOM 2304 C CA . SER A 1 327 ? -7.992 1.770 -11.222 1.00 87.06 327 SER A CA 1
ATOM 2305 C C . SER A 1 327 ? -7.877 0.243 -11.167 1.00 87.06 327 SER A C 1
ATOM 2307 O O . SER A 1 327 ? -8.748 -0.450 -10.638 1.00 87.06 327 SER A O 1
ATOM 2309 N N . GLU A 1 328 ? -6.772 -0.291 -11.687 1.00 89.06 328 GLU A N 1
ATOM 2310 C CA . GLU A 1 328 ? -6.487 -1.727 -11.659 1.00 89.06 328 GLU A CA 1
ATOM 2311 C C . GLU A 1 328 ? -5.146 -2.030 -11.003 1.00 89.06 328 GLU A C 1
ATOM 2313 O O . GLU A 1 328 ? -4.121 -1.419 -11.306 1.00 89.06 328 GLU A O 1
ATOM 2318 N N . TRP A 1 329 ? -5.155 -3.047 -10.148 1.00 90.25 329 TRP A N 1
ATOM 2319 C CA . TRP A 1 329 ? -3.966 -3.640 -9.571 1.00 90.25 329 TRP A CA 1
ATOM 2320 C C . TRP A 1 329 ? -3.500 -4.849 -10.373 1.00 90.25 329 TRP A C 1
ATOM 2322 O O . TRP A 1 329 ? -4.242 -5.813 -10.580 1.00 90.25 329 TRP A O 1
ATOM 2332 N N . ILE A 1 330 ? -2.230 -4.825 -10.760 1.00 91.44 330 ILE A N 1
ATOM 2333 C CA . ILE A 1 330 ? -1.580 -5.884 -11.523 1.00 91.44 330 ILE A CA 1
ATOM 2334 C C . ILE A 1 330 ? -0.334 -6.352 -10.777 1.00 91.44 330 ILE A C 1
ATOM 2336 O O . ILE A 1 330 ? 0.584 -5.584 -10.499 1.00 91.44 330 ILE A O 1
ATOM 2340 N N . GLU A 1 331 ? -0.297 -7.640 -10.474 1.00 90.19 331 GLU A N 1
ATOM 2341 C CA . GLU A 1 331 ? 0.892 -8.328 -9.990 1.00 90.19 331 GLU A CA 1
ATOM 2342 C C . GLU A 1 331 ? 1.783 -8.672 -11.187 1.00 90.19 331 GLU A C 1
ATOM 2344 O O . GLU A 1 331 ? 1.290 -9.136 -12.221 1.00 90.19 331 GLU A O 1
ATOM 2349 N N . TYR A 1 332 ? 3.089 -8.449 -11.066 1.00 92.56 332 TYR A N 1
ATOM 2350 C CA . TYR A 1 332 ? 4.054 -8.691 -12.139 1.00 92.56 332 TYR A CA 1
ATOM 2351 C C . TYR A 1 332 ? 5.288 -9.414 -11.609 1.00 92.56 332 TYR A C 1
ATOM 2353 O O . TYR A 1 332 ? 5.655 -9.284 -10.445 1.00 92.56 332 TYR A O 1
ATOM 2361 N N . SER A 1 333 ? 5.929 -10.194 -12.476 1.00 90.12 333 SER A N 1
ATOM 2362 C CA . SER A 1 333 ? 7.091 -11.016 -12.113 1.00 90.12 333 SER A CA 1
ATOM 2363 C C . SER A 1 333 ? 8.414 -10.450 -12.619 1.00 90.12 333 SER A C 1
ATOM 2365 O O . SER A 1 333 ? 9.471 -10.744 -12.065 1.00 90.12 333 SER A O 1
ATOM 2367 N N . ASN A 1 334 ? 8.380 -9.651 -13.686 1.00 91.56 334 ASN A N 1
ATOM 2368 C CA . ASN A 1 334 ? 9.579 -9.119 -14.320 1.00 91.56 334 ASN A CA 1
ATOM 2369 C C . ASN A 1 334 ? 9.310 -7.760 -14.976 1.00 91.56 334 ASN A C 1
ATOM 2371 O O . ASN A 1 334 ? 8.172 -7.457 -15.333 1.00 91.56 334 ASN A O 1
ATOM 2375 N N . TYR A 1 335 ? 10.364 -6.973 -15.180 1.00 92.75 335 TYR A N 1
ATOM 2376 C CA . TYR A 1 335 ? 10.347 -5.738 -15.953 1.00 92.75 335 TYR A CA 1
ATOM 2377 C C . TYR A 1 335 ? 11.579 -5.653 -16.848 1.00 92.75 335 TYR A C 1
ATOM 2379 O O . TYR A 1 335 ? 12.711 -5.608 -16.369 1.00 92.75 335 TYR A O 1
ATOM 2387 N N . SER A 1 336 ? 11.362 -5.612 -18.159 1.00 91.88 336 SER A N 1
ATOM 2388 C CA . SER A 1 336 ? 12.446 -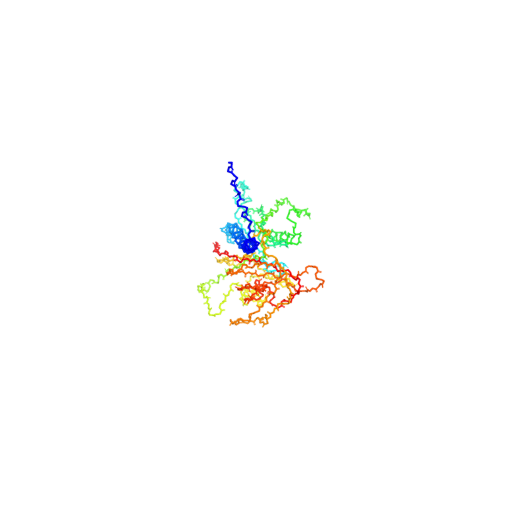5.528 -19.138 1.00 91.88 336 SER A CA 1
ATOM 2389 C C . SER A 1 336 ? 11.986 -4.807 -20.397 1.00 91.88 336 SER A C 1
ATOM 2391 O O . SER A 1 336 ? 10.855 -5.001 -20.840 1.00 91.88 336 SER A O 1
ATOM 2393 N N . GLY A 1 337 ? 12.855 -3.978 -20.980 1.00 92.00 337 GLY A N 1
ATOM 2394 C CA . GLY A 1 337 ? 12.562 -3.288 -22.241 1.00 92.00 337 GLY A CA 1
ATOM 2395 C C . GLY A 1 337 ? 11.326 -2.384 -22.186 1.00 92.00 337 GLY A C 1
ATOM 2396 O O . GLY A 1 337 ? 10.576 -2.327 -23.157 1.00 92.00 337 GLY A O 1
ATOM 2397 N N . GLY A 1 338 ? 11.073 -1.734 -21.043 1.00 93.62 338 GLY A N 1
ATOM 2398 C CA . GLY A 1 338 ? 9.890 -0.886 -20.854 1.00 93.62 338 GLY A CA 1
ATOM 2399 C C . GLY A 1 338 ? 8.584 -1.668 -20.707 1.00 93.62 338 GLY A C 1
ATOM 2400 O O . GLY A 1 338 ? 7.513 -1.119 -20.940 1.00 93.62 338 GLY A O 1
ATOM 2401 N N . LYS A 1 339 ? 8.637 -2.965 -20.384 1.00 95.06 339 LYS A N 1
ATOM 2402 C CA . LYS A 1 339 ? 7.447 -3.812 -20.265 1.00 95.06 339 LYS A CA 1
ATOM 2403 C C . LYS A 1 339 ? 7.482 -4.631 -18.988 1.00 95.06 339 LYS A C 1
ATOM 2405 O O . LYS A 1 339 ? 8.470 -5.317 -18.727 1.00 95.06 339 LYS A O 1
ATOM 2410 N N . ALA A 1 340 ? 6.402 -4.575 -18.215 1.00 94.44 340 ALA A N 1
ATOM 2411 C CA . ALA A 1 340 ? 6.212 -5.439 -17.057 1.00 94.44 340 ALA A CA 1
ATOM 2412 C C . ALA A 1 340 ? 5.476 -6.714 -17.473 1.00 94.44 340 ALA A C 1
ATOM 2414 O O . ALA A 1 340 ? 4.422 -6.634 -18.103 1.00 94.44 340 ALA A O 1
ATOM 2415 N N . THR A 1 341 ? 6.023 -7.878 -17.131 1.00 92.94 341 THR A N 1
ATOM 2416 C CA . THR A 1 341 ? 5.400 -9.178 -17.401 1.00 92.94 341 THR A CA 1
ATOM 2417 C C . THR A 1 341 ? 4.349 -9.465 -16.339 1.00 92.94 341 THR A C 1
ATOM 2419 O O . THR A 1 341 ? 4.673 -9.620 -15.161 1.00 92.94 341 THR A O 1
ATOM 2422 N N . ILE A 1 342 ? 3.095 -9.544 -16.770 1.00 91.31 342 ILE A N 1
ATOM 2423 C CA . ILE A 1 342 ? 1.925 -9.752 -15.923 1.00 91.31 342 ILE A CA 1
ATOM 2424 C C . ILE A 1 342 ? 1.977 -11.151 -15.322 1.00 91.31 342 ILE A C 1
ATOM 2426 O O . ILE A 1 342 ? 2.102 -12.143 -16.037 1.00 91.31 342 ILE A O 1
ATOM 2430 N N . LEU A 1 343 ? 1.838 -11.211 -14.001 1.00 87.50 343 LEU A N 1
ATOM 2431 C CA . LEU A 1 343 ? 1.572 -12.438 -13.267 1.00 87.50 343 LEU A CA 1
ATOM 2432 C C . LEU A 1 343 ? 0.066 -12.601 -13.030 1.00 87.50 343 LEU A C 1
ATOM 2434 O O . LEU A 1 343 ? -0.478 -13.676 -13.270 1.00 87.50 343 LEU A O 1
ATOM 2438 N N . ARG A 1 344 ? -0.614 -11.531 -12.593 1.00 85.12 344 ARG A N 1
ATOM 2439 C CA . ARG A 1 344 ? -2.054 -11.546 -12.298 1.00 85.12 344 ARG A CA 1
ATOM 2440 C C . ARG A 1 344 ? -2.681 -10.160 -12.452 1.00 85.12 344 ARG A C 1
ATOM 2442 O O . ARG A 1 344 ? -2.180 -9.189 -11.895 1.00 85.12 344 ARG A O 1
ATOM 2449 N N . ARG A 1 345 ? -3.798 -10.084 -13.178 1.00 86.12 345 ARG A N 1
ATOM 2450 C CA . ARG A 1 345 ? -4.660 -8.892 -13.299 1.00 86.12 345 ARG A CA 1
ATOM 2451 C C . ARG A 1 345 ? -5.754 -8.880 -12.235 1.00 86.12 345 ARG A C 1
ATOM 2453 O O . ARG A 1 345 ? -6.069 -9.932 -11.679 1.00 86.12 345 ARG A O 1
ATOM 2460 N N . GLY A 1 346 ? -6.346 -7.714 -11.978 1.00 80.25 346 GLY A N 1
ATOM 2461 C CA . GLY A 1 346 ? -7.440 -7.567 -11.009 1.00 80.25 346 GLY A CA 1
ATOM 2462 C C . GLY A 1 346 ? -7.075 -7.989 -9.585 1.00 80.25 346 GLY A C 1
ATOM 2463 O O . GLY A 1 346 ? -7.902 -8.510 -8.835 1.00 80.25 346 GLY A O 1
ATOM 2464 N N . ALA A 1 347 ? -5.811 -7.819 -9.199 1.00 83.56 347 ALA A N 1
ATOM 2465 C CA . ALA A 1 347 ? -5.405 -8.045 -7.822 1.00 83.56 347 ALA A CA 1
ATOM 2466 C C . ALA A 1 347 ? -6.101 -7.032 -6.893 1.00 83.56 347 ALA A C 1
ATOM 2468 O O . ALA A 1 347 ? -6.761 -6.093 -7.343 1.00 83.56 347 ALA A O 1
ATOM 2469 N N . ARG A 1 348 ? -5.987 -7.222 -5.572 1.00 78.19 348 ARG A N 1
ATOM 2470 C CA . ARG A 1 348 ? -6.524 -6.268 -4.577 1.00 78.19 348 ARG A CA 1
ATOM 2471 C C . ARG A 1 348 ? -8.000 -5.886 -4.813 1.00 78.19 348 ARG A C 1
ATOM 2473 O O . ARG A 1 348 ? -8.395 -4.762 -4.536 1.00 78.19 348 ARG A O 1
ATOM 2480 N N . ARG A 1 349 ? -8.811 -6.833 -5.305 1.00 72.56 349 ARG A N 1
ATOM 2481 C CA . ARG A 1 349 ? -10.253 -6.668 -5.583 1.00 72.56 349 ARG A CA 1
ATOM 2482 C C . ARG A 1 349 ? -10.587 -5.659 -6.695 1.00 72.56 349 ARG A C 1
ATOM 2484 O O . ARG A 1 349 ? -11.722 -5.202 -6.773 1.00 72.56 349 ARG A O 1
ATOM 2491 N N . THR A 1 350 ? -9.632 -5.323 -7.561 1.00 78.00 350 THR A N 1
ATOM 2492 C CA . THR A 1 350 ? -9.915 -4.513 -8.759 1.00 78.00 350 THR A CA 1
ATOM 2493 C C . THR A 1 350 ? -10.423 -5.374 -9.905 1.00 78.00 350 THR A C 1
ATOM 2495 O O . THR A 1 350 ? -10.191 -6.581 -9.945 1.00 78.00 350 THR A O 1
ATOM 2498 N N . ASN A 1 351 ? -11.137 -4.763 -10.848 1.00 78.56 351 ASN A N 1
ATOM 2499 C CA . ASN A 1 351 ? -11.678 -5.483 -11.992 1.00 78.56 351 ASN A CA 1
ATOM 2500 C C . ASN A 1 351 ? -10.549 -5.858 -12.982 1.00 78.56 351 ASN A C 1
ATOM 2502 O O . ASN A 1 351 ? -9.992 -4.957 -13.613 1.00 78.56 351 ASN A O 1
ATOM 2506 N N . PRO A 1 352 ? -10.242 -7.156 -13.201 1.00 76.62 352 PRO A N 1
ATOM 2507 C CA . PRO A 1 352 ? -9.215 -7.586 -14.159 1.00 76.62 352 PRO A CA 1
ATOM 2508 C C . PRO A 1 352 ? -9.572 -7.273 -15.621 1.00 76.62 352 PRO A C 1
ATOM 2510 O O . PRO A 1 352 ? -8.734 -7.428 -16.506 1.00 76.62 352 PRO A O 1
ATOM 2513 N N . GLY A 1 353 ? -10.822 -6.894 -15.901 1.00 74.31 353 GLY A N 1
ATOM 2514 C CA . GLY A 1 353 ? -11.314 -6.521 -17.227 1.00 74.31 353 GLY A CA 1
ATOM 2515 C C . GLY A 1 353 ? -11.250 -5.023 -17.528 1.00 74.31 353 GLY A C 1
ATOM 2516 O O . GLY A 1 353 ? -11.740 -4.617 -18.579 1.00 74.31 353 GLY A O 1
ATOM 2517 N N . ALA A 1 354 ? -10.683 -4.201 -16.637 1.00 80.31 354 ALA A N 1
ATOM 2518 C CA . ALA A 1 354 ? -10.556 -2.768 -16.876 1.00 80.31 354 ALA A CA 1
ATOM 2519 C C . ALA A 1 354 ? -9.772 -2.499 -18.177 1.00 80.31 354 ALA A C 1
ATOM 2521 O O . ALA A 1 354 ? -8.733 -3.112 -18.450 1.00 80.31 354 ALA A O 1
ATOM 2522 N N . THR A 1 355 ? -10.307 -1.619 -19.021 1.00 84.81 355 THR A N 1
ATOM 2523 C CA . THR A 1 355 ? -9.649 -1.171 -20.251 1.00 84.81 355 THR A CA 1
ATOM 2524 C C . THR A 1 355 ? -8.794 0.042 -19.939 1.00 84.81 355 THR A C 1
ATOM 2526 O O . THR A 1 355 ? -9.342 1.056 -19.532 1.00 84.81 355 THR A O 1
ATOM 2529 N N . HIS A 1 356 ? -7.488 -0.040 -20.174 1.00 88.38 356 HIS A N 1
ATOM 2530 C CA . HIS A 1 356 ? -6.570 1.076 -19.937 1.00 88.38 356 HIS A CA 1
ATOM 2531 C C . HIS A 1 356 ? -6.081 1.668 -21.253 1.00 88.38 356 HIS A C 1
ATOM 2533 O O . HIS A 1 356 ? -5.766 0.935 -22.200 1.00 88.38 356 HIS A O 1
ATOM 2539 N N . ALA A 1 357 ? -6.037 2.991 -21.313 1.00 89.44 357 ALA A N 1
ATOM 2540 C CA . ALA A 1 357 ? -5.613 3.764 -22.463 1.00 89.44 357 ALA A CA 1
ATOM 2541 C C . ALA A 1 357 ? -4.127 4.138 -22.371 1.00 89.44 357 ALA A C 1
ATOM 2543 O O . ALA A 1 357 ? -3.492 4.146 -21.316 1.00 89.44 357 ALA A O 1
ATOM 2544 N N . LYS A 1 358 ? -3.544 4.483 -23.522 1.00 92.19 358 LYS A N 1
ATOM 2545 C CA . LYS A 1 358 ? -2.230 5.131 -23.550 1.00 92.19 358 LYS A CA 1
ATOM 2546 C C . LYS A 1 358 ? -2.325 6.464 -22.801 1.00 92.19 358 LYS A C 1
ATOM 2548 O O . LYS A 1 358 ? -3.202 7.260 -23.112 1.00 92.19 358 LYS A O 1
ATOM 2553 N N . GLY A 1 359 ? -1.370 6.726 -21.915 1.00 91.75 359 GLY A N 1
ATOM 2554 C CA . GLY A 1 359 ? -1.340 7.922 -21.071 1.00 91.75 359 GLY A CA 1
ATOM 2555 C C . GLY A 1 359 ? -1.724 7.653 -19.619 1.00 91.75 359 GLY A C 1
ATOM 2556 O O . GLY A 1 359 ? -1.257 8.390 -18.755 1.00 91.75 359 GLY A O 1
ATOM 2557 N N . ASP A 1 360 ? -2.453 6.564 -19.343 1.00 92.94 360 ASP A N 1
ATOM 2558 C CA . ASP A 1 360 ? -2.844 6.199 -17.979 1.00 92.94 360 ASP A CA 1
ATOM 2559 C C . ASP A 1 360 ? -1.625 6.083 -17.064 1.00 92.94 360 ASP A C 1
ATOM 2561 O O . ASP A 1 360 ? -0.558 5.581 -17.449 1.00 92.94 360 ASP A O 1
ATOM 2565 N N . LEU A 1 361 ? -1.787 6.580 -15.842 1.00 93.19 361 LEU A N 1
ATOM 2566 C CA . LEU A 1 361 ? -0.717 6.689 -14.870 1.00 93.19 361 LEU A CA 1
ATOM 2567 C C . LEU A 1 361 ? -0.410 5.307 -14.299 1.00 93.19 361 LEU A C 1
ATOM 2569 O O . LEU A 1 361 ? -1.275 4.626 -13.760 1.00 93.19 361 LEU A O 1
ATOM 2573 N N . VAL A 1 362 ? 0.859 4.920 -14.348 1.00 94.62 362 VAL A N 1
ATOM 2574 C CA . VAL A 1 362 ? 1.348 3.677 -13.753 1.00 94.62 362 VAL A CA 1
ATOM 2575 C C . VAL A 1 362 ? 2.112 4.009 -12.487 1.00 94.62 362 VAL A C 1
ATOM 2577 O O . VAL A 1 362 ? 3.157 4.663 -12.520 1.00 94.62 362 VAL A O 1
ATOM 2580 N N . ARG A 1 363 ? 1.603 3.533 -11.358 1.00 93.50 363 ARG A N 1
ATOM 2581 C CA . ARG A 1 363 ? 2.263 3.610 -10.058 1.00 93.50 363 ARG A CA 1
ATOM 2582 C C . ARG A 1 363 ? 2.731 2.237 -9.640 1.00 93.50 363 ARG A C 1
ATOM 2584 O O . ARG A 1 363 ? 2.180 1.216 -10.043 1.00 93.50 363 ARG A O 1
ATOM 2591 N N . VAL A 1 364 ? 3.755 2.225 -8.808 1.00 93.19 364 VAL A N 1
ATOM 2592 C CA . VAL A 1 364 ? 4.453 1.004 -8.441 1.00 93.19 364 VAL A CA 1
ATOM 2593 C C . VAL A 1 364 ? 4.624 0.987 -6.942 1.00 93.19 364 VAL A C 1
ATOM 2595 O O . VAL A 1 364 ? 5.032 1.988 -6.354 1.00 93.19 364 VAL A O 1
ATOM 2598 N N . GLY A 1 365 ? 4.348 -0.153 -6.328 1.00 92.44 365 GLY A N 1
ATOM 2599 C CA . GLY A 1 365 ? 4.590 -0.332 -4.909 1.00 92.44 365 GLY A CA 1
ATOM 2600 C C . GLY A 1 365 ? 4.971 -1.757 -4.562 1.00 92.44 365 GLY A C 1
ATOM 2601 O O . GLY A 1 365 ? 4.859 -2.677 -5.374 1.00 92.44 365 GLY A O 1
ATOM 2602 N N . VAL A 1 366 ? 5.431 -1.918 -3.329 1.00 91.19 366 VAL A N 1
ATOM 2603 C CA . VAL A 1 366 ? 5.776 -3.211 -2.743 1.00 91.19 366 VAL A CA 1
ATOM 2604 C C . VAL A 1 366 ? 4.731 -3.556 -1.695 1.00 91.19 366 VAL A C 1
ATOM 2606 O O . VAL A 1 366 ? 4.352 -2.713 -0.881 1.00 91.19 366 VAL A O 1
ATOM 2609 N N . THR A 1 367 ? 4.244 -4.793 -1.740 1.00 91.81 367 THR A N 1
ATOM 2610 C CA . THR A 1 367 ? 3.297 -5.311 -0.756 1.00 91.81 367 THR A CA 1
ATOM 2611 C C . THR A 1 367 ? 4.020 -5.661 0.538 1.00 91.81 367 THR A C 1
ATOM 2613 O O . THR A 1 367 ? 4.953 -6.460 0.539 1.00 91.81 367 THR A O 1
ATOM 2616 N N . TYR A 1 368 ? 3.498 -5.165 1.652 1.00 92.50 368 TYR A N 1
ATOM 2617 C CA . TYR A 1 368 ? 3.867 -5.584 2.996 1.00 92.50 368 TYR A CA 1
ATOM 2618 C C . TYR A 1 368 ? 2.636 -6.142 3.707 1.00 92.50 368 TYR A C 1
ATOM 2620 O O . TYR A 1 368 ? 1.504 -5.727 3.451 1.00 92.50 368 TYR A O 1
ATOM 2628 N N . SER A 1 369 ? 2.829 -7.120 4.588 1.00 91.31 369 SER A N 1
ATOM 2629 C CA . SER A 1 369 ? 1.734 -7.720 5.349 1.00 91.31 369 SER A CA 1
ATOM 2630 C C . SER A 1 369 ? 2.112 -7.907 6.813 1.00 91.31 369 SER A C 1
ATOM 2632 O O . SER A 1 369 ? 3.171 -8.449 7.117 1.00 91.31 369 SER A O 1
ATOM 2634 N N . LEU A 1 370 ? 1.212 -7.504 7.704 1.00 91.06 370 LEU A N 1
ATOM 2635 C CA . LEU A 1 370 ? 1.256 -7.761 9.138 1.00 91.06 370 LEU A CA 1
ATOM 2636 C C . LEU A 1 370 ? 0.184 -8.795 9.468 1.00 91.06 370 LEU A C 1
ATOM 2638 O O . LEU A 1 370 ? -0.971 -8.613 9.103 1.00 91.06 370 LEU A O 1
ATOM 2642 N N . VAL A 1 371 ? 0.550 -9.872 10.159 1.00 89.88 371 VAL A N 1
ATOM 2643 C CA . VAL A 1 371 ? -0.402 -10.886 10.635 1.00 89.88 371 VAL A CA 1
ATOM 2644 C C . VAL A 1 371 ? -0.352 -10.930 12.154 1.00 89.88 371 VAL A C 1
ATOM 2646 O O . VAL A 1 371 ? 0.725 -11.099 12.733 1.00 89.88 371 VAL A O 1
ATOM 2649 N N . ARG A 1 372 ? -1.511 -10.789 12.799 1.00 89.44 372 ARG A N 1
ATOM 2650 C CA . ARG A 1 372 ? -1.648 -10.794 14.257 1.00 89.44 372 ARG A CA 1
ATOM 2651 C C . ARG A 1 372 ? -2.835 -11.615 14.714 1.00 89.44 372 ARG A C 1
ATOM 2653 O O . ARG A 1 372 ? -3.882 -11.591 14.081 1.00 89.44 372 ARG A O 1
ATOM 2660 N N . SER A 1 373 ? -2.664 -12.319 15.827 1.00 87.75 373 SER A N 1
ATOM 2661 C CA . SER A 1 373 ? -3.782 -12.825 16.620 1.00 87.75 373 SER A CA 1
ATOM 2662 C C . SER A 1 373 ? -4.472 -11.654 17.308 1.00 87.75 373 SER A C 1
ATOM 2664 O O . SER A 1 373 ? -3.787 -10.752 17.795 1.00 87.75 373 SER A O 1
ATOM 2666 N N . LEU A 1 374 ? -5.798 -11.679 17.367 1.00 85.44 374 LEU A N 1
ATOM 2667 C CA . LEU A 1 374 ? -6.559 -10.686 18.115 1.00 85.44 374 LEU A CA 1
ATOM 2668 C C . LEU A 1 374 ? -6.868 -11.211 19.527 1.00 85.44 374 LEU A C 1
ATOM 2670 O O . LEU A 1 374 ? -7.016 -12.426 19.699 1.00 85.44 374 LEU A O 1
ATOM 2674 N N . PRO A 1 375 ? -6.941 -10.327 20.537 1.00 83.75 375 PRO A N 1
ATOM 2675 C CA . PRO A 1 375 ? -7.373 -10.715 21.876 1.00 83.75 375 PRO A CA 1
ATOM 2676 C C . PRO A 1 375 ? -8.840 -11.172 21.843 1.00 83.75 375 PRO A C 1
ATOM 2678 O O . PRO A 1 375 ? -9.622 -10.676 21.034 1.00 83.75 375 PRO A O 1
ATOM 2681 N N . ARG A 1 376 ? -9.196 -12.153 22.677 1.00 77.50 376 ARG A N 1
ATOM 2682 C CA . ARG A 1 376 ? -10.539 -12.750 22.740 1.00 77.50 376 ARG A CA 1
ATOM 2683 C C . ARG A 1 376 ? -11.225 -12.433 24.048 1.00 77.50 376 ARG A C 1
ATOM 2685 O O . ARG A 1 376 ? -10.511 -12.483 25.073 1.00 77.50 376 ARG A O 1
#

Secondary structure (DSSP, 8-state):
------------HHHHHHHHHHHHHHHHHHHHHHHHHHHHHHHHHHHHHHHHHHHHHHHHHHHHHTTPPPGGGT--EEEEE-SSTT--EEEEEEEE-S-GGG--TT-TTSEEEEEEEE-TTSEEEEEEEE--STTS---HHHHHHHHHHHHHHHHH--TT-----S-SS-PPP-EEEEEEE-EEEEEEEEE---TTS--------TT---TT-TTS-SSSS-TTTTTTSTT------TTT--EEE--SSSPPPSEEEEEEEE--SSTTS-EEEESSPPBS----S--S------EEEEES-S----STTEEEEEEPPTTSS------EEEEEEEEETTEEEEEEEEETT--TT----TT-EEEEEEEEEEEEEPP-

Nearest PDB structures (foldseek):
  7tve-assembly1_D  TM=4.255E-01  e=1.008E+00  Saccharomyces cerevisiae W303
  8t8f-assembly1_E  TM=3.597E-01  e=3.021E+00  Saccharomyces cerevisiae W303
  8i13-assembly1_B  TM=3.841E-01  e=3.561E+00  Saccharomyces cerevisiae
  7xoi-assembly8_O  TM=1.356E-01  e=1.564E+00  Aspergillus sojae NBRC 4239

Mean predicted aligned error: 12.4 Å

Foldseek 3Di:
DDPPDPPPPDDDVVNVVVVVVVVVVVVVVVVVVVVVVVVVVLVVLQVVLQVVLVVQVLVVVVVQQQFFDFVVQLKWWWWWADPAQLLKIKIKIKGAQPDPVPQDPQRFQRIKIWMWTAAPQRFTKIKIFTDRDPPHRPDPVVVVVVVVVVNCCRVVVDQDDDPDDDDDPDGDGTHMDRSAGAFSHKHKQFAQDPVPDPDPPPDPDVLGPDSFPVVVPPFPPDPCPCVPVPDFDFDDDPPDTTIGTDDDDGGGGFKMKMKIWGQSGDPSFQKWWFQFWWAQLPDPDDRDDDDRFIKGQTPSGPDADQPPQKKKKWAADPPPDDDPFHIKIFDFRDDDPRITGTPDICTSVRDSPGIHGTGTMIGITGMDMDMDTGDD

Radius of gyration: 27.97 Å; Cα contacts (8 Å, |Δi|>4): 657; chains: 1; bounding box: 112×55×73 Å

Solvent-accessible surface area (backbone atoms only — not comparable to full-atom values): 21604 Å² total; per-residue (Å²): 136,87,79,78,77,76,81,78,80,71,79,52,71,65,59,54,52,52,51,49,50,53,52,50,53,52,50,53,51,52,52,52,51,51,53,54,49,52,50,54,50,51,52,50,52,32,55,48,39,27,46,58,49,47,52,53,52,50,49,56,50,47,58,51,57,75,38,46,39,30,59,94,78,47,27,43,54,36,51,32,64,43,94,54,65,62,46,29,20,37,41,37,36,23,26,63,39,90,56,70,86,68,39,44,99,77,42,26,33,45,34,28,41,39,36,40,36,54,38,77,79,22,26,32,34,40,35,40,38,74,38,83,57,53,93,55,48,80,49,72,68,57,54,52,48,50,51,52,52,48,51,49,34,40,74,64,64,54,84,79,70,77,92,78,85,81,94,70,80,91,72,74,77,69,48,69,39,78,75,43,51,40,27,72,32,32,37,77,43,75,38,75,73,53,94,84,57,84,68,89,69,89,52,77,46,103,79,54,81,44,101,71,41,82,79,68,52,86,75,77,78,40,92,58,69,57,60,75,50,94,77,60,86,68,67,75,57,96,82,81,60,72,53,51,72,70,64,100,77,71,80,69,41,50,26,38,38,39,38,38,23,38,28,23,56,59,96,64,40,47,50,28,26,25,72,38,57,70,41,61,66,89,70,76,84,71,96,68,97,73,84,59,77,8,34,43,37,42,39,79,44,95,66,71,79,57,55,89,56,21,34,35,38,42,36,62,38,91,83,55,86,82,72,95,34,60,33,30,28,31,34,42,64,44,70,56,94,47,28,33,34,40,68,40,66,24,36,67,75,18,58,54,78,56,73,61,53,59,55,20,36,32,39,43,30,41,55,47,76,49,77,45,74,44,64,120

pLDDT: mean 72.4, std 21.44, range [26.3, 97.44]

Sequence (376 aa):
MNSHGAARAGLTLIEILVSILILSVVSIAMIGILMVSSELFRRGEFSRSANDEAIAVMGALDDDVKRIIPVVDGGWLYAGLSTTPNGNCILGMAIPNPDPSGITSTGTNGRLVVAWFVDAQDNLVRVQRELTTAGTPPGFTVEAQLLNDIDAVITSGAIGTSMATNATPPVTPTQAQIVTTGCLHFSPWLSLDDPTRPTFKRTHDANGINWEDPSCDFLNGNPNGFATSPGIPTTSAAGGVTTTTLTGVMPMPAAMRITVVLTGGGRFAPKGILTGPIIGGGGGGGGGGGGGGGQVPISGVAVLPTTPGSMLRIDPDPSGGAVASGSEWIEYSNYSGGKATILRRGARRTNPGATHAKGDLVRVGVTYSLVRSLPR